Protein AF-0000000066465417 (afdb_homodimer)

InterPro domains:
  IPR011008 Dimeric alpha-beta barrel [SSF54909] (143-220)
  IPR025444 Monooxygenase af470-like [PF13826] (118-242)

Nearest PDB structures (foldseek):
  3fmb-assembly1_B  TM=6.041E-01  e=1.256E-04  Bacteroides fragilis NCTC 9343
  2od6-assembly2_C  TM=6.043E-01  e=3.387E-04  uncultured marine organism
  3bm7-assembly1_A-2  TM=6.653E-01  e=9.133E-04  Caulobacter vibrioides CB15
  2zdo-assembly2_C  TM=6.147E-01  e=5.562E-04  Staphylococcus aureus
  1sqe-assembly1_A  TM=6.150E-01  e=2.045E-03  Staphylococcus aureus

Foldseek 3Di:
DPLDFFFFPDDWAQAAPCVVCVVVQVVVVVVVQVVQADFPVVVVVVVVVVVVVVCVVPNDCSCVVVVVVVCVVVVVVVCCVVVNDPDPVLPQWDAAKKWFADADQQQTGGNFFLAFKKKKKKKWKFFQDPSQCPPPLNVVLVVLVVVLVVVCSVCVVQLQWFDKDKDFDDPDRGSGMIMITTMGRFPVSPVVSCPDDSNVVSVVSCVVCVVPRVRMDIDMDMDIGGRQADIDMDHRGRQDDLQSTWDWHDHPPPDPRTIIHGRIGHQLDDLNVDPLSRHDDPVCVVVPVCVPPVVVVVRDSCRPVD/DPLDFFAFPDDWAQAAPCVVCVVVQVVVVVVVQVVQADFPVVVVVVVVVVVVVVCVVPNDCSCVVVVVVVCVVVVVVVCCVVVNDPDPVLPQWQAAKKWFADADQQQTGGNFFLAFKKKKKKKWKFFQDPSQCPPPLNVVLVVLVVVLVVVCRVPVVQLQWFDKDKDFDDPDRGSGMIMITTMGRFPVSPVVSCPDDSNVVSVVSCVVCVVPRVRMDIDMDMDIGGRQADIDMDHRGRQDDLQSTWDWHDHPPPDPRTIIHGRIGHQLDDLNVDPLSRHDDPVCVVCPVPVPPVSVVVRPSCGSVD

Structure (mmCIF, N/CA/C/O backbone):
data_AF-0000000066465417-model_v1
#
loop_
_entity.id
_entity.type
_entity.pdbx_description
1 polymer Monooxygenase
#
loop_
_atom_site.group_PDB
_atom_site.id
_atom_site.type_symbol
_atom_site.label_atom_id
_atom_site.label_alt_id
_atom_site.label_comp_id
_atom_site.label_asym_id
_atom_site.label_entity_id
_atom_site.label_seq_id
_atom_site.pdbx_PDB_ins_code
_atom_site.Cartn_x
_atom_site.Cartn_y
_atom_site.Cartn_z
_atom_site.occupancy
_atom_site.B_iso_or_equiv
_atom_site.auth_seq_id
_atom_site.auth_comp_id
_atom_site.auth_asym_id
_atom_site.auth_atom_id
_atom_site.pdbx_PDB_model_num
ATOM 1 N N . MET A 1 1 ? 17.453 38 -7.461 1 32.81 1 MET A N 1
ATOM 2 C CA . MET A 1 1 ? 17.672 36.844 -8.344 1 32.81 1 MET A CA 1
ATOM 3 C C . MET A 1 1 ? 16.344 36.188 -8.727 1 32.81 1 MET A C 1
ATOM 5 O O . MET A 1 1 ? 15.477 36 -7.875 1 32.81 1 MET A O 1
ATOM 9 N N . ALA A 1 2 ? 15.82 36.25 -9.836 1 44.22 2 ALA A N 1
ATOM 10 C CA . ALA A 1 2 ? 14.484 35.875 -10.297 1 44.22 2 ALA A CA 1
ATOM 11 C C . ALA A 1 2 ? 14.117 34.469 -9.82 1 44.22 2 ALA A C 1
ATOM 13 O O . ALA A 1 2 ? 14.898 33.531 -9.984 1 44.22 2 ALA A O 1
ATOM 14 N N . GLU A 1 3 ? 13.211 34.312 -8.844 1 52.16 3 GLU A N 1
ATOM 15 C CA . GLU A 1 3 ? 12.781 33.062 -8.203 1 52.16 3 GLU A CA 1
ATOM 16 C C . GLU A 1 3 ? 12.461 31.984 -9.242 1 52.16 3 GLU A C 1
ATOM 18 O O . GLU A 1 3 ? 11.57 32.156 -10.078 1 52.16 3 GLU A O 1
ATOM 23 N N . LYS A 1 4 ? 13.398 31.094 -9.773 1 73.31 4 LYS A N 1
ATOM 24 C CA . LYS A 1 4 ? 13.266 30.156 -10.891 1 73.31 4 LYS A CA 1
ATOM 25 C C . LYS A 1 4 ? 12.164 29.141 -10.625 1 73.31 4 LYS A C 1
ATOM 27 O O . LYS A 1 4 ? 12.133 28.516 -9.57 1 73.31 4 LYS A O 1
ATOM 32 N N . SER A 1 5 ? 11.039 29.266 -11.352 1 89.62 5 SER A N 1
ATOM 33 C CA . SER A 1 5 ? 9.906 28.344 -11.375 1 89.62 5 SER A CA 1
ATOM 34 C C . SER A 1 5 ? 10.359 26.906 -11.617 1 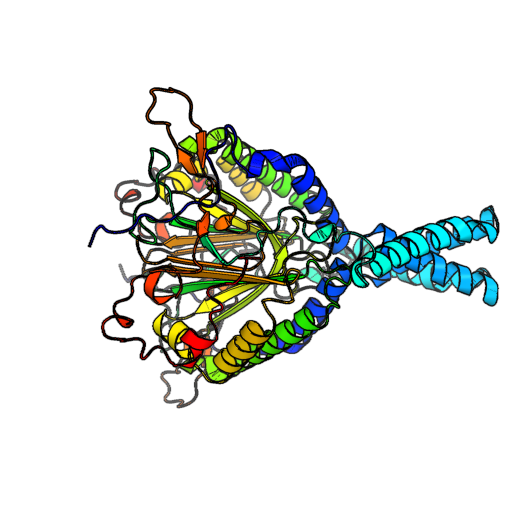89.62 5 SER A C 1
ATOM 36 O O . SER A 1 5 ? 11.43 26.688 -12.188 1 89.62 5 SER A O 1
ATOM 38 N N . PHE A 1 6 ? 9.602 26.047 -10.977 1 94.56 6 PHE A N 1
ATOM 39 C CA . PHE A 1 6 ? 9.922 24.641 -11.188 1 94.56 6 PHE A CA 1
ATOM 40 C C . PHE A 1 6 ? 9.672 24.234 -12.641 1 94.56 6 PHE A C 1
ATOM 42 O O . PHE A 1 6 ? 8.719 24.703 -13.258 1 94.56 6 PHE A O 1
ATOM 49 N N . HIS A 1 7 ? 10.484 23.391 -13.148 1 92.69 7 HIS A N 1
ATOM 50 C CA . HIS A 1 7 ? 10.398 22.938 -14.531 1 92.69 7 HIS A CA 1
ATOM 51 C C . HIS A 1 7 ? 9.531 21.703 -14.664 1 92.69 7 HIS A C 1
ATOM 53 O O . HIS A 1 7 ? 9.922 20.609 -14.242 1 92.69 7 HIS A O 1
ATOM 59 N N . PRO A 1 8 ? 8.391 21.828 -15.328 1 95 8 PRO A N 1
ATOM 60 C CA . PRO A 1 8 ? 7.523 20.656 -15.477 1 95 8 PRO A CA 1
ATOM 61 C C . PRO A 1 8 ? 8.094 19.609 -16.453 1 95 8 PRO A C 1
ATOM 63 O O . PRO A 1 8 ? 8.766 19.984 -17.422 1 95 8 PRO A O 1
ATOM 66 N N . LEU A 1 9 ? 7.82 18.375 -16.266 1 93.75 9 LEU A N 1
ATOM 67 C CA . LEU A 1 9 ? 8.281 17.297 -17.125 1 93.75 9 LEU A CA 1
ATOM 68 C C . LEU A 1 9 ? 7.156 16.812 -18.031 1 93.75 9 LEU A C 1
ATOM 70 O O . LEU A 1 9 ? 7.297 15.789 -18.719 1 93.75 9 LEU A O 1
ATOM 74 N N . SER A 1 10 ? 5.98 17.453 -17.938 1 90.81 10 SER A N 1
ATOM 75 C CA . SER A 1 10 ? 4.828 17.094 -18.766 1 90.81 10 SER A CA 1
ATOM 76 C C . SER A 1 10 ? 4.016 18.328 -19.141 1 90.81 10 SER A C 1
ATOM 78 O O . SER A 1 10 ? 4.246 19.422 -18.609 1 90.81 10 SER A O 1
ATOM 80 N N . SER A 1 11 ? 3.123 18.156 -20.141 1 91.62 11 SER A N 1
ATOM 81 C CA . SER A 1 11 ? 2.197 19.203 -20.562 1 91.62 11 SER A CA 1
ATOM 82 C C . SER A 1 11 ? 0.759 18.844 -20.203 1 91.62 11 SER A C 1
ATOM 84 O O . SER A 1 11 ? 0.441 17.672 -19.969 1 91.62 11 SER A O 1
ATOM 86 N N . PRO A 1 12 ? -0.038 19.828 -20.125 1 92.62 12 PRO A N 1
ATOM 87 C CA . PRO A 1 12 ? -1.443 19.547 -19.828 1 92.62 12 PRO A CA 1
ATOM 88 C C . PRO A 1 12 ? -2.09 18.609 -20.844 1 92.62 12 PRO A C 1
ATOM 90 O O . PRO A 1 12 ? -1.79 18.703 -22.047 1 92.62 12 PRO A O 1
ATOM 93 N N . GLN A 1 13 ? -2.908 17.797 -20.359 1 92.38 13 GLN A N 1
ATOM 94 C CA . GLN A 1 13 ? -3.631 16.828 -21.188 1 92.38 13 GLN A CA 1
ATOM 95 C C . GLN A 1 13 ? -5.137 17.062 -21.094 1 92.38 13 GLN A C 1
ATOM 97 O O . GLN A 1 13 ? -5.629 17.641 -20.125 1 92.38 13 GLN A O 1
ATOM 102 N N . LYS A 1 14 ? -5.863 16.5 -22.047 1 90.62 14 LYS A N 1
ATOM 103 C CA . LYS A 1 14 ? -7.312 16.672 -22.094 1 90.62 14 LYS A CA 1
ATOM 104 C C . LYS A 1 14 ? -7.996 15.836 -21.016 1 90.62 14 LYS A C 1
ATOM 106 O O . LYS A 1 14 ? -9.062 16.203 -20.516 1 90.62 14 LYS A O 1
ATOM 111 N N . THR A 1 15 ? -7.367 14.688 -20.75 1 92.12 15 THR A N 1
ATOM 112 C CA . THR A 1 15 ? -7.91 13.812 -19.719 1 92.12 15 THR A CA 1
ATOM 113 C C . THR A 1 15 ? -6.852 13.5 -18.656 1 92.12 15 THR A C 1
ATOM 115 O O . THR A 1 15 ? -5.652 13.508 -18.953 1 92.12 15 THR A O 1
ATOM 118 N N . PRO A 1 16 ? -7.391 13.211 -17.5 1 92.19 16 PRO A N 1
ATOM 119 C CA . PRO A 1 16 ? -6.418 12.812 -16.469 1 92.19 16 PRO A CA 1
ATOM 120 C C . PRO A 1 16 ? -5.672 11.531 -16.828 1 92.19 16 PRO A C 1
ATOM 122 O O . PRO A 1 16 ? -6.234 10.641 -17.469 1 92.19 16 PRO A O 1
ATOM 125 N N . SER A 1 17 ? -4.488 11.438 -16.312 1 86.38 17 SER A N 1
ATOM 126 C CA . SER A 1 17 ? -3.637 10.289 -16.594 1 86.38 17 SER A CA 1
ATOM 127 C C . SER A 1 17 ? -4.281 8.992 -16.125 1 86.38 17 SER A C 1
ATOM 129 O O . SER A 1 17 ? -4.176 7.961 -16.797 1 86.38 17 SER A O 1
ATOM 131 N N . TYR A 1 18 ? -4.949 9.039 -15.031 1 87.25 18 TYR A N 1
ATOM 132 C CA . TYR A 1 18 ? -5.516 7.828 -14.453 1 87.25 18 TYR A CA 1
ATOM 133 C C . TYR A 1 18 ? -6.688 7.324 -15.289 1 87.25 18 TYR A C 1
ATOM 135 O O . TYR A 1 18 ? -7.137 6.188 -15.117 1 87.25 18 TYR A O 1
ATOM 143 N N . MET A 1 19 ? -7.191 8.125 -16.172 1 89.81 19 MET A N 1
ATOM 144 C CA . MET A 1 19 ? -8.258 7.684 -17.062 1 89.81 19 MET A CA 1
ATOM 145 C C . MET A 1 19 ? -7.691 6.949 -18.281 1 89.81 19 MET A C 1
ATOM 147 O O . MET A 1 19 ? -8.352 6.082 -18.844 1 89.81 19 MET A O 1
ATOM 151 N N . GLN A 1 20 ? -6.512 7.277 -18.641 1 86.06 20 GLN A N 1
ATOM 152 C CA . GLN A 1 20 ? -5.91 6.734 -19.859 1 86.06 20 GLN A CA 1
ATOM 153 C C . GLN A 1 20 ? -5.598 5.25 -19.703 1 86.06 20 GLN A C 1
ATOM 155 O O . GLN A 1 20 ? -5.75 4.477 -20.641 1 86.06 20 GLN A O 1
ATOM 160 N N . LEU A 1 21 ? -5.27 4.816 -18.547 1 85.94 21 LEU A N 1
ATOM 161 C CA . LEU A 1 21 ? -4.859 3.43 -18.359 1 85.94 21 LEU A CA 1
ATOM 162 C C . LEU A 1 21 ? -5.84 2.691 -17.453 1 85.94 21 LEU A C 1
ATOM 164 O O . LEU A 1 21 ? -5.508 1.642 -16.891 1 85.94 21 LEU A O 1
ATOM 168 N N . ARG A 1 22 ? -7.031 3.178 -17.406 1 90.69 22 ARG A N 1
ATOM 169 C CA . ARG A 1 22 ? -7.984 2.684 -16.422 1 90.69 22 ARG A CA 1
ATOM 170 C C . ARG A 1 22 ? -8.305 1.212 -16.656 1 90.69 22 ARG A C 1
ATOM 172 O O . ARG A 1 22 ? -8.344 0.418 -15.719 1 90.69 22 ARG A O 1
ATOM 179 N N . LYS A 1 23 ? -8.586 0.794 -17.922 1 93.06 23 LYS A N 1
ATOM 180 C CA . LYS A 1 23 ? -8.961 -0.582 -18.234 1 93.06 23 LYS A CA 1
ATOM 181 C C . LYS A 1 23 ? -7.816 -1.546 -17.938 1 93.06 23 LYS A C 1
ATOM 183 O O . LYS A 1 23 ? -8.023 -2.584 -17.297 1 93.06 23 LYS A O 1
ATOM 188 N N . THR A 1 24 ? -6.645 -1.186 -18.375 1 94.19 24 THR A N 1
ATOM 189 C CA . THR A 1 24 ? -5.469 -2.016 -18.141 1 94.19 24 THR A CA 1
ATOM 190 C C . THR A 1 24 ? -5.195 -2.164 -16.641 1 94.19 24 THR A C 1
ATOM 192 O O . THR A 1 24 ? -4.934 -3.268 -16.156 1 94.19 24 THR A O 1
ATOM 195 N N . LEU A 1 25 ? -5.312 -1.126 -15.945 1 94.5 25 LEU A N 1
ATOM 196 C CA . LEU A 1 25 ? -5.051 -1.146 -14.508 1 94.5 25 LEU A CA 1
ATOM 197 C C . LEU A 1 25 ? -6.09 -1.992 -13.781 1 94.5 25 LEU A C 1
ATOM 199 O O . LEU A 1 25 ? -5.754 -2.715 -12.836 1 94.5 25 LEU A O 1
ATOM 203 N N . SER A 1 26 ? -7.289 -1.895 -14.219 1 95.88 26 SER A N 1
ATOM 204 C CA . SER A 1 26 ? -8.352 -2.693 -13.609 1 95.88 26 SER A CA 1
ATOM 205 C C . SER A 1 26 ? -8.117 -4.184 -13.844 1 95.88 26 SER A C 1
ATOM 207 O O . SER A 1 26 ? -8.289 -4.992 -12.93 1 95.88 26 SER A O 1
ATOM 209 N N . GLN A 1 27 ? -7.758 -4.531 -15.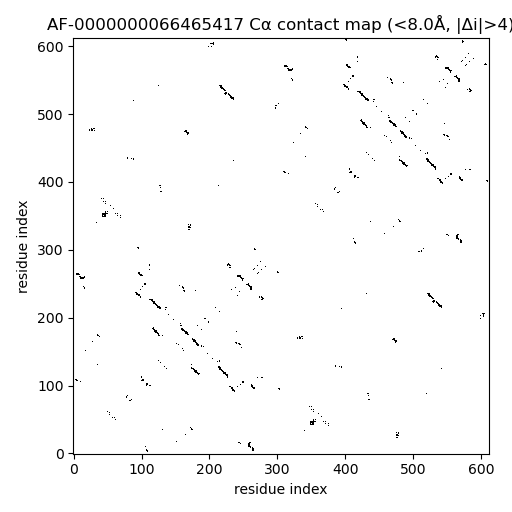031 1 97.12 27 GLN A N 1
ATOM 210 C CA . GLN A 1 27 ? -7.473 -5.926 -15.352 1 97.12 27 GLN A CA 1
ATOM 211 C C . GLN A 1 27 ? -6.289 -6.445 -14.539 1 97.12 27 GLN A C 1
ATOM 213 O O . GLN A 1 27 ? -6.336 -7.559 -14.008 1 97.12 27 GLN A O 1
ATOM 218 N N . ASN A 1 28 ? -5.254 -5.668 -14.469 1 97.75 28 ASN A N 1
ATOM 219 C CA . ASN A 1 28 ? -4.098 -6.055 -13.672 1 97.75 28 ASN A CA 1
ATOM 220 C C . ASN A 1 28 ? -4.469 -6.266 -12.211 1 97.75 28 ASN A C 1
ATOM 222 O O . ASN A 1 28 ? -4.039 -7.242 -11.586 1 97.75 28 ASN A O 1
ATOM 226 N N . ARG A 1 29 ? -5.234 -5.371 -11.734 1 98 29 ARG A N 1
ATOM 227 C CA . ARG A 1 29 ? -5.66 -5.465 -10.344 1 98 29 ARG A CA 1
ATOM 228 C C . ARG A 1 29 ? -6.414 -6.766 -10.086 1 98 29 ARG A C 1
ATOM 230 O O . ARG A 1 29 ? -6.129 -7.473 -9.117 1 98 29 ARG A O 1
ATOM 237 N N . ARG A 1 30 ? -7.32 -7.082 -10.922 1 97.56 30 ARG A N 1
ATOM 238 C CA . ARG A 1 30 ? -8.094 -8.312 -10.781 1 97.56 30 ARG A CA 1
ATOM 239 C C . ARG A 1 30 ? -7.188 -9.539 -10.82 1 97.56 30 ARG A C 1
ATOM 241 O O . ARG A 1 30 ? -7.305 -10.43 -9.977 1 97.56 30 ARG A O 1
ATOM 248 N N . THR A 1 31 ? -6.32 -9.547 -11.742 1 98.31 31 THR A N 1
ATOM 249 C CA . THR A 1 31 ? -5.422 -10.68 -11.906 1 98.31 31 THR A CA 1
ATOM 250 C C . THR A 1 31 ? -4.516 -10.836 -10.688 1 98.31 31 THR A C 1
ATOM 252 O O . THR A 1 31 ? -4.285 -11.953 -10.211 1 98.31 31 THR A O 1
ATOM 255 N N . ASN A 1 32 ? -4.004 -9.742 -10.234 1 98.81 32 ASN A N 1
ATOM 256 C CA . ASN A 1 32 ? -3.127 -9.789 -9.07 1 98.81 32 ASN A CA 1
ATOM 257 C C . ASN A 1 32 ? -3.873 -10.258 -7.824 1 98.81 32 ASN A C 1
ATOM 259 O O . ASN A 1 32 ? -3.33 -11.023 -7.023 1 98.81 32 ASN A O 1
ATOM 263 N N . ILE A 1 33 ? -5.066 -9.844 -7.676 1 98.69 33 ILE A N 1
ATOM 264 C CA . ILE A 1 33 ? -5.863 -10.242 -6.52 1 98.69 33 ILE A CA 1
ATOM 265 C C . ILE A 1 33 ? -6.18 -11.734 -6.602 1 98.69 33 ILE A C 1
ATOM 267 O O . ILE A 1 33 ? -6.094 -12.445 -5.598 1 98.69 33 ILE A O 1
ATOM 271 N N . ILE A 1 34 ? -6.508 -12.211 -7.793 1 98.56 34 ILE A N 1
ATOM 272 C CA . ILE A 1 34 ? -6.781 -13.633 -7.98 1 98.56 34 ILE A CA 1
ATOM 273 C C . ILE A 1 34 ? -5.52 -14.445 -7.699 1 98.56 34 ILE A C 1
ATOM 275 O O . ILE A 1 34 ? -5.578 -15.484 -7.035 1 98.56 34 ILE A O 1
ATOM 279 N N . ARG A 1 35 ? -4.418 -13.945 -8.18 1 98.75 35 ARG A N 1
ATOM 280 C CA . ARG A 1 35 ? -3.158 -14.633 -7.93 1 98.75 35 ARG A CA 1
ATOM 281 C C . ARG A 1 35 ? -2.863 -14.727 -6.438 1 98.75 35 ARG A C 1
ATOM 283 O O . ARG A 1 35 ? -2.369 -15.742 -5.957 1 98.75 35 ARG A O 1
ATOM 290 N N . ASP A 1 36 ? -3.234 -13.734 -5.73 1 98.69 36 ASP A N 1
ATOM 291 C CA . ASP A 1 36 ? -2.951 -13.633 -4.301 1 98.69 36 ASP A CA 1
ATOM 292 C C . ASP A 1 36 ? -3.893 -14.523 -3.492 1 98.69 36 ASP A C 1
ATOM 294 O O . ASP A 1 36 ? -3.658 -14.773 -2.307 1 98.69 36 ASP A O 1
ATOM 298 N N . ASN A 1 37 ? -4.918 -15.023 -4.113 1 98.12 37 ASN A N 1
ATOM 299 C CA . ASN A 1 37 ? -5.922 -15.781 -3.375 1 98.12 37 ASN A CA 1
ATOM 300 C C . ASN A 1 37 ? -5.453 -17.203 -3.088 1 98.12 37 ASN A C 1
ATOM 302 O O . ASN A 1 37 ? -6.062 -17.906 -2.281 1 98.12 37 ASN A O 1
ATOM 306 N N . PHE A 1 38 ? -4.355 -17.688 -3.785 1 98.19 38 PHE A N 1
ATOM 307 C CA . PHE A 1 38 ? -3.859 -19.047 -3.609 1 98.19 38 PHE A CA 1
ATOM 308 C C . PHE A 1 38 ? -2.346 -19.047 -3.432 1 98.19 38 PHE A C 1
ATOM 310 O O . PHE A 1 38 ? -1.661 -18.109 -3.869 1 98.19 38 PHE A O 1
ATOM 317 N N . THR A 1 39 ? -1.847 -20.031 -2.791 1 98.19 39 THR A N 1
ATOM 318 C CA . THR A 1 39 ? -0.409 -20.188 -2.6 1 98.19 39 THR A CA 1
ATOM 319 C C . THR A 1 39 ? 0.271 -20.594 -3.908 1 98.19 39 THR A C 1
ATOM 321 O O . THR A 1 39 ? -0.386 -21.078 -4.832 1 98.19 39 THR A O 1
ATOM 324 N N . ILE A 1 40 ? 1.537 -20.453 -3.93 1 98.62 40 ILE A N 1
ATOM 325 C CA . ILE A 1 40 ? 2.338 -20.875 -5.07 1 98.62 40 ILE A CA 1
ATOM 326 C C . ILE A 1 40 ? 2.145 -22.375 -5.312 1 98.62 40 ILE A C 1
ATOM 328 O O . ILE A 1 40 ? 1.937 -22.797 -6.449 1 98.62 40 ILE A O 1
ATOM 332 N N . THR A 1 41 ? 2.178 -23.156 -4.25 1 98.56 41 THR A N 1
ATOM 333 C CA . THR A 1 41 ? 2.059 -24.594 -4.387 1 98.56 41 THR A CA 1
ATOM 334 C C . THR A 1 41 ? 0.677 -24.984 -4.91 1 98.56 41 THR A C 1
ATOM 336 O O . THR A 1 41 ? 0.534 -25.969 -5.641 1 98.56 41 THR A O 1
ATOM 339 N N . THR A 1 42 ? -0.321 -24.219 -4.551 1 98.69 42 THR A N 1
ATOM 340 C CA . THR A 1 42 ? -1.646 -24.5 -5.09 1 98.69 42 THR A CA 1
ATOM 341 C C . THR A 1 42 ? -1.678 -24.25 -6.598 1 98.69 42 THR A C 1
ATOM 343 O O . THR A 1 42 ? -2.209 -25.078 -7.352 1 98.69 42 THR A O 1
ATOM 346 N N . TRP A 1 43 ? -1.084 -23.219 -7.031 1 98.75 43 TRP A N 1
ATOM 347 C CA . TRP A 1 43 ? -1.021 -22.938 -8.461 1 98.75 43 TRP A CA 1
ATOM 348 C C . TRP A 1 43 ? -0.262 -24.047 -9.195 1 98.75 43 TRP A C 1
ATOM 350 O O . TRP A 1 43 ? -0.698 -24.516 -10.25 1 98.75 43 TRP A O 1
ATOM 360 N N . LEU A 1 44 ? 0.834 -24.469 -8.617 1 98.81 44 LEU A N 1
ATOM 361 C CA . LEU A 1 44 ? 1.646 -25.516 -9.211 1 98.81 44 LEU A CA 1
ATOM 362 C C . LEU A 1 44 ? 0.867 -26.828 -9.289 1 98.81 44 LEU A C 1
ATOM 364 O O . LEU A 1 44 ? 0.885 -27.516 -10.32 1 98.81 44 LEU A O 1
ATOM 368 N N . LEU A 1 45 ? 0.195 -27.141 -8.219 1 98.75 45 LEU A N 1
ATOM 369 C CA . LEU A 1 45 ? -0.547 -28.391 -8.156 1 98.75 45 LEU A CA 1
ATOM 370 C C . LEU A 1 45 ? -1.721 -28.391 -9.133 1 98.75 45 LEU A C 1
ATOM 372 O O . LEU A 1 45 ? -2.027 -29.406 -9.758 1 98.75 45 LEU A O 1
ATOM 376 N N . VAL A 1 46 ? -2.377 -27.266 -9.227 1 98.75 46 VAL A N 1
ATOM 377 C CA . VAL A 1 46 ? -3.467 -27.141 -10.188 1 98.75 46 VAL A CA 1
ATOM 378 C C . VAL A 1 46 ? -2.93 -27.328 -11.602 1 98.75 46 VAL A C 1
ATOM 380 O O . VAL A 1 46 ? -3.5 -28.078 -12.398 1 98.75 46 VAL A O 1
ATOM 383 N N . GLY A 1 47 ? -1.834 -26.656 -11.906 1 98.69 47 GLY A N 1
ATOM 384 C CA . GLY A 1 47 ? -1.204 -26.859 -13.195 1 98.69 47 GLY A CA 1
ATOM 385 C C . GLY A 1 47 ? -0.786 -28.297 -13.445 1 98.69 47 GLY A C 1
ATOM 386 O O . GLY A 1 47 ? -0.958 -28.828 -14.547 1 98.69 47 GLY A O 1
ATOM 387 N N . GLY A 1 48 ? -0.286 -28.891 -12.461 1 98.44 48 GLY A N 1
ATOM 388 C CA . GLY A 1 48 ? 0.121 -30.281 -12.547 1 98.44 48 GLY A CA 1
ATOM 389 C C . GLY A 1 48 ? -1.033 -31.219 -12.836 1 98.44 48 GLY A C 1
ATOM 390 O O . GLY A 1 48 ? -0.923 -32.094 -13.688 1 98.44 48 GLY A O 1
ATOM 391 N N . LEU A 1 49 ? -2.09 -31.031 -12.141 1 97.94 49 LEU A N 1
ATOM 392 C CA . LEU A 1 49 ? -3.246 -31.891 -12.336 1 97.94 49 LEU A CA 1
ATOM 393 C C . LEU A 1 49 ? -3.842 -31.703 -13.727 1 97.94 49 LEU A C 1
ATOM 395 O O . LEU A 1 49 ? -4.215 -32.688 -14.383 1 97.94 49 LEU A O 1
ATOM 399 N N . ILE A 1 50 ? -3.963 -30.469 -14.141 1 97.75 50 ILE A N 1
ATOM 400 C CA . ILE A 1 50 ? -4.492 -30.188 -15.477 1 97.75 50 ILE A CA 1
ATOM 401 C C . ILE A 1 50 ? -3.621 -30.859 -16.531 1 97.75 50 ILE A C 1
ATOM 403 O O . ILE A 1 50 ? -4.129 -31.594 -17.391 1 97.75 50 ILE A O 1
ATOM 407 N N . GLN A 1 51 ? -2.312 -30.719 -16.422 1 96.62 51 GLN A N 1
ATOM 408 C CA . GLN A 1 51 ? -1.404 -31.281 -17.406 1 96.62 51 GLN A CA 1
ATOM 409 C C . GLN A 1 51 ? -1.38 -32.812 -17.328 1 96.62 51 GLN A C 1
ATOM 411 O O . GLN A 1 51 ? -1.236 -33.5 -18.344 1 96.62 51 GLN A O 1
ATOM 416 N N . GLY A 1 52 ? -1.449 -33.281 -16.078 1 95.56 52 GLY A N 1
ATOM 417 C CA . GLY A 1 52 ? -1.531 -34.719 -15.93 1 95.56 52 GLY A CA 1
ATOM 418 C C . GLY A 1 52 ? -2.711 -35.344 -16.656 1 95.56 52 GLY A C 1
ATOM 419 O O . GLY A 1 52 ? -2.568 -36.344 -17.328 1 95.56 52 GLY A O 1
ATOM 420 N N . VAL A 1 53 ? -3.811 -34.688 -16.562 1 94.38 53 VAL A N 1
ATOM 421 C CA . VAL A 1 53 ? -5.016 -35.156 -17.234 1 94.38 53 VAL A CA 1
ATOM 422 C C . VAL A 1 53 ? -4.84 -35.031 -18.75 1 94.38 53 VAL A C 1
ATOM 424 O O . VAL A 1 53 ? -5.234 -35.938 -19.5 1 94.38 53 VAL A O 1
ATOM 427 N N . VAL A 1 54 ? -4.23 -33.969 -19.172 1 96.25 54 VAL A N 1
ATOM 428 C CA . VAL A 1 54 ? -4.008 -33.75 -20.594 1 96.25 54 VAL A CA 1
ATOM 429 C C . VAL A 1 54 ? -3.066 -34.844 -21.141 1 96.25 54 VAL A C 1
ATOM 431 O O . VAL A 1 54 ? -3.279 -35.344 -22.234 1 96.25 54 VAL A O 1
ATOM 434 N N . VAL A 1 55 ? -2.078 -35.188 -20.406 1 96 55 VAL A N 1
ATOM 435 C CA . VAL A 1 55 ? -1.138 -36.219 -20.828 1 96 55 VAL A CA 1
ATOM 436 C C . VAL A 1 55 ? -1.853 -37.594 -20.906 1 96 55 VAL A C 1
ATOM 438 O O . VAL A 1 55 ? -1.611 -38.375 -21.828 1 96 55 VAL A O 1
ATOM 441 N N . ALA A 1 56 ? -2.709 -37.812 -19.984 1 93.75 56 ALA A N 1
ATOM 442 C CA . ALA A 1 56 ? -3.455 -39.062 -19.969 1 93.75 56 ALA A CA 1
ATOM 443 C C . ALA A 1 56 ? -4.367 -39.156 -21.172 1 93.75 56 ALA A C 1
ATOM 445 O O . ALA A 1 56 ? -4.551 -40.25 -21.719 1 93.75 56 ALA A O 1
ATOM 446 N N . LEU A 1 57 ? -4.82 -38.125 -21.609 1 95.19 57 LEU A N 1
ATOM 447 C CA . LEU A 1 57 ? -5.812 -38.125 -22.688 1 95.19 57 LEU A CA 1
ATOM 448 C C . LEU A 1 57 ? -5.137 -38 -24.047 1 95.19 57 LEU A C 1
ATOM 450 O O . LEU A 1 57 ? -5.598 -38.625 -25.016 1 95.19 57 LEU A O 1
ATOM 454 N N . LEU A 1 58 ? -4.031 -37.219 -24.125 1 95.94 58 LEU A N 1
ATOM 455 C CA . LEU A 1 58 ? -3.518 -36.875 -25.438 1 95.94 58 LEU A CA 1
ATOM 456 C C . LEU A 1 58 ? -2.08 -37.344 -25.609 1 95.94 58 LEU A C 1
ATOM 458 O O . LEU A 1 58 ? -1.499 -37.219 -26.688 1 95.94 58 LEU A O 1
ATOM 462 N N . GLY A 1 59 ? -1.509 -37.844 -24.625 1 94.69 59 GLY A N 1
ATOM 463 C CA . GLY A 1 59 ? -0.149 -38.344 -24.719 1 94.69 59 GLY A CA 1
ATOM 464 C C . GLY A 1 59 ? 0.899 -37.312 -24.312 1 94.69 59 GLY A C 1
ATOM 465 O O . GLY A 1 59 ? 0.582 -36.156 -24.094 1 94.69 59 GLY A O 1
ATOM 466 N N . TYR A 1 60 ? 2.104 -37.688 -24.297 1 94.56 60 TYR A N 1
ATOM 467 C CA . TYR A 1 60 ? 3.207 -36.906 -23.734 1 94.56 60 TYR A CA 1
ATOM 468 C C . TYR A 1 60 ? 3.566 -35.75 -24.625 1 94.56 60 TYR A C 1
ATOM 470 O O . TYR A 1 60 ? 4.164 -34.75 -24.172 1 94.56 60 TYR A O 1
ATOM 478 N N . LEU A 1 61 ? 3.252 -35.875 -25.859 1 95 61 LEU A N 1
ATOM 479 C CA . LEU A 1 61 ? 3.545 -34.781 -26.781 1 95 61 LEU A CA 1
ATOM 480 C C . LEU A 1 61 ? 2.771 -33.531 -26.375 1 95 61 LEU A C 1
ATOM 482 O O . LEU A 1 61 ? 3.113 -32.406 -26.812 1 95 61 LEU A O 1
ATOM 486 N N . SER A 1 62 ? 1.822 -33.75 -25.5 1 95.62 62 SER A N 1
ATOM 487 C CA . SER A 1 62 ? 1.016 -32.594 -25.062 1 95.62 62 SER A CA 1
ATOM 488 C C . SER A 1 62 ? 1.797 -31.719 -24.094 1 95.62 62 SER A C 1
ATOM 490 O O . SER A 1 62 ? 1.342 -30.625 -23.75 1 95.62 62 SER A O 1
ATOM 492 N N . LEU A 1 63 ? 2.969 -32.062 -23.719 1 96.94 63 LEU A N 1
ATOM 493 C CA . LEU A 1 63 ? 3.852 -31.234 -22.906 1 96.94 63 LEU A CA 1
ATOM 494 C C . LEU A 1 63 ? 4.535 -30.156 -23.734 1 96.94 63 LEU A C 1
ATOM 496 O O . LEU A 1 63 ? 5.031 -29.172 -23.203 1 96.94 63 LEU A O 1
ATOM 500 N N . LEU A 1 64 ? 4.582 -30.312 -25 1 97.19 64 LEU A N 1
ATOM 501 C CA . LEU A 1 64 ? 5.387 -29.469 -25.891 1 97.19 64 LEU A CA 1
ATOM 502 C C . LEU A 1 64 ? 4.902 -28.031 -25.859 1 97.19 64 LEU A C 1
ATOM 504 O O . LEU A 1 64 ? 5.711 -27.094 -25.828 1 97.19 64 LEU A O 1
ATOM 508 N N . PRO A 1 65 ? 3.57 -27.812 -25.891 1 96.62 65 PRO A N 1
ATOM 509 C CA . PRO A 1 65 ? 3.137 -26.422 -25.828 1 96.62 65 PRO A CA 1
ATOM 510 C C . PRO A 1 65 ? 3.611 -25.719 -24.562 1 96.62 65 PRO A C 1
ATOM 512 O O . PRO A 1 65 ? 4.043 -24.562 -24.609 1 96.62 65 PRO A O 1
ATOM 515 N N . ALA A 1 66 ? 3.543 -26.375 -23.453 1 97.25 66 ALA A N 1
ATOM 516 C CA . ALA A 1 66 ? 4.02 -25.781 -22.203 1 97.25 66 ALA A CA 1
ATOM 517 C C . ALA A 1 66 ? 5.516 -25.5 -22.266 1 97.25 66 ALA A C 1
ATOM 519 O O . ALA A 1 66 ? 5.969 -24.438 -21.828 1 97.25 66 ALA A O 1
ATOM 520 N N . VAL A 1 67 ? 6.273 -26.453 -22.75 1 98.06 67 VAL A N 1
ATOM 521 C CA . VAL A 1 67 ? 7.711 -26.266 -22.922 1 98.06 67 VAL A CA 1
ATOM 522 C C . VAL A 1 67 ? 7.98 -25.078 -23.828 1 98.06 67 VAL A C 1
ATOM 524 O O . VAL A 1 67 ? 8.836 -24.25 -23.547 1 98.06 67 VAL A O 1
ATOM 527 N N . ALA A 1 68 ? 7.246 -25.031 -24.906 1 98.5 68 ALA A N 1
ATOM 528 C CA . ALA A 1 68 ? 7.453 -23.969 -25.891 1 98.5 68 ALA A CA 1
ATOM 529 C C . ALA A 1 68 ? 7.152 -22.594 -25.297 1 98.5 68 ALA A C 1
ATOM 531 O O . ALA A 1 68 ? 7.918 -21.656 -25.5 1 98.5 68 ALA A O 1
ATOM 532 N N . VAL A 1 69 ? 6.059 -22.5 -24.562 1 98.44 69 VAL A N 1
ATOM 533 C CA . VAL A 1 69 ? 5.672 -21.219 -23.984 1 98.44 69 VAL A CA 1
ATOM 534 C C . VAL A 1 69 ? 6.695 -20.797 -22.938 1 98.44 69 VAL A C 1
ATOM 536 O O . VAL A 1 69 ? 7.133 -19.641 -22.922 1 98.44 69 VAL A O 1
ATOM 539 N N . LEU A 1 70 ? 7.098 -21.672 -22.125 1 98.44 70 LEU A N 1
ATOM 540 C CA . LEU A 1 70 ? 8.055 -21.344 -21.078 1 98.44 70 LEU A CA 1
ATOM 541 C C . LEU A 1 70 ? 9.422 -21 -21.672 1 98.44 70 LEU A C 1
ATOM 543 O O . LEU A 1 70 ? 10.109 -20.094 -21.188 1 98.44 70 LEU A O 1
ATOM 547 N N . ALA A 1 71 ? 9.812 -21.766 -22.656 1 98.44 71 ALA A N 1
ATOM 548 C CA . ALA A 1 71 ? 11.07 -21.469 -23.344 1 98.44 71 ALA A CA 1
ATOM 549 C C . ALA A 1 71 ? 11.023 -20.078 -23.984 1 98.44 71 ALA A C 1
ATOM 551 O O . ALA A 1 71 ? 12.008 -19.344 -23.938 1 98.44 71 ALA A O 1
ATOM 552 N N . TYR A 1 72 ? 9.898 -19.812 -24.578 1 98.31 72 TYR A N 1
ATOM 553 C CA . TYR A 1 72 ? 9.742 -18.484 -25.188 1 98.31 72 TYR A CA 1
ATOM 554 C C . TYR A 1 72 ? 9.844 -17.391 -24.141 1 98.31 72 TYR A C 1
ATOM 556 O O . TYR A 1 72 ? 10.57 -16.406 -24.328 1 98.31 72 TYR A O 1
ATOM 564 N N . ARG A 1 73 ? 9.164 -17.531 -23.062 1 97.62 73 ARG A N 1
ATOM 565 C CA . ARG A 1 73 ? 9.188 -16.516 -22.016 1 97.62 73 ARG A CA 1
ATOM 566 C C . ARG A 1 73 ? 10.586 -16.375 -21.422 1 97.62 73 ARG A C 1
ATOM 568 O O . ARG A 1 73 ? 11.062 -15.258 -21.219 1 97.62 73 ARG A O 1
ATOM 575 N N . PHE A 1 74 ? 11.195 -17.484 -21.172 1 97.44 74 PHE A N 1
ATOM 576 C CA . PHE A 1 74 ? 12.547 -17.469 -20.625 1 97.44 74 PHE A CA 1
ATOM 577 C C . PHE A 1 74 ? 13.523 -16.844 -21.625 1 97.44 74 PHE A C 1
ATOM 579 O O . PHE A 1 74 ? 14.328 -15.992 -21.25 1 97.44 74 PHE A O 1
ATOM 586 N N . GLY A 1 75 ? 13.469 -17.297 -22.875 1 98.06 75 GLY A N 1
ATOM 587 C CA . GLY A 1 75 ? 14.344 -16.781 -23.906 1 98.06 75 GLY A CA 1
ATOM 588 C C . GLY A 1 75 ? 14.188 -15.289 -24.141 1 98.06 75 GLY A C 1
ATOM 589 O O . GLY A 1 75 ? 15.172 -14.562 -24.25 1 98.06 75 GLY A O 1
ATOM 590 N N . ASN A 1 76 ? 12.945 -14.906 -24.188 1 97.62 76 ASN A N 1
ATOM 591 C CA . ASN A 1 76 ? 12.656 -13.492 -24.406 1 97.62 76 ASN A CA 1
ATOM 592 C C . ASN A 1 76 ? 13.227 -12.633 -23.281 1 97.62 76 ASN A C 1
ATOM 594 O O . ASN A 1 76 ? 13.828 -11.586 -23.531 1 97.62 76 ASN A O 1
ATOM 598 N N . ASN A 1 77 ? 13.055 -13.016 -22.078 1 97.31 77 ASN A N 1
ATOM 599 C CA . ASN A 1 77 ? 13.594 -12.281 -20.938 1 97.31 77 ASN A CA 1
ATOM 600 C C . ASN A 1 77 ? 15.117 -12.305 -20.922 1 97.31 77 ASN A C 1
ATOM 602 O O . ASN A 1 77 ? 15.758 -11.32 -20.562 1 97.31 77 ASN A O 1
ATOM 606 N N . LEU A 1 78 ? 15.664 -13.43 -21.328 1 97.25 78 LEU A N 1
ATOM 607 C CA . LEU A 1 78 ? 17.125 -13.547 -21.375 1 97.25 78 LEU A CA 1
ATOM 608 C C . LEU A 1 78 ? 17.703 -12.594 -22.406 1 97.25 78 LEU A C 1
ATOM 610 O O . LEU A 1 78 ? 18.719 -11.938 -22.156 1 97.25 78 LEU A O 1
ATOM 614 N N . LEU A 1 79 ? 17.047 -12.539 -23.547 1 98.06 79 LEU A N 1
ATOM 615 C CA . LEU A 1 79 ? 17.5 -11.641 -24.609 1 98.06 79 LEU A CA 1
ATOM 616 C C . LEU A 1 79 ? 17.453 -10.188 -24.141 1 98.06 79 LEU A C 1
ATOM 618 O O . LEU A 1 79 ? 18.359 -9.406 -24.422 1 98.06 79 LEU A O 1
ATOM 622 N N . MET A 1 80 ? 16.453 -9.789 -23.406 1 97.44 80 MET A N 1
ATOM 623 C CA . MET A 1 80 ? 16.344 -8.438 -22.859 1 97.44 80 MET A CA 1
ATOM 624 C C . MET A 1 80 ? 17.453 -8.195 -21.828 1 97.44 80 MET A C 1
ATOM 626 O O . MET A 1 80 ? 18.109 -7.152 -21.844 1 97.44 80 MET A O 1
ATOM 630 N N . ALA A 1 81 ? 17.641 -9.18 -21 1 96.38 81 ALA A N 1
ATOM 631 C CA . ALA A 1 81 ? 18.609 -9.047 -19.906 1 96.38 81 ALA A CA 1
ATOM 632 C C . ALA A 1 81 ? 20.031 -8.898 -20.453 1 96.38 81 ALA A C 1
ATOM 634 O O . ALA A 1 81 ? 20.859 -8.219 -19.844 1 96.38 81 ALA A O 1
ATOM 635 N N . LEU A 1 82 ? 20.281 -9.492 -21.578 1 96.44 82 LEU A N 1
ATOM 636 C CA . LEU A 1 82 ? 21.609 -9.453 -22.188 1 96.44 82 LEU A CA 1
ATOM 637 C C . LEU A 1 82 ? 21.75 -8.227 -23.078 1 96.44 82 LEU A C 1
ATOM 639 O O . LEU A 1 82 ? 22.828 -7.992 -23.641 1 96.44 82 LEU A O 1
ATOM 643 N N . GLY A 1 83 ? 20.703 -7.496 -23.281 1 95.19 83 GLY A N 1
ATOM 644 C CA . GLY A 1 83 ? 20.766 -6.273 -24.078 1 95.19 83 GLY A CA 1
ATOM 645 C C . GLY A 1 83 ? 20.609 -6.516 -25.562 1 95.19 83 GLY A C 1
ATOM 646 O O . GLY A 1 83 ? 20.891 -5.625 -26.375 1 95.19 83 GLY A O 1
ATOM 647 N N . TRP A 1 84 ? 20.156 -7.711 -25.875 1 97.62 84 TRP A N 1
ATOM 648 C CA . TRP A 1 84 ? 20 -8.039 -27.281 1 97.62 84 TRP A CA 1
ATOM 649 C C . TRP A 1 84 ? 18.688 -7.504 -27.828 1 97.62 84 TRP A C 1
ATOM 651 O O . TRP A 1 84 ? 18.547 -7.277 -29.031 1 97.62 84 TRP A O 1
ATOM 661 N N . THR A 1 85 ? 17.672 -7.371 -27.016 1 97.19 85 THR A N 1
ATOM 662 C CA . THR A 1 85 ? 16.406 -6.734 -27.359 1 97.19 85 THR A CA 1
ATOM 663 C C . THR A 1 85 ? 16.062 -5.637 -26.359 1 97.19 85 THR A C 1
ATOM 665 O O . THR A 1 85 ? 16.656 -5.57 -25.281 1 97.19 85 THR A O 1
ATOM 668 N N . LYS A 1 86 ? 15.203 -4.805 -26.75 1 96.38 86 LYS A N 1
ATOM 669 C CA . LYS A 1 86 ? 14.805 -3.686 -25.906 1 96.38 86 LYS A CA 1
ATOM 670 C C . LYS A 1 86 ? 14.07 -4.176 -24.656 1 96.38 86 LYS A C 1
ATOM 672 O O . LYS A 1 86 ? 13.234 -5.074 -24.75 1 96.38 86 LYS A O 1
ATOM 677 N N . ASN A 1 87 ? 14.422 -3.559 -23.578 1 96.69 87 ASN A N 1
ATOM 678 C CA . ASN A 1 87 ? 13.727 -3.855 -22.328 1 96.69 87 ASN A CA 1
ATOM 679 C C . ASN A 1 87 ? 12.336 -3.221 -22.297 1 96.69 87 ASN A C 1
ATOM 681 O O . ASN A 1 87 ? 12.203 -2.037 -21.984 1 96.69 87 ASN A O 1
ATOM 685 N N . ARG A 1 88 ? 11.344 -4.004 -22.531 1 95.5 88 ARG A N 1
ATOM 686 C CA . ARG A 1 88 ? 9.984 -3.482 -22.625 1 95.5 88 ARG A CA 1
ATOM 687 C C . ARG A 1 88 ? 9.469 -3.021 -21.281 1 95.5 88 ARG A C 1
ATOM 689 O O . ARG A 1 88 ? 8.523 -2.232 -21.203 1 95.5 88 ARG A O 1
ATOM 696 N N . TYR A 1 89 ? 10.031 -3.447 -20.188 1 95.38 89 TYR A N 1
ATOM 697 C CA . TYR A 1 89 ? 9.578 -3.094 -18.844 1 95.38 89 TYR A CA 1
ATOM 698 C C . TYR A 1 89 ? 9.945 -1.652 -18.516 1 95.38 89 TYR A C 1
ATOM 700 O O . TYR A 1 89 ? 9.477 -1.103 -17.516 1 95.38 89 TYR A O 1
ATOM 708 N N . LEU A 1 90 ? 10.734 -1.039 -19.281 1 95.31 90 LEU A N 1
ATOM 709 C CA . LEU A 1 90 ? 11.141 0.344 -19.078 1 95.31 90 LEU A CA 1
ATOM 710 C C . LEU A 1 90 ? 10.203 1.309 -19.797 1 95.31 90 LEU A C 1
ATOM 712 O O . LEU A 1 90 ? 10.375 2.527 -19.703 1 95.31 90 LEU A O 1
ATOM 716 N N . SER A 1 91 ? 9.188 0.715 -20.359 1 91.5 91 SER A N 1
ATOM 717 C CA . SER A 1 91 ? 8.242 1.579 -21.062 1 91.5 91 SER A CA 1
ATOM 718 C C . SER A 1 91 ? 7.621 2.598 -20.109 1 91.5 91 SER A C 1
ATOM 720 O O . SER A 1 91 ? 7.148 2.24 -19.031 1 91.5 91 SER A O 1
ATOM 722 N N . ASN A 1 92 ? 7.625 3.881 -20.359 1 89.12 92 ASN A N 1
ATOM 723 C CA . ASN A 1 92 ? 7.016 5 -19.656 1 89.12 92 ASN A CA 1
ATOM 724 C C . ASN A 1 92 ? 7.766 5.32 -18.359 1 89.12 92 ASN A C 1
ATOM 726 O O . ASN A 1 92 ? 7.254 6.047 -17.5 1 89.12 92 ASN A O 1
ATOM 730 N N . VAL A 1 93 ? 8.945 4.703 -18.219 1 94.94 93 VAL A N 1
ATOM 731 C CA . VAL A 1 93 ? 9.773 5.055 -17.062 1 94.94 93 VAL A CA 1
ATOM 732 C C . VAL A 1 93 ? 10.539 6.344 -17.359 1 94.94 93 VAL A C 1
ATOM 734 O O . VAL A 1 93 ? 11.148 6.488 -18.406 1 94.94 93 VAL A O 1
ATOM 737 N N . LEU A 1 94 ? 10.383 7.281 -16.453 1 95 94 LEU A N 1
ATOM 738 C CA . LEU A 1 94 ? 11.188 8.492 -16.531 1 95 94 LEU A CA 1
ATOM 739 C C . LEU A 1 94 ? 12.57 8.266 -15.938 1 95 94 LEU A C 1
ATOM 741 O O . LEU A 1 94 ? 12.703 8.047 -14.734 1 95 94 LEU A O 1
ATOM 745 N N . LEU A 1 95 ? 13.586 8.297 -16.781 1 93.88 95 LEU A N 1
ATOM 746 C CA . LEU A 1 95 ? 14.953 8.023 -16.359 1 93.88 95 LEU A CA 1
ATOM 747 C C . LEU A 1 95 ? 15.617 9.297 -15.844 1 93.88 95 LEU A C 1
ATOM 749 O O . LEU A 1 95 ? 16.594 9.773 -16.438 1 93.88 95 LEU A O 1
ATOM 753 N N . THR A 1 96 ? 15.094 9.797 -14.773 1 93.56 96 THR A N 1
ATOM 754 C CA . THR A 1 96 ? 15.547 11.023 -14.133 1 93.56 96 THR A CA 1
ATOM 755 C C . THR A 1 96 ? 15.102 11.07 -12.672 1 93.56 96 THR A C 1
ATOM 757 O O . THR A 1 96 ? 14.617 10.078 -12.133 1 93.56 96 THR A O 1
ATOM 760 N N . LYS A 1 97 ? 15.453 12.094 -12.055 1 95.19 97 LYS A N 1
ATOM 761 C CA . LYS A 1 97 ? 15 12.406 -10.703 1 95.19 97 LYS A CA 1
ATOM 762 C C . LYS A 1 97 ? 13.945 13.516 -10.719 1 95.19 97 LYS A C 1
ATOM 764 O O . LYS A 1 97 ? 14.164 14.578 -11.297 1 95.19 97 LYS A O 1
ATOM 769 N N . PHE A 1 98 ? 12.805 13.203 -10.094 1 95.88 98 PHE A N 1
ATOM 770 C CA . PHE A 1 98 ? 11.75 14.203 -10.148 1 95.88 98 PHE A CA 1
ATOM 771 C C . PHE A 1 98 ? 10.93 14.195 -8.859 1 95.88 98 PHE A C 1
ATOM 773 O O . PHE A 1 98 ? 11.117 13.328 -8.008 1 95.88 98 PHE A O 1
ATOM 780 N N . THR A 1 99 ? 10.18 15.195 -8.633 1 97.62 99 THR A N 1
ATOM 781 C CA . THR A 1 99 ? 9.297 15.375 -7.488 1 97.62 99 THR A CA 1
ATOM 782 C C . THR A 1 99 ? 7.918 15.859 -7.934 1 97.62 99 THR A C 1
ATOM 784 O O . THR A 1 99 ? 7.758 16.328 -9.062 1 97.62 99 THR A O 1
ATOM 787 N N . ALA A 1 100 ? 6.953 15.594 -7.148 1 98.25 100 ALA A N 1
ATOM 788 C CA . ALA A 1 100 ? 5.602 16.078 -7.426 1 98.25 100 ALA A CA 1
ATOM 789 C C . ALA A 1 100 ? 5.344 17.406 -6.723 1 98.25 100 ALA A C 1
ATOM 791 O O . ALA A 1 100 ? 5.59 17.547 -5.52 1 98.25 100 ALA A O 1
ATOM 792 N N . GLN A 1 101 ? 4.914 18.406 -7.465 1 97.56 101 GLN A N 1
ATOM 793 C CA . GLN A 1 101 ? 4.477 19.719 -6.973 1 97.56 101 GLN A CA 1
ATOM 794 C C . GLN A 1 101 ? 3.109 20.078 -7.539 1 97.56 101 GLN A C 1
ATOM 796 O O . GLN A 1 101 ? 2.727 19.609 -8.609 1 97.56 101 GLN A O 1
ATOM 801 N N . MET A 1 102 ? 2.373 20.891 -6.844 1 96.38 102 MET A N 1
ATOM 802 C CA . MET A 1 102 ? 1.044 21.266 -7.32 1 96.38 102 MET A CA 1
ATOM 803 C C . MET A 1 102 ? 1.124 22.406 -8.328 1 96.38 102 MET A C 1
ATOM 805 O O . MET A 1 102 ? 1.673 23.469 -8.023 1 96.38 102 MET A O 1
ATOM 809 N N . PRO A 1 103 ? 0.547 22.172 -9.5 1 96.12 103 PRO A N 1
ATOM 810 C CA . PRO A 1 103 ? 0.5 23.281 -10.453 1 96.12 103 PRO A CA 1
ATOM 811 C C . PRO A 1 103 ? -0.511 24.359 -10.062 1 96.12 103 PRO A C 1
ATOM 813 O O . PRO A 1 103 ? -1.475 24.062 -9.352 1 96.12 103 PRO A O 1
ATOM 816 N N . ARG A 1 104 ? -0.255 25.484 -10.594 1 93.19 104 ARG A N 1
ATOM 817 C CA . ARG A 1 104 ? -1.233 26.562 -10.461 1 93.19 104 ARG A CA 1
ATOM 818 C C . ARG A 1 104 ? -2.385 26.375 -11.445 1 93.19 104 ARG A C 1
ATOM 820 O O . ARG A 1 104 ? -2.336 25.5 -12.312 1 93.19 104 ARG A O 1
ATOM 827 N N . SER A 1 105 ? -3.408 27.203 -11.273 1 90.44 105 SER A N 1
ATOM 828 C CA . SER A 1 105 ? -4.629 27.031 -12.055 1 90.44 105 SER A CA 1
ATOM 829 C C . SER A 1 105 ? -4.355 27.219 -13.547 1 90.44 105 SER A C 1
ATOM 831 O O . SER A 1 105 ? -5.066 26.672 -14.383 1 90.44 105 SER A O 1
ATOM 833 N N . ASP A 1 106 ? -3.301 27.938 -13.891 1 89.88 106 ASP A N 1
ATOM 834 C CA . ASP A 1 106 ? -2.996 28.188 -15.297 1 89.88 106 ASP A CA 1
ATOM 835 C C . ASP A 1 106 ? -2.035 27.141 -15.852 1 89.88 106 ASP A C 1
ATOM 837 O O . ASP A 1 106 ? -1.574 27.266 -16.984 1 89.88 106 ASP A O 1
ATOM 841 N N . GLY A 1 107 ? -1.655 26.203 -14.977 1 91.19 107 GLY A N 1
ATOM 842 C CA . GLY A 1 107 ? -0.792 25.109 -15.414 1 91.19 107 GLY A CA 1
ATOM 843 C C . GLY A 1 107 ? 0.675 25.359 -15.125 1 91.19 107 GLY A C 1
ATOM 844 O O . GLY A 1 107 ? 1.508 24.469 -15.289 1 91.19 107 GLY A O 1
ATOM 845 N N . SER A 1 108 ? 0.972 26.547 -14.688 1 92.94 108 SER A N 1
ATOM 846 C CA . SER A 1 108 ? 2.357 26.859 -14.359 1 92.94 108 SER A CA 1
ATOM 847 C C . SER A 1 108 ? 2.721 26.375 -12.961 1 92.94 108 SER A C 1
ATOM 849 O O . SER A 1 108 ? 1.841 26.016 -12.18 1 92.94 108 SER A O 1
ATOM 851 N N . PHE A 1 109 ? 4.008 26.219 -12.781 1 95.06 109 PHE A N 1
ATOM 852 C CA . PHE A 1 109 ? 4.52 25.891 -11.453 1 95.06 109 PHE A CA 1
ATOM 853 C C . PHE A 1 109 ? 5.25 27.078 -10.844 1 95.06 109 PHE A C 1
ATOM 855 O O . PHE A 1 109 ? 5.949 27.812 -11.547 1 95.06 109 PHE A O 1
ATOM 862 N N . GLY A 1 110 ? 5.031 27.297 -9.586 1 92.94 110 GLY A N 1
ATOM 863 C CA . GLY A 1 110 ? 5.746 28.359 -8.883 1 92.94 110 GLY A CA 1
ATOM 864 C C . GLY A 1 110 ? 7.105 27.906 -8.383 1 92.94 110 GLY A C 1
ATOM 865 O O . GLY A 1 110 ? 7.719 27 -8.938 1 92.94 110 GLY A O 1
ATOM 866 N N . SER A 1 111 ? 7.609 28.594 -7.352 1 92.56 111 SER A N 1
ATOM 867 C CA . SER A 1 111 ? 8.922 28.297 -6.777 1 92.56 111 SER A CA 1
ATOM 868 C C . SER A 1 111 ? 8.797 27.875 -5.312 1 92.56 111 SER A C 1
ATOM 870 O O . SER A 1 111 ? 9.805 27.719 -4.625 1 92.56 111 SER A O 1
ATOM 872 N N . THR A 1 112 ? 7.586 27.781 -4.895 1 94 112 THR A N 1
ATOM 873 C CA . THR A 1 112 ? 7.348 27.359 -3.518 1 94 112 THR A CA 1
ATOM 874 C C . THR A 1 112 ? 6.93 25.906 -3.455 1 94 112 THR A C 1
ATOM 876 O O . THR A 1 112 ? 5.965 25.5 -4.105 1 94 112 THR A O 1
ATOM 879 N N . PHE A 1 113 ? 7.715 25.188 -2.742 1 94.25 113 PHE A N 1
ATOM 880 C CA . PHE A 1 113 ? 7.41 23.766 -2.625 1 94.25 113 PHE A CA 1
ATOM 881 C C . PHE A 1 113 ? 6.18 23.547 -1.75 1 94.25 113 PHE A C 1
ATOM 883 O O . PHE A 1 113 ? 5.879 24.359 -0.878 1 94.25 113 PHE A O 1
ATOM 890 N N . ALA A 1 114 ? 5.492 22.328 -2.045 1 96.62 114 ALA A N 1
ATOM 891 C CA . ALA A 1 114 ? 4.316 21.969 -1.257 1 96.62 114 ALA A CA 1
ATOM 892 C C . ALA A 1 114 ? 3.441 23.203 -0.989 1 96.62 114 ALA A C 1
ATOM 894 O O . ALA A 1 114 ? 3.092 23.484 0.16 1 96.62 114 ALA A O 1
ATOM 895 N N . GLU A 1 115 ? 2.996 23.891 -1.999 1 95.31 115 GLU A N 1
ATOM 896 C CA . GLU A 1 115 ? 2.4 25.219 -1.932 1 95.31 115 GLU A CA 1
ATOM 897 C C . GLU A 1 115 ? 0.985 25.172 -1.363 1 95.31 115 GLU A C 1
ATOM 899 O O . GLU A 1 115 ? 0.445 26.188 -0.926 1 95.31 115 GLU A O 1
ATOM 904 N N . ARG A 1 116 ? 0.36 24.078 -1.38 1 96.75 116 ARG A N 1
ATOM 905 C CA . ARG A 1 116 ? -1.001 23.906 -0.882 1 96.75 116 ARG A CA 1
ATOM 906 C C . ARG A 1 116 ? -1.121 22.625 -0.043 1 96.75 116 ARG A C 1
ATOM 908 O O . ARG A 1 116 ? -0.291 21.734 -0.153 1 96.75 116 ARG A O 1
ATOM 915 N N . PRO A 1 117 ? -2.162 22.625 0.852 1 97 117 PRO A N 1
ATOM 916 C CA . PRO A 1 117 ? -2.393 21.406 1.616 1 97 117 PRO A CA 1
ATOM 917 C C . PRO A 1 117 ? -2.855 20.234 0.739 1 97 117 PRO A C 1
ATOM 919 O O . PRO A 1 117 ? -3.23 20.453 -0.418 1 97 117 PRO A O 1
ATOM 922 N N . LEU A 1 118 ? -2.793 19.078 1.318 1 97 118 LEU A N 1
ATOM 923 C CA . LEU A 1 118 ? -3.213 17.844 0.65 1 97 118 LEU A CA 1
ATOM 924 C C . LEU A 1 118 ? -3.789 16.859 1.651 1 97 118 LEU A C 1
ATOM 926 O O . LEU A 1 118 ? -3.494 16.922 2.846 1 97 118 LEU A O 1
ATOM 930 N N . VAL A 1 119 ? -4.684 16 1.141 1 98.69 119 VAL A N 1
ATOM 931 C CA . VAL A 1 119 ? -5.18 14.914 1.977 1 98.69 119 VAL A CA 1
ATOM 932 C C . VAL A 1 119 ? -4.656 13.578 1.451 1 98.69 119 VAL A C 1
ATOM 934 O O . VAL A 1 119 ? -4.766 13.289 0.257 1 98.69 119 VAL A O 1
ATOM 937 N N . VAL A 1 120 ? -4.004 12.828 2.26 1 98.94 120 VAL A N 1
ATOM 938 C CA . VAL A 1 120 ? -3.648 11.438 1.99 1 98.94 120 VAL A CA 1
ATOM 939 C C . VAL A 1 120 ? -4.652 10.508 2.666 1 98.94 120 VAL A C 1
ATOM 941 O O . VAL A 1 120 ? -4.848 10.57 3.883 1 98.94 120 VAL A O 1
ATOM 944 N N . PHE A 1 121 ? -5.312 9.75 1.892 1 98.94 121 PHE A N 1
ATOM 945 C CA . PHE A 1 121 ? -6.379 8.875 2.35 1 98.94 121 PHE A CA 1
ATOM 946 C C . PHE A 1 121 ? -6.039 7.414 2.068 1 98.94 121 PHE A C 1
ATOM 948 O O . PHE A 1 121 ? -5.93 7.008 0.908 1 98.94 121 PHE A O 1
ATOM 955 N N . LEU A 1 122 ? -5.793 6.629 3.131 1 98.94 122 LEU A N 1
ATOM 956 C CA . LEU A 1 122 ? -5.594 5.188 3.025 1 98.94 122 LEU A CA 1
ATOM 957 C C . LEU A 1 122 ? -6.883 4.434 3.348 1 98.94 122 LEU A C 1
ATOM 959 O O . LEU A 1 122 ? -7.441 4.59 4.434 1 98.94 122 LEU A O 1
ATOM 963 N N . ILE A 1 123 ? -7.312 3.633 2.416 1 98.88 123 ILE A N 1
ATOM 964 C CA . ILE A 1 123 ? -8.555 2.896 2.619 1 98.88 123 ILE A CA 1
ATOM 965 C C . ILE A 1 123 ? -8.383 1.452 2.154 1 98.88 123 ILE A C 1
ATOM 967 O O . ILE A 1 123 ? -7.754 1.197 1.124 1 98.88 123 ILE A O 1
ATOM 971 N N . GLY A 1 124 ? -8.914 0.566 2.914 1 98.44 124 GLY A N 1
ATOM 972 C CA . GLY A 1 124 ? -8.695 -0.825 2.553 1 98.44 124 GLY A CA 1
ATOM 973 C C . GLY A 1 124 ? -9.719 -1.769 3.143 1 98.44 124 GLY A C 1
ATOM 974 O O . GLY A 1 124 ? -10.648 -1.334 3.826 1 98.44 124 GLY A O 1
ATOM 975 N N . ALA A 1 125 ? -9.594 -3.037 2.822 1 98.62 125 ALA A N 1
ATOM 976 C CA . ALA A 1 125 ? -10.469 -4.125 3.254 1 98.62 125 ALA A CA 1
ATOM 977 C C . ALA A 1 125 ? -9.742 -5.469 3.176 1 98.62 125 ALA A C 1
ATOM 979 O O . ALA A 1 125 ? -8.719 -5.594 2.498 1 98.62 125 ALA A O 1
ATOM 980 N N . LYS A 1 126 ? -10.266 -6.387 3.891 1 98.5 126 LYS A N 1
ATOM 981 C CA . LYS A 1 126 ? -9.734 -7.742 3.855 1 98.5 126 LYS A CA 1
ATOM 982 C C . LYS A 1 126 ? -10.844 -8.773 4.047 1 98.5 126 LYS A C 1
ATOM 984 O O . LYS A 1 126 ? -11.758 -8.562 4.844 1 98.5 126 LYS A O 1
ATOM 989 N N . SER A 1 127 ? -10.766 -9.852 3.32 1 98.44 127 SER A N 1
ATOM 990 C CA . SER A 1 127 ? -11.602 -11.023 3.557 1 98.44 127 SER A CA 1
ATOM 991 C C . SER A 1 127 ? -10.852 -12.086 4.352 1 98.44 127 SER A C 1
ATOM 993 O O . SER A 1 127 ? -9.859 -12.641 3.871 1 98.44 127 SER A O 1
ATOM 995 N N . SER A 1 128 ? -11.32 -12.305 5.477 1 98 128 SER A N 1
ATOM 996 C CA . SER A 1 128 ? -10.836 -13.43 6.273 1 98 128 SER A CA 1
ATOM 997 C C . SER A 1 128 ? -11.773 -14.633 6.156 1 98 128 SER A C 1
ATOM 999 O O . SER A 1 128 ? -11.977 -15.367 7.125 1 98 128 SER A O 1
ATOM 1001 N N . HIS A 1 129 ? -12.477 -14.719 5.102 1 97.88 129 HIS A N 1
ATOM 1002 C CA . HIS A 1 129 ? -13.32 -15.859 4.762 1 97.88 129 HIS A CA 1
ATOM 1003 C C . HIS A 1 129 ? -12.5 -16.984 4.133 1 97.88 129 HIS A C 1
ATOM 1005 O O . HIS A 1 129 ? -11.523 -16.719 3.42 1 97.88 129 HIS A O 1
ATOM 1011 N N . PRO A 1 130 ? -12.961 -18.219 4.348 1 97.25 130 PRO A N 1
ATOM 1012 C CA . PRO A 1 130 ? -12.25 -19.344 3.711 1 97.25 130 PRO A CA 1
ATOM 1013 C C . PRO A 1 130 ? -12.25 -19.25 2.188 1 97.25 130 PRO A C 1
ATOM 1015 O O . PRO A 1 130 ? -11.359 -19.797 1.53 1 97.25 130 PRO A O 1
ATOM 1018 N N . LEU A 1 131 ? -13.148 -18.547 1.595 1 96.69 131 LEU A N 1
ATOM 1019 C CA . LEU A 1 131 ? -13.211 -18.359 0.148 1 96.69 131 LEU A CA 1
ATOM 1020 C C . LEU A 1 131 ? -12.32 -17.203 -0.292 1 96.69 131 LEU A C 1
ATOM 1022 O O . LEU A 1 131 ? -12.203 -16.922 -1.487 1 96.69 131 LEU A O 1
ATOM 1026 N N . GLY A 1 132 ? -11.758 -16.531 0.63 1 97.25 132 GLY A N 1
ATOM 1027 C CA . GLY A 1 132 ? -10.914 -15.391 0.317 1 97.25 132 GLY A CA 1
ATOM 1028 C C . GLY A 1 132 ? -11.664 -14.281 -0.391 1 97.25 132 GLY A C 1
ATOM 1029 O O . GLY A 1 132 ? -12.734 -13.859 0.058 1 97.25 132 GLY A O 1
ATOM 1030 N N . THR A 1 133 ? -11.086 -13.906 -1.492 1 97.12 133 THR A N 1
ATOM 1031 C CA . THR A 1 133 ? -11.609 -12.766 -2.229 1 97.12 133 THR A CA 1
ATOM 1032 C C . THR A 1 133 ? -12.953 -13.109 -2.875 1 97.12 133 THR A C 1
ATOM 1034 O O . THR A 1 133 ? -13.688 -12.219 -3.305 1 97.12 133 THR A O 1
ATOM 1037 N N . PHE A 1 134 ? -13.32 -14.367 -2.871 1 97.12 134 PHE A N 1
ATOM 1038 C CA . PHE A 1 134 ? -14.547 -14.781 -3.547 1 97.12 134 PHE A CA 1
ATOM 1039 C C . PHE A 1 134 ? -15.734 -14.75 -2.59 1 97.12 134 PHE A C 1
ATOM 1041 O O . PHE A 1 134 ? -16.844 -15.117 -2.961 1 97.12 134 PHE A O 1
ATOM 1048 N N . ASP A 1 135 ? -15.492 -14.328 -1.378 1 98 135 ASP A N 1
ATOM 1049 C CA . ASP A 1 135 ? -16.594 -14.125 -0.445 1 98 135 ASP A CA 1
ATOM 1050 C C . ASP A 1 135 ? -17.625 -13.148 -1.014 1 98 135 ASP A C 1
ATOM 1052 O O . ASP A 1 135 ? -17.281 -12.047 -1.442 1 98 135 ASP A O 1
ATOM 1056 N N . PRO A 1 136 ? -18.906 -13.516 -0.958 1 97.56 136 PRO A N 1
ATOM 1057 C CA . PRO A 1 136 ? -19.938 -12.695 -1.614 1 97.56 136 PRO A CA 1
ATOM 1058 C C . PRO A 1 136 ? -20.047 -11.297 -1.009 1 97.56 136 PRO A C 1
ATOM 1060 O O . PRO A 1 136 ? -20.25 -10.32 -1.736 1 97.56 136 PRO A O 1
ATOM 1063 N N . VAL A 1 137 ? -20 -11.211 0.268 1 97.88 137 VAL A N 1
ATOM 1064 C CA . VAL A 1 137 ? -20.109 -9.906 0.908 1 97.88 137 VAL A CA 1
ATOM 1065 C C . VAL A 1 137 ? -18.891 -9.047 0.542 1 97.88 137 VAL A C 1
ATOM 1067 O O . VAL A 1 137 ? -19.031 -7.863 0.234 1 97.88 137 VAL A O 1
ATOM 1070 N N . PHE A 1 138 ? -17.766 -9.648 0.557 1 98.56 138 PHE A N 1
ATOM 1071 C CA . PHE A 1 138 ? -16.547 -8.945 0.179 1 98.56 138 PHE A CA 1
ATOM 1072 C C . PHE A 1 138 ? -16.641 -8.445 -1.258 1 98.56 138 PHE A C 1
ATOM 1074 O O . PHE A 1 138 ? -16.266 -7.301 -1.546 1 98.56 138 PHE A O 1
ATOM 1081 N N . LEU A 1 139 ? -17.125 -9.242 -2.127 1 98.5 139 LEU A N 1
ATOM 1082 C CA . LEU A 1 139 ? -17.266 -8.875 -3.531 1 98.5 139 LEU A CA 1
ATOM 1083 C C . LEU A 1 139 ? -18.25 -7.73 -3.699 1 98.5 139 LEU A C 1
ATOM 1085 O O . LEU A 1 139 ? -18.062 -6.848 -4.535 1 98.5 139 LEU A O 1
ATOM 1089 N N . LYS A 1 140 ? -19.281 -7.773 -2.963 1 98.5 140 LYS A N 1
ATOM 1090 C CA . LYS A 1 140 ? -20.266 -6.699 -3.035 1 98.5 140 LYS A CA 1
ATOM 1091 C C . LYS A 1 140 ? -19.688 -5.375 -2.561 1 98.5 140 LYS A C 1
ATOM 1093 O O . LYS A 1 140 ? -19.906 -4.328 -3.17 1 98.5 140 LYS A O 1
ATOM 1098 N N . LEU A 1 141 ? -18.938 -5.418 -1.485 1 98 141 LEU A N 1
ATOM 1099 C CA . LEU A 1 141 ? -18.266 -4.215 -1.007 1 98 141 LEU A CA 1
ATOM 1100 C C . LEU A 1 141 ? -17.266 -3.707 -2.039 1 98 141 LEU A C 1
ATOM 1102 O O . LEU A 1 141 ? -17.156 -2.5 -2.258 1 98 141 LEU A O 1
ATOM 1106 N N . ALA A 1 142 ? -16.562 -4.652 -2.648 1 98.19 142 ALA A N 1
ATOM 1107 C CA . ALA A 1 142 ? -15.625 -4.285 -3.701 1 98.19 142 ALA A CA 1
ATOM 1108 C C . ALA A 1 142 ? -16.328 -3.588 -4.859 1 98.19 142 ALA A C 1
ATOM 1110 O O . ALA A 1 142 ? -15.789 -2.66 -5.461 1 98.19 142 ALA A O 1
ATOM 1111 N N . ASP A 1 143 ? -17.469 -4.055 -5.156 1 98.31 143 ASP A N 1
ATOM 1112 C CA . ASP A 1 143 ? -18.266 -3.438 -6.215 1 98.31 143 ASP A CA 1
ATOM 1113 C C . ASP A 1 143 ? -18.641 -2.002 -5.848 1 98.31 143 ASP A C 1
ATOM 1115 O O . ASP A 1 143 ? -18.547 -1.101 -6.684 1 98.31 143 ASP A O 1
ATOM 1119 N N . TYR A 1 144 ? -19.094 -1.794 -4.625 1 98.38 144 TYR A N 1
ATOM 1120 C CA . TYR A 1 144 ? -19.391 -0.444 -4.156 1 98.38 144 TYR A CA 1
ATOM 1121 C C . TYR A 1 144 ? -18.156 0.45 -4.266 1 98.38 144 TYR A C 1
ATOM 1123 O O . TYR A 1 144 ? -18.25 1.586 -4.738 1 98.38 144 TYR A O 1
ATOM 1131 N N . PHE A 1 145 ? -17.078 -0.064 -3.859 1 98.5 145 PHE A N 1
ATOM 1132 C CA . PHE A 1 145 ? -15.852 0.715 -3.887 1 98.5 145 PHE A CA 1
ATOM 1133 C C . PHE A 1 145 ? -15.477 1.086 -5.316 1 98.5 145 PHE A C 1
ATOM 1135 O O . PHE A 1 145 ? -15.102 2.227 -5.59 1 98.5 145 PHE A O 1
ATOM 1142 N N . SER A 1 146 ? -15.531 0.091 -6.176 1 97.81 146 SER A N 1
ATOM 1143 C CA . SER A 1 146 ? -15.211 0.338 -7.578 1 97.81 146 SER A CA 1
ATOM 1144 C C . SER A 1 146 ? -16.109 1.421 -8.172 1 97.81 146 SER A C 1
ATOM 1146 O O . SER A 1 146 ? -15.641 2.281 -8.922 1 97.81 146 SER A O 1
ATOM 1148 N N . LYS A 1 147 ? -17.344 1.402 -7.895 1 98.44 147 LYS A N 1
ATOM 1149 C CA . LYS A 1 147 ? -18.281 2.416 -8.367 1 98.44 147 LYS A CA 1
ATOM 1150 C C . LYS A 1 147 ? -17.938 3.789 -7.797 1 98.44 147 LYS A C 1
ATOM 1152 O O . LYS A 1 147 ? -18.031 4.801 -8.5 1 98.44 147 LYS A O 1
ATOM 1157 N N . MET A 1 148 ? -17.578 3.832 -6.539 1 98.69 148 MET A N 1
ATOM 1158 C CA . MET A 1 148 ? -17.203 5.094 -5.906 1 98.69 148 MET A CA 1
ATOM 1159 C C . MET A 1 148 ? -15.945 5.676 -6.559 1 98.69 148 MET A C 1
ATOM 1161 O O . MET A 1 148 ? -15.883 6.875 -6.824 1 98.69 148 MET A O 1
ATOM 1165 N N . VAL A 1 149 ? -14.984 4.82 -6.797 1 98.12 149 VAL A N 1
ATOM 1166 C CA . VAL A 1 149 ? -13.75 5.285 -7.426 1 98.12 149 VAL A CA 1
ATOM 1167 C C . VAL A 1 149 ? -14.055 5.82 -8.82 1 98.12 149 VAL A C 1
ATOM 1169 O O . VAL A 1 149 ? -13.516 6.855 -9.227 1 98.12 149 VAL A O 1
ATOM 1172 N N . ARG A 1 150 ? -14.875 5.129 -9.531 1 97.31 150 ARG A N 1
ATOM 1173 C CA . ARG A 1 150 ? -15.289 5.605 -10.852 1 97.31 150 ARG A CA 1
ATOM 1174 C C . ARG A 1 150 ? -15.953 6.973 -10.75 1 97.31 150 ARG A C 1
ATOM 1176 O O . ARG A 1 150 ? -15.648 7.875 -11.531 1 97.31 150 ARG A O 1
ATOM 1183 N N . GLU A 1 151 ? -16.828 7.129 -9.852 1 98.19 151 GLU A N 1
ATOM 1184 C CA . GLU A 1 151 ? -17.516 8.406 -9.648 1 98.19 151 GLU A CA 1
ATOM 1185 C C . GLU A 1 151 ? -16.516 9.508 -9.297 1 98.19 151 GLU A C 1
ATOM 1187 O O . GLU A 1 151 ? -16.625 10.633 -9.805 1 98.19 151 GLU A O 1
ATOM 1192 N N . LEU A 1 152 ? -15.602 9.203 -8.422 1 98.31 152 LEU A N 1
ATOM 1193 C CA . LEU A 1 152 ? -14.57 10.156 -8.047 1 98.31 152 LEU A CA 1
ATOM 1194 C C . LEU A 1 152 ? -13.773 10.594 -9.273 1 98.31 152 LEU A C 1
ATOM 1196 O O . LEU A 1 152 ? -13.516 11.789 -9.453 1 98.31 152 LEU A O 1
ATOM 1200 N N . ARG A 1 153 ? -13.438 9.656 -10.117 1 96.81 153 ARG A N 1
ATOM 1201 C CA . ARG A 1 153 ? -12.68 9.961 -11.328 1 96.81 153 ARG A CA 1
ATOM 1202 C C . ARG A 1 153 ? -13.492 10.844 -12.273 1 96.81 153 ARG A C 1
ATOM 1204 O O . ARG A 1 153 ? -12.961 11.797 -12.852 1 96.81 153 ARG A O 1
ATOM 1211 N N . GLU A 1 154 ? -14.719 10.562 -12.375 1 95.69 154 GLU A N 1
ATOM 1212 C CA . GLU A 1 154 ? -15.594 11.258 -13.312 1 95.69 154 GLU A CA 1
ATOM 1213 C C . GLU A 1 154 ? -15.938 12.656 -12.812 1 95.69 154 GLU A C 1
ATOM 1215 O O . GLU A 1 154 ? -16.312 13.531 -13.602 1 95.69 154 GLU A O 1
ATOM 1220 N N . THR A 1 155 ? -15.828 12.891 -11.539 1 96.75 155 THR A N 1
ATOM 1221 C CA . THR A 1 155 ? -16.172 14.18 -10.945 1 96.75 155 THR A CA 1
ATOM 1222 C C . THR A 1 155 ? -14.961 14.789 -10.25 1 96.75 155 THR A C 1
ATOM 1224 O O . THR A 1 155 ? -15.102 15.438 -9.211 1 96.75 155 THR A O 1
ATOM 1227 N N . ALA A 1 156 ? -13.852 14.562 -10.734 1 96.5 156 ALA A N 1
ATOM 1228 C CA . ALA A 1 156 ? -12.594 14.859 -10.062 1 96.5 156 ALA A CA 1
ATOM 1229 C C . ALA A 1 156 ? -12.5 16.344 -9.711 1 96.5 156 ALA A C 1
ATOM 1231 O O . ALA A 1 156 ? -12.008 16.703 -8.633 1 96.5 156 ALA A O 1
ATOM 1232 N N . GLU A 1 157 ? -12.953 17.188 -10.555 1 93.94 157 GLU A N 1
ATOM 1233 C CA . GLU A 1 157 ? -12.891 18.625 -10.273 1 93.94 157 GLU A CA 1
ATOM 1234 C C . GLU A 1 157 ? -13.734 18.984 -9.062 1 93.94 157 GLU A C 1
ATOM 1236 O O . GLU A 1 157 ? -13.305 19.766 -8.203 1 93.94 157 GLU A O 1
ATOM 1241 N N . GLU A 1 158 ? -14.867 18.422 -8.977 1 94.81 158 GLU A N 1
ATOM 1242 C CA . GLU A 1 158 ? -15.797 18.703 -7.891 1 94.81 158 GLU A CA 1
ATOM 1243 C C . GLU A 1 158 ? -15.406 17.953 -6.621 1 94.81 158 GLU A C 1
ATOM 1245 O O . GLU A 1 158 ? -15.438 18.516 -5.523 1 94.81 158 GLU A O 1
ATOM 1250 N N . SER A 1 159 ? -15.023 16.719 -6.754 1 97.19 159 SER A N 1
ATOM 1251 C CA . SER A 1 159 ? -14.773 15.852 -5.609 1 97.19 159 SER A CA 1
ATOM 1252 C C . SER A 1 159 ? -13.391 16.094 -5.016 1 97.19 159 SER A C 1
ATOM 1254 O O . SER A 1 159 ? -13.086 15.625 -3.922 1 97.19 159 SER A O 1
ATOM 1256 N N . GLY A 1 160 ? -12.578 16.797 -5.766 1 97.44 160 GLY A N 1
ATOM 1257 C CA . GLY A 1 160 ? -11.227 17.047 -5.289 1 97.44 160 GLY A CA 1
ATOM 1258 C C . GLY A 1 160 ? -10.312 15.844 -5.41 1 97.44 160 GLY A C 1
ATOM 1259 O O . GLY A 1 160 ? -9.203 15.844 -4.887 1 97.44 160 GLY A O 1
ATOM 1260 N N . TYR A 1 161 ? -10.789 14.836 -6.137 1 98.25 161 TYR A N 1
ATOM 1261 C CA . TYR A 1 161 ? -10.008 13.625 -6.348 1 98.25 161 TYR A CA 1
ATOM 1262 C C . TYR A 1 161 ? -8.805 13.906 -7.25 1 98.25 161 TYR A C 1
ATOM 1264 O O . TYR A 1 161 ? -8.953 14.461 -8.336 1 98.25 161 TYR A O 1
ATOM 1272 N N . LEU A 1 162 ? -7.609 13.469 -6.805 1 98.12 162 LEU A N 1
ATOM 1273 C CA . LEU A 1 162 ? -6.402 13.75 -7.574 1 98.12 162 LEU A CA 1
ATOM 1274 C C . LEU A 1 162 ? -5.832 12.469 -8.188 1 98.12 162 LEU A C 1
ATOM 1276 O O . LEU A 1 162 ? -5.133 12.523 -9.195 1 98.12 162 LEU A O 1
ATOM 1280 N N . GLY A 1 163 ? -6.086 11.352 -7.559 1 97.62 163 GLY A N 1
ATOM 1281 C CA . GLY A 1 163 ? -5.562 10.07 -8.016 1 97.62 163 GLY A CA 1
ATOM 1282 C C . GLY A 1 163 ? -5.434 9.047 -6.902 1 97.62 163 GLY A C 1
ATOM 1283 O O . GLY A 1 163 ? -5.594 9.383 -5.727 1 97.62 163 GLY A O 1
ATOM 1284 N N . SER A 1 164 ? -5.184 7.812 -7.309 1 97.81 164 SER A N 1
ATOM 1285 C CA . SER A 1 164 ? -5.008 6.742 -6.332 1 97.81 164 SER A CA 1
ATOM 1286 C C . SER A 1 164 ? -4.23 5.574 -6.926 1 97.81 164 SER A C 1
ATOM 1288 O O . SER A 1 164 ? -4.082 5.473 -8.148 1 97.81 164 SER A O 1
ATOM 1290 N N . SER A 1 165 ? -3.695 4.789 -6.074 1 97.5 165 SER A N 1
ATOM 1291 C CA . SER A 1 165 ? -3.035 3.537 -6.426 1 97.5 165 SER A CA 1
ATOM 1292 C C . SER A 1 165 ? -3.506 2.395 -5.531 1 97.5 165 SER A C 1
ATOM 1294 O O . SER A 1 165 ? -3.811 2.605 -4.355 1 97.5 165 SER A O 1
ATOM 1296 N N . ALA A 1 166 ? -3.545 1.204 -6.109 1 98.44 166 ALA A N 1
ATOM 1297 C CA . ALA A 1 166 ? -4.027 0.021 -5.402 1 98.44 166 ALA A CA 1
ATOM 1298 C C . ALA A 1 166 ? -2.871 -0.895 -5.012 1 98.44 166 ALA A C 1
ATOM 1300 O O . ALA A 1 166 ? -1.938 -1.092 -5.793 1 98.44 166 ALA A O 1
ATOM 1301 N N . TRP A 1 167 ? -2.998 -1.452 -3.82 1 98.88 167 TRP A N 1
ATOM 1302 C CA . TRP A 1 167 ? -1.907 -2.227 -3.238 1 98.88 167 TRP A CA 1
ATOM 1303 C C . TRP A 1 167 ? -2.441 -3.457 -2.51 1 98.88 167 TRP A C 1
ATOM 1305 O O . TRP A 1 167 ? -3.562 -3.443 -1.996 1 98.88 167 TRP A O 1
ATOM 1315 N N . ILE A 1 168 ? -1.61 -4.504 -2.418 1 98.94 168 ILE A N 1
ATOM 1316 C CA . ILE A 1 168 ? -1.896 -5.738 -1.694 1 98.94 168 ILE A CA 1
ATOM 1317 C C . ILE A 1 168 ? -0.862 -5.938 -0.587 1 98.94 168 ILE A C 1
ATOM 1319 O O . ILE A 1 168 ? 0.344 -5.867 -0.834 1 98.94 168 ILE A O 1
ATOM 1323 N N . SER A 1 169 ? -1.352 -6.199 0.618 1 98.75 169 SER A N 1
ATOM 1324 C CA . SER A 1 169 ? -0.456 -6.441 1.745 1 98.75 169 SER A CA 1
ATOM 1325 C C . SER A 1 169 ? 0.362 -7.711 1.541 1 98.75 169 SER A C 1
ATOM 1327 O O . SER A 1 169 ? 0.052 -8.523 0.665 1 98.75 169 SER A O 1
ATOM 1329 N N . THR A 1 170 ? 1.461 -7.852 2.332 1 98.38 170 THR A N 1
ATOM 1330 C CA . THR A 1 170 ? 2.273 -9.062 2.268 1 98.38 170 THR A CA 1
ATOM 1331 C C . THR A 1 170 ? 2.256 -9.797 3.604 1 98.38 170 THR A C 1
ATOM 1333 O O . THR A 1 170 ? 3.131 -10.617 3.877 1 98.38 170 THR A O 1
ATOM 1336 N N . GLU A 1 171 ? 1.343 -9.516 4.414 1 96.06 171 GLU A N 1
ATOM 1337 C CA . GLU A 1 171 ? 1.424 -9.961 5.801 1 96.06 171 GLU A CA 1
ATOM 1338 C C . GLU A 1 171 ? 0.904 -11.383 5.953 1 96.06 171 GLU A C 1
ATOM 1340 O O . GLU A 1 171 ? 1.199 -12.055 6.945 1 96.06 171 GLU A O 1
ATOM 1345 N N . ASP A 1 172 ? 0.105 -11.82 5.051 1 96.75 172 ASP A N 1
ATOM 1346 C CA . ASP A 1 172 ? -0.409 -13.18 5.078 1 96.75 172 ASP A CA 1
ATOM 1347 C C . ASP A 1 172 ? 0.089 -13.977 3.873 1 96.75 172 ASP A C 1
ATOM 1349 O O . ASP A 1 172 ? 0.708 -13.422 2.965 1 96.75 172 ASP A O 1
ATOM 1353 N N . THR A 1 173 ? -0.213 -15.258 3.916 1 96.31 173 THR A N 1
ATOM 1354 C CA . THR A 1 173 ? 0.217 -16.125 2.828 1 96.31 173 THR A CA 1
ATOM 1355 C C . THR A 1 173 ? -0.655 -15.922 1.593 1 96.31 173 THR A C 1
ATOM 1357 O O . THR A 1 173 ? -0.178 -16.047 0.462 1 96.31 173 THR A O 1
ATOM 1360 N N . THR A 1 174 ? -1.92 -15.719 1.844 1 97.5 174 THR A N 1
ATOM 1361 C CA . THR A 1 174 ? -2.871 -15.508 0.757 1 97.5 174 THR A CA 1
ATOM 1362 C C . THR A 1 174 ? -4.004 -14.594 1.202 1 97.5 174 THR A C 1
ATOM 1364 O O . THR A 1 174 ? -4.117 -14.258 2.385 1 97.5 174 THR A O 1
ATOM 1367 N N . SER A 1 175 ? -4.812 -14.18 0.193 1 97.69 175 SER A N 1
ATOM 1368 C CA . SER A 1 175 ? -5.98 -13.352 0.471 1 97.69 175 SER A CA 1
ATOM 1369 C C . SER A 1 175 ? -5.617 -12.172 1.361 1 97.69 175 SER A C 1
ATOM 1371 O O . SER A 1 175 ? -6.242 -11.953 2.402 1 97.69 175 SER A O 1
ATOM 1373 N N . ASN A 1 176 ? -4.59 -11.5 0.952 1 98.62 176 ASN A N 1
ATOM 1374 C CA . ASN A 1 176 ? -4.047 -10.414 1.761 1 98.62 176 ASN A CA 1
ATOM 1375 C C . ASN A 1 176 ? -4.957 -9.195 1.74 1 98.62 176 ASN A C 1
ATOM 1377 O O . ASN A 1 176 ? -5.844 -9.086 0.888 1 98.62 176 ASN A O 1
ATOM 1381 N N . GLU A 1 177 ? -4.742 -8.344 2.693 1 98.62 177 GLU A N 1
ATOM 1382 C CA . GLU A 1 177 ? -5.457 -7.074 2.799 1 98.62 177 GLU A CA 1
ATOM 1383 C C . GLU A 1 177 ? -5.215 -6.203 1.57 1 98.62 177 GLU A C 1
ATOM 1385 O O . GLU A 1 177 ? -4.09 -6.121 1.073 1 98.62 177 GLU A O 1
ATOM 1390 N N . LEU A 1 178 ? -6.266 -5.594 1.103 1 98.81 178 LEU A N 1
ATOM 1391 C CA . LEU A 1 178 ? -6.195 -4.648 -0.006 1 98.81 178 LEU A CA 1
ATOM 1392 C C . LEU A 1 178 ? -6.227 -3.211 0.503 1 98.81 178 LEU A C 1
ATOM 1394 O O . LEU A 1 178 ? -6.949 -2.9 1.453 1 98.81 178 LEU A O 1
ATOM 1398 N N . MET A 1 179 ? -5.484 -2.338 -0.177 1 98.88 179 MET A N 1
ATOM 1399 C CA . MET A 1 179 ? -5.469 -0.93 0.205 1 98.88 179 MET A CA 1
ATOM 1400 C C . MET A 1 179 ? -5.348 -0.034 -1.023 1 98.88 179 MET A C 1
ATOM 1402 O O . MET A 1 179 ? -4.66 -0.381 -1.983 1 98.88 179 MET A O 1
ATOM 1406 N N . ASN A 1 180 ? -6.027 1.065 -0.968 1 98.75 180 ASN A N 1
ATOM 1407 C CA . ASN A 1 180 ? -5.797 2.168 -1.895 1 98.75 180 ASN A CA 1
ATOM 1408 C C . ASN A 1 180 ? -5.176 3.371 -1.19 1 98.75 180 ASN A C 1
ATOM 1410 O O . ASN A 1 180 ? -5.609 3.748 -0.1 1 98.75 180 ASN A O 1
ATOM 1414 N N . VAL A 1 181 ? -4.125 3.871 -1.753 1 98.88 181 VAL A N 1
ATOM 1415 C CA . VAL A 1 181 ? -3.623 5.191 -1.392 1 98.88 181 VAL A CA 1
ATOM 1416 C C . VAL A 1 181 ? -4.25 6.25 -2.297 1 98.88 181 VAL A C 1
ATOM 1418 O O . VAL A 1 181 ? -4.035 6.246 -3.51 1 98.88 181 VAL A O 1
ATOM 1421 N N . MET A 1 182 ? -5.012 7.113 -1.671 1 98.81 182 MET A N 1
ATOM 1422 C CA . MET A 1 182 ? -5.719 8.133 -2.439 1 98.81 182 MET A CA 1
ATOM 1423 C C . MET A 1 182 ? -5.285 9.531 -2.016 1 98.81 182 MET A C 1
ATOM 1425 O O . MET A 1 182 ? -4.93 9.75 -0.855 1 98.81 182 MET A O 1
ATOM 1429 N N . TYR A 1 183 ? -5.324 10.406 -2.984 1 98.81 183 TYR A N 1
ATOM 1430 C CA . TYR A 1 183 ? -4.988 11.805 -2.74 1 98.81 183 TYR A CA 1
ATOM 1431 C C . TYR A 1 183 ? -6.16 12.719 -3.086 1 98.81 183 TYR A C 1
ATOM 1433 O O . TYR A 1 183 ? -6.797 12.547 -4.129 1 98.81 183 TYR A O 1
ATOM 1441 N N . PHE A 1 184 ? -6.461 13.656 -2.215 1 98.75 184 PHE A N 1
ATOM 1442 C CA . PHE A 1 184 ? -7.512 14.641 -2.43 1 98.75 184 PHE A CA 1
ATOM 1443 C C . PHE A 1 184 ? -6.977 16.062 -2.254 1 98.75 184 PHE A C 1
ATOM 1445 O O . PHE A 1 184 ? -6.043 16.281 -1.479 1 98.75 184 PHE A O 1
ATOM 1452 N N . ARG A 1 185 ? -7.613 16.922 -2.877 1 97 185 ARG A N 1
ATOM 1453 C CA . ARG A 1 185 ? -7.25 18.344 -2.844 1 97 185 ARG A CA 1
ATOM 1454 C C . ARG A 1 185 ? -7.414 18.906 -1.441 1 97 185 ARG A C 1
ATOM 1456 O O . ARG A 1 185 ? -6.609 19.734 -1.006 1 97 185 ARG A O 1
ATOM 1463 N N . ASP A 1 186 ? -8.492 18.562 -0.761 1 96.62 186 ASP A N 1
ATOM 1464 C CA . ASP A 1 186 ? -8.773 19.109 0.566 1 96.62 186 ASP A CA 1
ATOM 1465 C C . ASP A 1 186 ? -9.734 18.203 1.33 1 96.62 186 ASP A C 1
ATOM 1467 O O . ASP A 1 186 ? -10.391 17.328 0.736 1 96.62 186 ASP A O 1
ATOM 1471 N N . PHE A 1 187 ? -9.719 18.406 2.627 1 96.81 187 PHE A N 1
ATOM 1472 C CA . PHE A 1 187 ? -10.539 17.594 3.514 1 96.81 187 PHE A CA 1
ATOM 1473 C C . PHE A 1 187 ? -12.023 17.844 3.264 1 96.81 187 PHE A C 1
ATOM 1475 O O . PHE A 1 187 ? -12.836 16.922 3.34 1 96.81 187 PHE A O 1
ATOM 1482 N N . GLU A 1 188 ? -12.43 19.047 3.006 1 94.75 188 GLU A N 1
ATOM 1483 C CA . GLU A 1 188 ? -13.82 19.422 2.764 1 94.75 188 GLU A CA 1
ATOM 1484 C C . GLU A 1 188 ? -14.422 18.609 1.621 1 94.75 188 GLU A C 1
ATOM 1486 O O . GLU A 1 188 ? -15.531 18.078 1.738 1 94.75 188 GLU A O 1
ATOM 1491 N N . SER A 1 189 ? -13.656 18.531 0.538 1 96.06 189 SER A N 1
ATOM 1492 C CA . SER A 1 189 ? -14.133 17.766 -0.615 1 96.06 189 SER A CA 1
ATOM 1493 C C . SER A 1 189 ? -14.32 16.297 -0.267 1 96.06 189 SER A C 1
ATOM 1495 O O . SER A 1 189 ? -15.32 15.68 -0.651 1 96.06 189 SER A O 1
ATOM 1497 N N . LEU A 1 190 ? -13.344 15.727 0.417 1 97.06 190 LEU A N 1
ATOM 1498 C CA . LEU A 1 190 ? -13.453 14.336 0.839 1 97.06 190 LEU A CA 1
ATOM 1499 C C . LEU A 1 190 ? -14.68 14.125 1.72 1 97.06 190 LEU A C 1
ATOM 1501 O O . LEU A 1 190 ? -15.43 13.172 1.525 1 97.06 190 LEU A O 1
ATOM 1505 N N . HIS A 1 191 ? -14.844 15.008 2.674 1 94.88 191 HIS A N 1
ATOM 1506 C CA . HIS A 1 191 ? -15.977 14.914 3.586 1 94.88 191 HIS A CA 1
ATOM 1507 C C . HIS A 1 191 ? -17.297 15.047 2.84 1 94.88 191 HIS A C 1
ATOM 1509 O O . HIS A 1 191 ? -18.25 14.305 3.107 1 94.88 191 HIS A O 1
ATOM 1515 N N . LYS A 1 192 ? -17.391 15.992 1.951 1 93.94 192 LYS A N 1
ATOM 1516 C CA . LYS A 1 192 ? -18.594 16.156 1.139 1 93.94 192 LYS A CA 1
ATOM 1517 C C . LYS A 1 192 ? -18.922 14.898 0.354 1 93.94 192 LYS A C 1
ATOM 1519 O O . LYS A 1 192 ? -20.078 14.469 0.301 1 93.94 192 LYS A O 1
ATOM 1524 N N . TYR A 1 193 ? -17.938 14.336 -0.239 1 96.5 193 TYR A N 1
ATOM 1525 C CA . TYR A 1 193 ? -18.172 13.094 -0.977 1 96.5 193 TYR A CA 1
ATOM 1526 C C . TYR A 1 193 ? -18.688 12 -0.055 1 96.5 193 TYR A C 1
ATOM 1528 O O . TYR A 1 193 ? -19.594 11.242 -0.424 1 96.5 193 TYR A O 1
ATOM 1536 N N . ALA A 1 194 ? -18.078 11.875 1.094 1 93.94 194 ALA A N 1
ATOM 1537 C CA . ALA A 1 194 ? -18.438 10.836 2.057 1 93.94 194 ALA A CA 1
ATOM 1538 C C . ALA A 1 194 ? -19.906 10.953 2.459 1 93.94 194 ALA A C 1
ATOM 1540 O O . ALA A 1 194 ? -20.484 9.984 2.949 1 93.94 194 ALA A O 1
ATOM 1541 N N . HIS A 1 195 ? -20.453 12.062 2.229 1 91.44 195 HIS A N 1
ATOM 1542 C CA . HIS A 1 195 ? -21.844 12.273 2.584 1 91.44 195 HIS A CA 1
ATOM 1543 C C . HIS A 1 195 ? -22.734 12.258 1.348 1 91.44 195 HIS A C 1
ATOM 1545 O O . HIS A 1 195 ? -23.938 12.562 1.432 1 91.44 195 HIS A O 1
ATOM 1551 N N . GLY A 1 196 ? -22.188 11.922 0.258 1 93.19 196 GLY A N 1
ATOM 1552 C CA . GLY A 1 196 ? -22.938 11.812 -0.981 1 93.19 196 GLY A CA 1
ATOM 1553 C C . GLY A 1 196 ? -23.766 10.547 -1.069 1 93.19 196 GLY A C 1
ATOM 1554 O O . GLY A 1 196 ? -23.578 9.633 -0.262 1 93.19 196 GLY A O 1
ATOM 1555 N N . PRO A 1 197 ? -24.531 10.461 -2.107 1 94.69 197 PRO A N 1
ATOM 1556 C CA . PRO A 1 197 ? -25.531 9.406 -2.166 1 94.69 197 PRO A CA 1
ATOM 1557 C C . PRO A 1 197 ? -24.922 8.016 -2.326 1 94.69 197 PRO A C 1
ATOM 1559 O O . PRO A 1 197 ? -25.359 7.066 -1.665 1 94.69 197 PRO A O 1
ATOM 1562 N N . LEU A 1 198 ? -23.969 7.891 -3.188 1 96.81 198 LEU A N 1
ATOM 1563 C CA . LEU A 1 198 ? -23.406 6.566 -3.43 1 96.81 198 LEU A CA 1
ATOM 1564 C C . LEU A 1 198 ? -22.688 6.047 -2.189 1 96.81 198 LEU A C 1
ATOM 1566 O O . LEU A 1 198 ? -22.812 4.871 -1.841 1 96.81 198 LEU A O 1
ATOM 1570 N N . HIS A 1 199 ? -21.906 6.867 -1.616 1 96.19 199 HIS A N 1
ATOM 1571 C CA . HIS A 1 199 ? -21.219 6.449 -0.398 1 96.19 199 HIS A CA 1
ATOM 1572 C C . HIS A 1 199 ? -22.203 6.055 0.687 1 96.19 199 HIS A C 1
ATOM 1574 O O . HIS A 1 199 ? -22.031 5.035 1.358 1 96.19 199 HIS A O 1
ATOM 1580 N N . ILE A 1 200 ? -23.234 6.82 0.907 1 93.25 200 ILE A N 1
ATOM 1581 C CA . ILE A 1 200 ? -24.234 6.535 1.931 1 93.25 200 ILE A CA 1
ATOM 1582 C C . ILE A 1 200 ? -24.922 5.203 1.631 1 93.25 200 ILE A C 1
ATOM 1584 O O . ILE A 1 200 ? -25.203 4.426 2.545 1 93.25 200 ILE A O 1
ATOM 1588 N N . LYS A 1 201 ? -25.203 4.969 0.369 1 94.62 201 LYS A N 1
ATOM 1589 C CA . LYS A 1 201 ? -25.75 3.672 -0.014 1 94.62 201 LYS A CA 1
ATOM 1590 C C . LYS A 1 201 ? -24.828 2.535 0.412 1 94.62 201 LYS A C 1
ATOM 1592 O O . LYS A 1 201 ? -25.281 1.503 0.903 1 94.62 201 LYS A O 1
ATOM 1597 N N . GLY A 1 202 ? -23.516 2.686 0.189 1 94.69 202 GLY A N 1
ATOM 1598 C CA . GLY A 1 202 ? -22.547 1.695 0.632 1 94.69 202 GLY A CA 1
ATOM 1599 C C . GLY A 1 202 ? -22.531 1.519 2.139 1 94.69 202 GLY A C 1
ATOM 1600 O O . GLY A 1 202 ? -22.438 0.393 2.635 1 94.69 202 GLY A O 1
ATOM 1601 N N . VAL A 1 203 ? -22.625 2.609 2.842 1 92.44 203 VAL A N 1
ATOM 1602 C CA . VAL A 1 203 ? -22.641 2.578 4.301 1 92.44 203 VAL A CA 1
ATOM 1603 C C . VAL A 1 203 ? -23.875 1.826 4.793 1 92.44 203 VAL A C 1
ATOM 1605 O O . VAL A 1 203 ? -23.781 1.026 5.727 1 92.44 203 VAL A O 1
ATOM 1608 N N . LYS A 1 204 ? -24.984 2.09 4.238 1 91.75 204 LYS A N 1
ATOM 1609 C CA . LYS A 1 204 ? -26.203 1.393 4.602 1 91.75 204 LYS A CA 1
ATOM 1610 C C . LYS A 1 204 ? -26.078 -0.11 4.371 1 91.75 204 LYS A C 1
ATOM 1612 O O . LYS A 1 204 ? -26.5 -0.911 5.207 1 91.75 204 LYS A O 1
ATOM 1617 N N . TYR A 1 205 ? -25.594 -0.485 3.283 1 94.06 205 TYR A N 1
ATOM 1618 C CA . TYR A 1 205 ? -25.359 -1.902 3.02 1 94.06 205 TYR A CA 1
ATOM 1619 C C . TYR A 1 205 ? -24.453 -2.518 4.078 1 94.06 205 TYR A C 1
ATOM 1621 O O . TYR A 1 205 ? -24.797 -3.543 4.676 1 94.06 205 TYR A O 1
ATOM 1629 N N . TRP A 1 206 ? -23.328 -1.902 4.312 1 93.38 206 TRP A N 1
ATOM 1630 C CA . TRP A 1 206 ? -22.391 -2.395 5.305 1 93.38 206 TRP A CA 1
ATOM 1631 C C . TRP A 1 206 ? -23.062 -2.57 6.664 1 93.38 206 TRP A C 1
ATOM 1633 O O . TRP A 1 206 ? -22.906 -3.605 7.312 1 93.38 206 TRP A O 1
ATOM 1643 N N . SER A 1 207 ? -23.797 -1.573 7.055 1 89.19 207 SER A N 1
ATOM 1644 C CA . SER A 1 207 ? -24.469 -1.606 8.344 1 89.19 207 SER A CA 1
ATOM 1645 C C . SER A 1 207 ? -25.438 -2.779 8.43 1 89.19 207 SER A C 1
ATOM 1647 O O . SER A 1 207 ? -25.656 -3.342 9.508 1 89.19 207 SER A O 1
ATOM 1649 N N . SER A 1 208 ? -25.984 -3.123 7.328 1 90.12 208 SER A N 1
ATOM 1650 C CA . SER A 1 208 ? -26.969 -4.199 7.309 1 90.12 208 SER A CA 1
ATOM 1651 C C . SER A 1 208 ? -26.297 -5.562 7.41 1 90.12 208 SER A C 1
ATOM 1653 O O . SER A 1 208 ? -26.938 -6.547 7.793 1 90.12 208 SER A O 1
ATOM 1655 N N . VAL A 1 209 ? -24.984 -5.609 7.137 1 91.81 209 VAL A N 1
ATOM 1656 C CA . VAL A 1 209 ? -24.406 -6.945 7.027 1 91.81 209 VAL A CA 1
ATOM 1657 C C . VAL A 1 209 ? -23.297 -7.117 8.07 1 91.81 209 VAL A C 1
ATOM 1659 O O . VAL A 1 209 ? -22.859 -8.242 8.336 1 91.81 209 VAL A O 1
ATOM 1662 N N . VAL A 1 210 ? -22.75 -6.102 8.641 1 90.75 210 VAL A N 1
ATOM 1663 C CA . VAL A 1 210 ? -21.516 -6.113 9.422 1 90.75 210 VAL A CA 1
ATOM 1664 C C . VAL A 1 210 ? -21.672 -7.07 10.602 1 90.75 210 VAL A C 1
ATOM 1666 O O . VAL A 1 210 ? -20.734 -7.785 10.953 1 90.75 210 VAL A O 1
ATOM 1669 N N . ASN A 1 211 ? -22.781 -7.219 11.219 1 88 211 ASN A N 1
ATOM 1670 C CA . ASN A 1 211 ? -22.969 -8.062 12.391 1 88 211 ASN A CA 1
ATOM 1671 C C . ASN A 1 211 ? -22.859 -9.547 12.039 1 88 211 ASN A C 1
ATOM 1673 O O . ASN A 1 211 ? -22.5 -10.367 12.883 1 88 211 ASN A O 1
ATOM 1677 N N . ASP A 1 212 ? -23.125 -9.82 10.82 1 90.56 212 ASP A N 1
ATOM 1678 C CA . ASP A 1 212 ? -23.156 -11.219 10.398 1 90.56 212 ASP A CA 1
ATOM 1679 C C . ASP A 1 212 ? -21.938 -11.562 9.547 1 90.56 212 ASP A C 1
ATOM 1681 O O . ASP A 1 212 ? -21.891 -12.633 8.93 1 90.56 212 ASP A O 1
ATOM 1685 N N . THR A 1 213 ? -21.062 -10.633 9.5 1 93.38 213 THR A N 1
ATOM 1686 C CA . THR A 1 213 ? -19.922 -10.859 8.617 1 93.38 213 THR A CA 1
ATOM 1687 C C . THR A 1 213 ? -18.609 -10.531 9.328 1 93.38 213 THR A C 1
ATOM 1689 O O . THR A 1 213 ? -17.859 -9.648 8.891 1 93.38 213 THR A O 1
ATOM 1692 N N . PRO A 1 214 ? -18.328 -11.258 10.359 1 93.5 214 PRO A N 1
ATOM 1693 C CA . PRO A 1 214 ? -17.094 -10.992 11.109 1 93.5 214 PRO A CA 1
ATOM 1694 C C . PRO A 1 214 ? -15.844 -11.164 10.25 1 93.5 214 PRO A C 1
ATOM 1696 O O . PRO A 1 214 ? -14.781 -10.641 10.602 1 93.5 214 PRO A O 1
ATOM 1699 N N . HIS A 1 215 ? -15.977 -11.828 9.133 1 96.88 215 HIS A N 1
ATOM 1700 C CA . HIS A 1 215 ? -14.82 -12.203 8.328 1 96.88 215 HIS A CA 1
ATOM 1701 C C . HIS A 1 215 ? -14.477 -11.117 7.316 1 96.88 215 HIS A C 1
ATOM 1703 O O . HIS A 1 215 ? -13.523 -11.258 6.547 1 96.88 215 HIS A O 1
ATOM 1709 N N . VAL A 1 216 ? -15.203 -10.023 7.27 1 97.75 216 VAL A N 1
ATOM 1710 C CA . VAL A 1 216 ? -14.891 -8.914 6.379 1 97.75 216 VAL A CA 1
ATOM 1711 C C . VAL A 1 216 ? -14.43 -7.711 7.199 1 97.75 216 VAL A C 1
ATOM 1713 O O . VAL A 1 216 ? -15.102 -7.297 8.141 1 97.75 216 VAL A O 1
ATOM 1716 N N . SER A 1 217 ? -13.242 -7.238 6.82 1 97.5 217 SER A N 1
ATOM 1717 C CA . SER A 1 217 ? -12.656 -6.082 7.488 1 97.5 217 SER A CA 1
ATOM 1718 C C . SER A 1 217 ? -12.648 -4.859 6.574 1 97.5 217 SER A C 1
ATOM 1720 O O . SER A 1 217 ? -12.406 -4.98 5.371 1 97.5 217 SER A O 1
ATOM 1722 N N . ILE A 1 218 ? -12.898 -3.699 7.141 1 97.44 218 ILE A N 1
ATOM 1723 C CA . ILE A 1 218 ? -12.688 -2.436 6.441 1 97.44 218 ILE A CA 1
ATOM 1724 C C . ILE A 1 218 ? -11.906 -1.476 7.336 1 97.44 218 ILE A C 1
ATOM 1726 O O . ILE A 1 218 ? -11.977 -1.563 8.562 1 97.44 218 ILE A O 1
ATOM 1730 N N . PHE A 1 219 ? -11.203 -0.575 6.715 1 98.12 219 PHE A N 1
ATOM 1731 C CA . PHE A 1 219 ? -10.523 0.477 7.465 1 98.12 219 PHE A CA 1
ATOM 1732 C C . PHE A 1 219 ? -10.258 1.688 6.582 1 98.12 219 PHE A C 1
ATOM 1734 O O . PHE A 1 219 ? -10.297 1.587 5.352 1 98.12 219 PHE A O 1
ATOM 1741 N N . HIS A 1 220 ? -10.047 2.799 7.164 1 98.56 220 HIS A N 1
ATOM 1742 C CA . HIS A 1 220 ? -9.406 3.912 6.48 1 98.56 220 HIS A CA 1
ATOM 1743 C C . HIS A 1 220 ? -8.602 4.77 7.453 1 98.56 220 HIS A C 1
ATOM 1745 O O . HIS A 1 220 ? -8.828 4.715 8.664 1 98.56 220 HIS A O 1
ATOM 1751 N N . GLU A 1 221 ? -7.664 5.438 6.965 1 98.81 221 GLU A N 1
ATOM 1752 C CA . GLU A 1 221 ? -6.855 6.465 7.613 1 98.81 221 GLU A CA 1
ATOM 1753 C C . GLU A 1 221 ? -6.855 7.758 6.809 1 98.81 221 GLU A C 1
ATOM 1755 O O . GLU A 1 221 ? -6.684 7.738 5.59 1 98.81 221 GLU A O 1
ATOM 1760 N N . THR A 1 222 ? -7.109 8.852 7.477 1 98.81 222 THR A N 1
ATOM 1761 C CA . THR A 1 222 ? -7.133 10.164 6.844 1 98.81 222 THR A CA 1
ATOM 1762 C C . THR A 1 222 ? -6.035 11.055 7.418 1 98.81 222 THR A C 1
ATOM 1764 O O . THR A 1 222 ? -5.953 11.25 8.633 1 98.81 222 THR A O 1
ATOM 1767 N N . TYR A 1 223 ? -5.258 11.617 6.582 1 98.88 223 TYR A N 1
ATOM 1768 C CA . TYR A 1 223 ? -4.195 12.539 6.973 1 98.88 223 TYR A CA 1
ATOM 1769 C C . TYR A 1 223 ? -4.324 13.867 6.23 1 98.88 223 TYR A C 1
ATOM 1771 O O . TYR A 1 223 ? -4.16 13.922 5.008 1 98.88 223 TYR A O 1
ATOM 1779 N N . VAL A 1 224 ? -4.613 14.906 6.965 1 98.62 224 VAL A N 1
ATOM 1780 C CA . VAL A 1 224 ? -4.695 16.25 6.406 1 98.62 224 VAL A CA 1
ATOM 1781 C C . VAL A 1 224 ? -3.357 16.969 6.598 1 98.62 224 VAL A C 1
ATOM 1783 O O . VAL A 1 224 ? -3.02 17.391 7.707 1 98.62 224 VAL A O 1
ATOM 1786 N N . VAL A 1 225 ? -2.627 17.156 5.508 1 98.56 225 VAL A N 1
ATOM 1787 C CA . VAL A 1 225 ? -1.251 17.641 5.562 1 98.56 225 VAL A CA 1
ATOM 1788 C C . VAL A 1 225 ? -1.196 19.094 5.117 1 98.56 225 VAL A C 1
ATOM 1790 O O . VAL A 1 225 ? -1.586 19.422 3.994 1 98.56 225 VAL A O 1
ATOM 1793 N N . PRO A 1 226 ? -0.727 20 5.941 1 97.38 226 PRO A N 1
ATOM 1794 C CA . PRO A 1 226 ? -0.727 21.422 5.605 1 97.38 226 PRO A CA 1
ATOM 1795 C C . PRO A 1 226 ? 0.321 21.781 4.555 1 97.38 226 PRO A C 1
ATOM 1797 O O . PRO A 1 226 ? 1.186 20.953 4.234 1 97.38 226 PRO A O 1
ATOM 1800 N N . GLN A 1 227 ? 0.144 22.984 4.055 1 97.25 227 GLN A N 1
ATOM 1801 C CA . GLN A 1 227 ? 1.137 23.562 3.162 1 97.25 227 GLN A CA 1
ATOM 1802 C C . GLN A 1 227 ? 2.535 23.484 3.764 1 97.25 227 GLN A C 1
ATOM 1804 O O . GLN A 1 227 ? 2.715 23.703 4.965 1 97.25 227 GLN A O 1
ATOM 1809 N N . GLY A 1 228 ? 3.465 23.078 2.91 1 97.19 228 GLY A N 1
ATOM 1810 C CA . GLY A 1 228 ? 4.867 23.078 3.297 1 97.19 228 GLY A CA 1
ATOM 1811 C C . GLY A 1 228 ? 5.266 21.844 4.09 1 97.19 228 GLY A C 1
ATOM 1812 O O . GLY A 1 228 ? 6.438 21.672 4.422 1 97.19 228 GLY A O 1
ATOM 1813 N N . ARG A 1 229 ? 4.332 20.953 4.363 1 97.81 229 ARG A N 1
ATOM 1814 C CA . ARG A 1 229 ? 4.629 19.875 5.297 1 97.81 229 ARG A CA 1
ATOM 1815 C C . ARG A 1 229 ? 4.578 18.516 4.598 1 97.81 229 ARG A C 1
ATOM 1817 O O . ARG A 1 229 ? 4.348 17.484 5.238 1 97.81 229 ARG A O 1
ATOM 1824 N N . TRP A 1 230 ? 4.703 18.484 3.348 1 98.19 230 TRP A N 1
ATOM 1825 C CA . TRP A 1 230 ? 4.836 17.25 2.596 1 98.19 230 TRP A CA 1
ATOM 1826 C C . TRP A 1 230 ? 5.926 17.359 1.536 1 98.19 230 TRP A C 1
ATOM 1828 O O . TRP A 1 230 ? 6.164 18.453 0.999 1 98.19 230 TRP A O 1
ATOM 1838 N N . GLU A 1 231 ? 6.605 16.281 1.266 1 98 231 GLU A N 1
ATOM 1839 C CA . GLU A 1 231 ? 7.625 16.203 0.224 1 98 231 GLU A CA 1
ATOM 1840 C C . GLU A 1 231 ? 7.703 14.789 -0.352 1 98 231 GLU A C 1
ATOM 1842 O O . GLU A 1 231 ? 7.191 13.836 0.244 1 98 231 GLU A O 1
ATOM 1847 N N . ASN A 1 232 ? 8.266 14.664 -1.508 1 98.31 232 ASN A N 1
ATOM 1848 C CA . ASN A 1 232 ? 8.445 13.383 -2.176 1 98.31 232 ASN A CA 1
ATOM 1849 C C . ASN A 1 232 ? 9.602 13.43 -3.168 1 98.31 232 ASN A C 1
ATOM 1851 O O . ASN A 1 232 ? 10.078 14.508 -3.523 1 98.31 232 ASN A O 1
ATOM 1855 N N . ILE A 1 233 ? 10.07 12.305 -3.588 1 97 233 ILE A N 1
ATOM 1856 C CA . ILE A 1 233 ? 11.117 12.156 -4.598 1 97 233 ILE A CA 1
ATOM 1857 C C . ILE A 1 233 ? 10.945 10.828 -5.324 1 97 233 ILE A C 1
ATOM 1859 O O . ILE A 1 233 ? 10.594 9.812 -4.707 1 97 233 ILE A O 1
ATOM 1863 N N . TYR A 1 234 ? 11.195 10.852 -6.613 1 97 234 TYR A N 1
ATOM 1864 C CA . TYR A 1 234 ? 11.109 9.688 -7.484 1 97 234 TYR A CA 1
ATOM 1865 C C . TYR A 1 234 ? 12.336 9.594 -8.391 1 97 234 TYR A C 1
ATOM 1867 O O . TYR A 1 234 ? 12.766 10.602 -8.961 1 97 234 TYR A O 1
ATOM 1875 N N . VAL A 1 235 ? 12.875 8.414 -8.508 1 96.56 235 VAL A N 1
ATOM 1876 C CA . VAL A 1 235 ? 14.023 8.211 -9.383 1 96.56 235 VAL A CA 1
ATOM 1877 C C . VAL A 1 235 ? 13.766 6.996 -10.281 1 96.56 235 VAL A C 1
ATOM 1879 O O . VAL A 1 235 ? 13.367 5.934 -9.805 1 96.56 235 VAL A O 1
ATOM 1882 N N . ASN A 1 236 ? 13.984 7.152 -11.602 1 96.44 236 ASN A N 1
ATOM 1883 C CA . ASN A 1 236 ? 13.82 6.078 -12.57 1 96.44 236 ASN A CA 1
ATOM 1884 C C . ASN A 1 236 ? 12.469 5.383 -12.406 1 96.44 236 ASN A C 1
ATOM 1886 O O . ASN A 1 236 ? 12.406 4.152 -12.336 1 96.44 236 ASN A O 1
ATOM 1890 N N . SER A 1 237 ? 11.469 6.195 -12.383 1 96 237 SER A N 1
ATOM 1891 C CA . SER A 1 237 ? 10.156 5.645 -12.055 1 96 237 SER A CA 1
ATOM 1892 C C . SER A 1 237 ? 9.109 6.078 -13.07 1 96 237 SER A C 1
ATOM 1894 O O . SER A 1 237 ? 9.164 7.188 -13.602 1 96 237 SER A O 1
ATOM 1896 N N . ARG A 1 238 ? 8.219 5.145 -13.375 1 94.69 238 ARG A N 1
ATOM 1897 C CA . ARG A 1 238 ? 6.941 5.641 -13.867 1 94.69 238 ARG A CA 1
ATOM 1898 C C . ARG A 1 238 ? 6.246 6.496 -12.82 1 94.69 238 ARG A C 1
ATOM 1900 O O . ARG A 1 238 ? 6.402 6.266 -11.617 1 94.69 238 ARG A O 1
ATOM 1907 N N . PRO A 1 239 ? 5.469 7.477 -13.305 1 94.38 239 PRO A N 1
ATOM 1908 C CA . PRO A 1 239 ? 4.719 8.203 -12.281 1 94.38 239 PRO A CA 1
ATOM 1909 C C . PRO A 1 239 ? 3.918 7.281 -11.367 1 94.38 239 PRO A C 1
ATOM 1911 O O . PRO A 1 239 ? 3.201 6.398 -11.852 1 94.38 239 PRO A O 1
ATOM 1914 N N . THR A 1 240 ? 4.125 7.398 -10.102 1 96.12 240 THR A N 1
ATOM 1915 C CA . THR A 1 240 ? 3.445 6.602 -9.078 1 96.12 240 THR A CA 1
ATOM 1916 C C . THR A 1 240 ? 3.098 7.461 -7.867 1 96.12 240 THR A C 1
ATOM 1918 O O . THR A 1 240 ? 3.564 8.594 -7.75 1 96.12 240 THR A O 1
ATOM 1921 N N . GLY A 1 241 ? 2.152 6.922 -6.961 1 97.25 241 GLY A N 1
ATOM 1922 C CA . GLY A 1 241 ? 1.756 7.723 -5.812 1 97.25 241 GLY A CA 1
ATOM 1923 C C . GLY A 1 241 ? 1.259 9.102 -6.188 1 97.25 241 GLY A C 1
ATOM 1924 O O . GLY A 1 241 ? 0.45 9.25 -7.105 1 97.25 241 GLY A O 1
ATOM 1925 N N . LEU A 1 242 ? 1.787 10.094 -5.449 1 98.38 242 LEU A N 1
ATOM 1926 C CA . LEU A 1 242 ? 1.411 11.469 -5.742 1 98.38 242 LEU A CA 1
ATOM 1927 C C . LEU A 1 242 ? 1.945 11.906 -7.102 1 98.38 242 LEU A C 1
ATOM 1929 O O . LEU A 1 242 ? 1.353 12.758 -7.762 1 98.38 242 LEU A O 1
ATOM 1933 N N . GLY A 1 243 ? 3.031 11.32 -7.551 1 97.69 243 GLY A N 1
ATOM 1934 C CA . GLY A 1 243 ? 3.582 11.617 -8.867 1 97.69 243 GLY A CA 1
ATOM 1935 C C . GLY A 1 243 ? 2.652 11.25 -10 1 97.69 243 GLY A C 1
ATOM 1936 O O . GLY A 1 243 ? 2.793 11.758 -11.117 1 97.69 243 GLY A O 1
ATOM 1937 N N . ALA A 1 244 ? 1.751 10.352 -9.75 1 97 244 ALA A N 1
ATOM 1938 C CA . ALA A 1 244 ? 0.815 9.906 -10.781 1 97 244 ALA A CA 1
ATOM 1939 C C . ALA A 1 244 ? -0.506 10.664 -10.688 1 97 244 ALA A C 1
ATOM 1941 O O . ALA A 1 244 ? -1.453 10.359 -11.422 1 97 244 ALA A O 1
ATOM 1942 N N . ALA A 1 245 ? -0.669 11.625 -9.773 1 97.38 245 ALA A N 1
ATOM 1943 C CA . ALA A 1 245 ? -1.885 12.414 -9.617 1 97.38 245 ALA A CA 1
ATOM 1944 C C . ALA A 1 245 ? -2.096 13.336 -10.82 1 97.38 245 ALA A C 1
ATOM 1946 O O . ALA A 1 245 ? -1.191 13.516 -11.641 1 97.38 245 ALA A O 1
ATOM 1947 N N . SER A 1 246 ? -3.283 13.875 -10.945 1 97.31 246 SER A N 1
ATOM 1948 C CA . SER A 1 246 ? -3.641 14.844 -11.977 1 97.31 246 SER A CA 1
ATOM 1949 C C . SER A 1 246 ? -4.379 16.031 -11.383 1 97.31 246 SER A C 1
ATOM 1951 O O . SER A 1 246 ? -5.305 15.867 -10.586 1 97.31 246 SER A O 1
ATOM 1953 N N . PHE A 1 247 ? -3.98 17.188 -11.789 1 96.56 247 PHE A N 1
ATOM 1954 C CA . PHE A 1 247 ? -4.555 18.422 -11.266 1 96.56 247 PHE A CA 1
ATOM 1955 C C . PHE A 1 247 ? -5.293 19.188 -12.359 1 96.56 247 PHE A C 1
ATOM 1957 O O . PHE A 1 247 ? -4.789 19.328 -13.477 1 96.56 247 PHE A O 1
ATOM 1964 N N . PRO A 1 248 ? -6.496 19.641 -12.062 1 95.38 248 PRO A N 1
ATOM 1965 C CA . PRO A 1 248 ? -7.215 20.438 -13.062 1 95.38 248 PRO A CA 1
ATOM 1966 C C . PRO A 1 248 ? -6.582 21.812 -13.281 1 95.38 248 PRO A C 1
ATOM 1968 O O . PRO A 1 248 ? -6.195 22.484 -12.32 1 95.38 248 PRO A O 1
ATOM 1971 N N . VAL A 1 249 ? -6.406 22.141 -14.555 1 94.31 249 VAL A N 1
ATOM 1972 C CA . VAL A 1 249 ? -5.875 23.438 -14.922 1 94.31 249 VAL A CA 1
ATOM 1973 C C . VAL A 1 249 ? -6.723 24.047 -16.031 1 94.31 249 VAL A C 1
ATOM 1975 O O . VAL A 1 249 ? -7.457 23.344 -16.734 1 94.31 249 VAL A O 1
ATOM 1978 N N . ARG A 1 250 ? -6.746 25.375 -16.078 1 89.06 250 ARG A N 1
ATOM 1979 C CA . ARG A 1 250 ? -7.461 26.094 -17.125 1 89.06 250 ARG A CA 1
ATOM 1980 C C . ARG A 1 250 ? -6.516 26.969 -17.938 1 89.06 250 ARG A C 1
ATOM 1982 O O . ARG A 1 250 ? -5.676 27.672 -17.359 1 89.06 250 ARG A O 1
ATOM 1989 N N . SER A 1 251 ? -6.301 26.531 -19.188 1 70.88 251 SER A N 1
ATOM 1990 C CA . SER A 1 251 ? -5.406 27.328 -20.031 1 70.88 251 SER A CA 1
ATOM 1991 C C . SER A 1 251 ? -5.836 28.797 -20.078 1 70.88 251 SER A C 1
ATOM 1993 O O . SER A 1 251 ? -7.027 29.094 -20 1 70.88 251 SER A O 1
ATOM 1995 N N . ALA A 1 252 ? -4.867 29.703 -19.891 1 58.94 252 ALA A N 1
ATOM 1996 C CA . ALA A 1 252 ? -5.066 31.141 -20 1 58.94 252 ALA A CA 1
ATOM 1997 C C . ALA A 1 252 ? -5.742 31.5 -21.328 1 58.94 252 ALA A C 1
ATOM 1999 O O . ALA A 1 252 ? -6.219 32.625 -21.5 1 58.94 252 ALA A O 1
ATOM 2000 N N . GLN A 1 253 ? -5.441 30.75 -22.344 1 54.78 253 GLN A N 1
ATOM 2001 C CA . GLN A 1 253 ? -5.867 31.266 -23.641 1 54.78 253 GLN A CA 1
ATOM 2002 C C . GLN A 1 253 ? -7.379 31.172 -23.812 1 54.78 253 GLN A C 1
ATOM 2004 O O . GLN A 1 253 ? -7.895 31.219 -24.922 1 54.78 253 GLN A O 1
ATOM 2009 N N . GLY A 1 254 ? -8.039 31.25 -22.781 1 56.28 254 GLY A N 1
ATOM 2010 C CA . GLY A 1 254 ? -9.469 31.469 -22.953 1 56.28 254 GLY A CA 1
ATOM 2011 C C . GLY A 1 254 ? -10.266 30.188 -23.047 1 56.28 254 GLY A C 1
ATOM 2012 O O . GLY A 1 254 ? -11.445 30.203 -23.406 1 56.28 254 GLY A O 1
ATOM 2013 N N . LYS A 1 255 ? -9.508 29.094 -23.078 1 58.09 255 LYS A N 1
ATOM 2014 C CA . LYS A 1 255 ? -10.305 27.891 -23.297 1 58.09 255 LYS A CA 1
ATOM 2015 C C . LYS A 1 255 ? -11.117 27.531 -22.062 1 58.09 255 LYS A C 1
ATOM 2017 O O . LYS A 1 255 ? -10.602 27.609 -20.938 1 58.09 255 LYS A O 1
ATOM 2022 N N . THR A 1 256 ? -12.375 27.484 -22.109 1 67.88 256 THR A N 1
ATOM 2023 C CA . THR A 1 256 ? -13.406 27.219 -21.109 1 67.88 256 THR A CA 1
ATOM 2024 C C . THR A 1 256 ? -13.32 25.781 -20.609 1 67.88 256 THR A C 1
ATOM 2026 O O . THR A 1 256 ? -13.891 25.438 -19.562 1 67.88 256 THR A O 1
ATOM 2029 N N . GLU A 1 257 ? -12.422 24.953 -21.281 1 83.81 257 GLU A N 1
ATOM 2030 C CA . GLU A 1 257 ? -12.469 23.547 -20.906 1 83.81 257 GLU A CA 1
ATOM 2031 C C . GLU A 1 257 ? -11.328 23.188 -19.953 1 83.81 257 GLU A C 1
ATOM 2033 O O . GLU A 1 257 ? -10.219 23.703 -20.078 1 83.81 257 GLU A O 1
ATOM 2038 N N . THR A 1 258 ? -11.586 22.391 -18.984 1 90.81 258 THR A N 1
ATOM 2039 C CA . THR A 1 258 ? -10.609 21.922 -18.016 1 90.81 258 THR A CA 1
ATOM 2040 C C . THR A 1 258 ? -9.617 20.953 -18.656 1 90.81 258 THR A C 1
ATOM 2042 O O . THR A 1 258 ? -10.016 20.062 -19.406 1 90.81 258 THR A O 1
ATOM 2045 N N . GLU A 1 259 ? -8.352 21.266 -18.5 1 94.44 259 GLU A N 1
ATOM 2046 C CA . GLU A 1 259 ? -7.277 20.328 -18.797 1 94.44 259 GLU A CA 1
ATOM 2047 C C . GLU A 1 259 ? -6.645 19.781 -17.516 1 94.44 259 GLU A C 1
ATOM 2049 O O . GLU A 1 259 ? -6.988 20.219 -16.422 1 94.44 259 GLU A O 1
ATOM 2054 N N . TRP A 1 260 ? -5.828 18.766 -17.719 1 95.44 260 TRP A N 1
ATOM 2055 C CA . TRP A 1 260 ? -5.242 18.109 -16.562 1 95.44 260 TRP A CA 1
ATOM 2056 C C . TRP A 1 260 ? -3.723 18.094 -16.656 1 95.44 260 TRP A C 1
ATOM 2058 O O . TRP A 1 260 ? -3.16 17.75 -17.688 1 95.44 260 TRP A O 1
ATOM 2068 N N . MET A 1 261 ? -3.145 18.484 -15.547 1 96.19 261 MET A N 1
ATOM 2069 C CA . MET A 1 261 ? -1.69 18.609 -15.508 1 96.19 261 MET A CA 1
ATOM 2070 C C . MET A 1 261 ? -1.085 17.594 -14.539 1 96.19 261 MET A C 1
ATOM 2072 O O . MET A 1 261 ? -1.565 17.453 -13.414 1 96.19 261 MET A O 1
ATOM 2076 N N . SER A 1 262 ? -0.033 16.844 -15.008 1 96.56 262 SER A N 1
ATOM 2077 C CA . SER A 1 262 ? 0.787 16.031 -14.117 1 96.56 262 SER A CA 1
ATOM 2078 C C . SER A 1 262 ? 1.602 16.906 -13.172 1 96.56 262 SER A C 1
ATOM 2080 O O . SER A 1 262 ? 2.086 17.969 -13.555 1 96.56 262 SER A O 1
ATOM 2082 N N . PRO A 1 263 ? 1.823 16.469 -11.961 1 97.69 263 PRO A N 1
ATOM 2083 C CA . PRO A 1 263 ? 2.512 17.297 -10.969 1 97.69 263 PRO A CA 1
ATOM 2084 C C . PRO A 1 263 ? 4.031 17.156 -11.039 1 97.69 263 PRO A C 1
ATOM 2086 O O . PRO A 1 263 ? 4.746 17.766 -10.242 1 97.69 263 PRO A O 1
ATOM 2089 N N . ILE A 1 264 ? 4.578 16.438 -11.883 1 97.44 264 ILE A N 1
ATOM 2090 C CA . ILE A 1 264 ? 5.984 16.062 -11.836 1 97.44 264 ILE A CA 1
ATOM 2091 C C . ILE A 1 264 ? 6.844 17.203 -12.383 1 97.44 264 ILE A C 1
ATOM 2093 O O . ILE A 1 264 ? 6.578 17.719 -13.477 1 97.44 264 ILE A O 1
ATOM 2097 N N . VAL A 1 265 ? 7.832 17.594 -11.641 1 97.12 265 VAL A N 1
ATOM 2098 C CA . VAL A 1 265 ? 8.812 18.609 -12.016 1 97.12 265 VAL A CA 1
ATOM 2099 C C . VAL A 1 265 ? 10.227 18.062 -11.789 1 97.12 265 VAL A C 1
ATOM 2101 O O . VAL A 1 265 ? 10.43 17.172 -10.969 1 97.12 265 VAL A O 1
ATOM 2104 N N . ASP A 1 266 ? 11.094 18.594 -12.469 1 94.38 266 ASP A N 1
ATOM 2105 C CA . ASP A 1 266 ? 12.484 18.172 -12.391 1 94.38 266 ASP A CA 1
ATOM 2106 C C . ASP A 1 266 ? 13.078 18.453 -11.016 1 94.38 266 ASP A C 1
ATOM 2108 O O . ASP A 1 266 ? 12.836 19.531 -10.445 1 94.38 266 ASP A O 1
ATOM 2112 N N . ALA A 1 267 ? 13.836 17.5 -10.453 1 93.62 267 ALA A N 1
ATOM 2113 C CA . ALA A 1 267 ? 14.406 17.672 -9.117 1 93.62 267 ALA A CA 1
ATOM 2114 C C . ALA A 1 267 ? 15.898 17.359 -9.117 1 93.62 267 ALA A C 1
ATOM 2116 O O . ALA A 1 267 ? 16.469 17.031 -8.078 1 93.62 267 ALA A O 1
ATOM 2117 N N . ARG A 1 268 ? 16.531 17.297 -10.242 1 90.06 268 ARG A N 1
ATOM 2118 C CA . ARG A 1 268 ? 17.953 16.984 -10.344 1 90.06 268 ARG A CA 1
ATOM 2119 C C . ARG A 1 268 ? 18.812 18.125 -9.805 1 90.06 268 ARG A C 1
ATOM 2121 O O . ARG A 1 268 ? 19.906 17.891 -9.289 1 90.06 268 ARG A O 1
ATOM 2128 N N . ALA A 1 269 ? 18.203 19.266 -9.922 1 82.62 269 ALA A N 1
ATOM 2129 C CA . ALA A 1 269 ? 18.953 20.438 -9.508 1 82.62 269 ALA A CA 1
ATOM 2130 C C . ALA A 1 269 ? 18.062 21.453 -8.805 1 82.62 269 ALA A C 1
ATOM 2132 O O . ALA A 1 269 ? 16.859 21.25 -8.68 1 82.62 269 ALA A O 1
ATOM 2133 N N . GLY A 1 270 ? 18.797 22.484 -8.203 1 82.62 270 GLY A N 1
ATOM 2134 C CA . GLY A 1 270 ? 18.047 23.562 -7.578 1 82.62 270 GLY A CA 1
ATOM 2135 C C . GLY A 1 270 ? 17.562 23.234 -6.188 1 82.62 270 GLY A C 1
ATOM 2136 O O . GLY A 1 270 ? 18.141 22.391 -5.5 1 82.62 270 GLY A O 1
ATOM 2137 N N . ALA A 1 271 ? 16.562 23.906 -5.812 1 84.75 271 ALA A N 1
ATOM 2138 C CA . ALA A 1 271 ? 16.062 23.828 -4.445 1 84.75 271 ALA A CA 1
ATOM 2139 C C . ALA A 1 271 ? 15.43 22.453 -4.176 1 84.75 271 ALA A C 1
ATOM 2141 O O . ALA A 1 271 ? 15.438 21.969 -3.041 1 84.75 271 ALA A O 1
ATOM 2142 N N . LEU A 1 272 ? 15 21.812 -5.246 1 91.12 272 LEU A N 1
ATOM 2143 C CA . LEU A 1 272 ? 14.219 20.594 -5.082 1 91.12 272 LEU A CA 1
ATOM 2144 C C . LEU A 1 272 ? 15.125 19.375 -5.027 1 91.12 272 LEU A C 1
ATOM 2146 O O . LEU A 1 272 ? 14.648 18.25 -4.867 1 91.12 272 LEU A O 1
ATOM 2150 N N . ARG A 1 273 ? 16.375 19.547 -5.105 1 87.88 273 ARG A N 1
ATOM 2151 C CA . ARG A 1 273 ? 17.328 18.438 -5.168 1 87.88 273 ARG A CA 1
ATOM 2152 C C . ARG A 1 273 ? 17.328 17.656 -3.867 1 87.88 273 ARG A C 1
ATOM 2154 O O . ARG A 1 273 ? 17.328 16.422 -3.887 1 87.88 273 ARG A O 1
ATOM 2161 N N . GLY A 1 274 ? 17.359 18.375 -2.756 1 86.75 274 GLY A N 1
ATOM 2162 C CA . GLY A 1 274 ? 17.406 17.734 -1.452 1 86.75 274 GLY A CA 1
ATOM 2163 C C . GLY A 1 274 ? 16.094 17.859 -0.681 1 86.75 274 GLY A C 1
ATOM 2164 O O . GLY A 1 274 ? 15.281 18.734 -0.975 1 86.75 274 GLY A O 1
ATOM 2165 N N . MET A 1 275 ? 16 17.031 0.305 1 89.44 275 MET A N 1
ATOM 2166 C CA . MET A 1 275 ? 14.773 17.016 1.102 1 89.44 275 MET A CA 1
ATOM 2167 C C . MET A 1 275 ? 14.555 18.375 1.773 1 89.44 275 MET A C 1
ATOM 2169 O O . MET A 1 275 ? 13.414 18.828 1.911 1 89.44 275 MET A O 1
ATOM 2173 N N . GLU A 1 276 ? 15.578 19.031 2.188 1 87 276 GLU A N 1
ATOM 2174 C CA . GLU A 1 276 ? 15.492 20.297 2.889 1 87 276 GLU A CA 1
ATOM 2175 C C . GLU A 1 276 ? 14.883 21.375 2 1 87 276 GLU A C 1
ATOM 2177 O O . GLU A 1 276 ? 14.328 22.359 2.498 1 87 276 GLU A O 1
ATOM 2182 N N . GLY A 1 277 ? 14.961 21.156 0.751 1 88.38 277 GLY A N 1
ATOM 2183 C CA . GLY A 1 277 ? 14.375 22.109 -0.183 1 88.38 277 GLY A CA 1
ATOM 2184 C C . GLY A 1 277 ? 12.938 21.781 -0.547 1 88.38 277 GLY A C 1
ATOM 2185 O O . GLY A 1 277 ? 12.305 22.516 -1.306 1 88.38 277 GLY A O 1
ATOM 2186 N N . ARG A 1 278 ? 12.445 20.703 0.054 1 94.12 278 ARG A N 1
ATOM 2187 C CA . ARG A 1 278 ? 11.125 20.266 -0.373 1 94.12 278 ARG A CA 1
ATOM 2188 C C . ARG A 1 278 ? 10.148 20.234 0.799 1 94.12 278 ARG A C 1
ATOM 2190 O O . ARG A 1 278 ? 8.961 19.938 0.623 1 94.12 278 ARG A O 1
ATOM 2197 N N . ILE A 1 279 ? 10.625 20.531 1.986 1 94.31 279 ILE A N 1
ATOM 2198 C CA . ILE A 1 279 ? 9.734 20.484 3.141 1 94.31 279 ILE A CA 1
ATOM 2199 C C . ILE A 1 279 ? 10.102 21.578 4.133 1 94.31 279 ILE A C 1
ATOM 2201 O O . ILE A 1 279 ? 11.281 21.875 4.332 1 94.31 279 ILE A O 1
ATOM 2205 N N . GLN A 1 280 ? 9.094 22.156 4.68 1 90.69 280 GLN A N 1
ATOM 2206 C CA . GLN A 1 280 ? 9.297 23.172 5.711 1 90.69 280 GLN A CA 1
ATOM 2207 C C . GLN A 1 280 ? 9.305 22.547 7.102 1 90.69 280 GLN A C 1
ATOM 2209 O O . GLN A 1 280 ? 8.461 21.703 7.418 1 90.69 280 GLN A O 1
ATOM 2214 N N . SER A 1 281 ? 10.305 22.828 7.84 1 88.94 281 SER A N 1
ATOM 2215 C CA . SER A 1 281 ? 10.398 22.406 9.234 1 88.94 281 SER A CA 1
ATOM 2216 C C . SER A 1 281 ? 11.234 23.375 10.055 1 88.94 281 SER A C 1
ATOM 2218 O O . SER A 1 281 ? 12.289 23.828 9.609 1 88.94 281 SER A O 1
ATOM 2220 N N . ASP A 1 282 ? 10.711 23.656 11.219 1 85.75 282 ASP A N 1
ATOM 2221 C CA . ASP A 1 282 ? 11.477 24.516 12.125 1 85.75 282 ASP A CA 1
ATOM 2222 C C . ASP A 1 282 ? 12.805 23.844 12.5 1 85.75 282 ASP A C 1
ATOM 2224 O O . ASP A 1 282 ? 13.805 24.531 12.695 1 85.75 282 ASP A O 1
ATOM 2228 N N . TYR A 1 283 ? 12.711 22.609 12.555 1 85.62 283 TYR A N 1
ATOM 2229 C CA . TYR A 1 283 ? 13.898 21.844 12.906 1 85.62 283 TYR A CA 1
ATOM 2230 C C . TYR A 1 283 ? 15.016 22.078 11.898 1 85.62 283 TYR A C 1
ATOM 2232 O O . TYR A 1 283 ? 16.203 22.031 12.25 1 85.62 283 TYR A O 1
ATOM 2240 N N . LEU A 1 284 ? 14.648 22.297 10.766 1 85.19 284 LEU A N 1
ATOM 2241 C CA . LEU A 1 284 ? 15.641 22.438 9.703 1 85.19 284 LEU A CA 1
ATOM 2242 C C . LEU A 1 284 ? 16.188 23.859 9.648 1 85.19 284 LEU A C 1
ATOM 2244 O O . LEU A 1 284 ? 17.141 24.141 8.93 1 85.19 284 LEU A O 1
ATOM 2248 N N . GLU A 1 285 ? 15.414 24.734 10.469 1 77.81 285 GLU A N 1
ATOM 2249 C CA . GLU A 1 285 ? 15.938 26.109 10.5 1 77.81 285 GLU A CA 1
ATO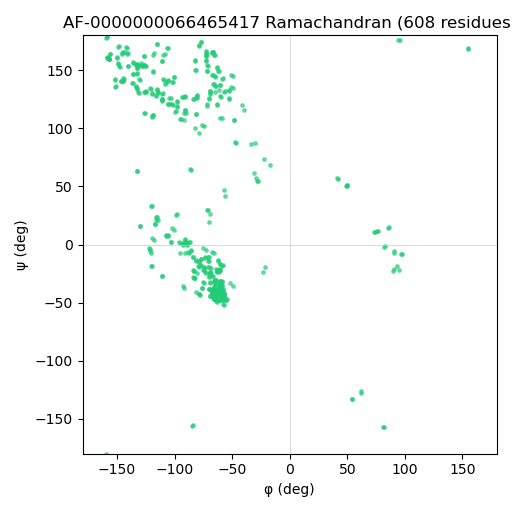M 2250 C C . GLU A 1 285 ? 17.328 26.156 11.109 1 77.81 285 GLU A C 1
ATOM 2252 O O . GLU A 1 285 ? 17.547 25.719 12.242 1 77.81 285 GLU A O 1
ATOM 2257 N N . GLY A 1 286 ? 18.25 26.594 10.469 1 65.75 286 GLY A N 1
ATOM 2258 C CA . GLY A 1 286 ? 19.625 26.656 10.922 1 65.75 286 GLY A CA 1
ATOM 2259 C C . GLY A 1 286 ? 20.422 25.406 10.586 1 65.75 286 GLY A C 1
ATOM 2260 O O . GLY A 1 286 ? 21.594 25.297 10.961 1 65.75 286 GLY A O 1
ATOM 2261 N N . PHE A 1 287 ? 19.562 24.375 10.406 1 62.66 287 PHE A N 1
ATOM 2262 C CA . PHE A 1 287 ? 20.266 23.156 10.008 1 62.66 287 PHE A CA 1
ATOM 2263 C C . PHE A 1 287 ? 21.094 23.391 8.75 1 62.66 287 PHE A C 1
ATOM 2265 O O . PHE A 1 287 ? 20.547 23.578 7.664 1 62.66 287 PHE A O 1
ATOM 2272 N N . GLU A 1 288 ? 21.766 24.594 8.727 1 53.59 288 GLU A N 1
ATOM 2273 C CA . GLU A 1 288 ? 22.625 24.703 7.551 1 53.59 288 GLU A CA 1
ATOM 2274 C C . GLU A 1 288 ? 23.125 23.328 7.113 1 53.59 288 GLU A C 1
ATOM 2276 O O . GLU A 1 288 ? 23.688 22.578 7.914 1 53.59 288 GLU A O 1
ATOM 2281 N N . GLU A 1 289 ? 22.312 22.75 6.312 1 52 289 GLU A N 1
ATOM 2282 C CA . GLU A 1 289 ? 22.875 21.484 5.875 1 52 289 GLU A CA 1
ATOM 2283 C C . GLU A 1 289 ? 24.406 21.547 5.883 1 52 289 GLU A C 1
ATOM 2285 O O . GLU A 1 289 ? 25.016 22.266 5.082 1 52 289 GLU A O 1
ATOM 2290 N N . LYS A 1 290 ? 24.953 21.875 6.934 1 49.34 290 LYS A N 1
ATOM 2291 C CA . LYS A 1 290 ? 26.312 21.391 6.688 1 49.34 290 LYS A CA 1
ATOM 2292 C C . LYS A 1 290 ? 26.297 20.203 5.727 1 49.34 290 LYS A C 1
ATOM 2294 O O . LYS A 1 290 ? 25.938 19.094 6.109 1 49.34 290 LYS A O 1
ATOM 2299 N N . LYS A 1 291 ? 25.641 20.516 4.57 1 51.12 291 LYS A N 1
ATOM 2300 C CA . LYS A 1 291 ? 25.766 19.625 3.408 1 51.12 291 LYS A CA 1
ATOM 2301 C C . LYS A 1 291 ? 26.953 18.688 3.545 1 51.12 291 LYS A C 1
ATOM 2303 O O . LYS A 1 291 ? 28.109 19.125 3.389 1 51.12 291 LYS A O 1
ATOM 2308 N N . SER A 1 292 ? 26.656 17.891 4.488 1 54.97 292 SER A N 1
ATOM 2309 C CA . SER A 1 292 ? 27.797 17 4.633 1 54.97 292 SER A CA 1
ATOM 2310 C C . SER A 1 292 ? 28.375 16.609 3.271 1 54.97 292 SER A C 1
ATOM 2312 O O . SER A 1 292 ? 27.625 16.453 2.303 1 54.97 292 SER A O 1
ATOM 2314 N N . LYS A 1 293 ? 29.578 17.016 3.035 1 56.97 293 LYS A N 1
ATOM 2315 C CA . LYS A 1 293 ? 30.375 16.562 1.899 1 56.97 293 LYS A CA 1
ATOM 2316 C C . LYS A 1 293 ? 29.875 15.227 1.372 1 56.97 293 LYS A C 1
ATOM 2318 O O . LYS A 1 293 ? 29.906 14.969 0.166 1 56.97 293 LYS A O 1
ATOM 2323 N N . VAL A 1 294 ? 29.141 14.625 2.285 1 61.44 294 VAL A N 1
ATOM 2324 C CA . VAL A 1 294 ? 28.75 13.281 1.896 1 61.44 294 VAL A CA 1
ATOM 2325 C C . VAL A 1 294 ? 27.547 13.336 0.965 1 61.44 294 VAL A C 1
ATOM 2327 O O . VAL A 1 294 ? 27.484 12.625 -0.038 1 61.44 294 VAL A O 1
ATOM 2330 N N . TRP A 1 295 ? 26.562 14.234 1.25 1 66.44 295 TRP A N 1
ATOM 2331 C CA . TRP A 1 295 ? 25.375 14.273 0.404 1 66.44 295 TRP A CA 1
ATOM 2332 C C . TRP A 1 295 ? 25.719 14.836 -0.975 1 66.44 295 TRP A C 1
ATOM 2334 O O . TRP A 1 295 ? 25.172 14.375 -1.985 1 66.44 295 TRP A O 1
ATOM 2344 N N . ASP A 1 296 ? 26.531 15.75 -0.948 1 65.75 296 ASP A N 1
ATOM 2345 C CA . ASP A 1 296 ? 26.922 16.312 -2.232 1 65.75 296 ASP A CA 1
ATOM 2346 C C . ASP A 1 296 ? 27.656 15.273 -3.084 1 65.75 296 ASP A C 1
ATOM 2348 O O . ASP A 1 296 ? 27.562 15.289 -4.312 1 65.75 296 ASP A O 1
ATOM 2352 N N . GLN A 1 297 ? 28.281 14.453 -2.447 1 65.44 297 GLN A N 1
ATOM 2353 C CA . GLN A 1 297 ? 29.047 13.445 -3.168 1 65.44 297 GLN A CA 1
ATOM 2354 C C . GLN A 1 297 ? 28.156 12.281 -3.592 1 65.44 297 GLN A C 1
ATOM 2356 O O . GLN A 1 297 ? 28.5 11.531 -4.508 1 65.44 297 GLN A O 1
ATOM 2361 N N . THR A 1 298 ? 27.109 12.195 -2.875 1 66 298 THR A N 1
ATOM 2362 C CA . THR A 1 298 ? 26.312 10.992 -3.105 1 66 298 THR A CA 1
ATOM 2363 C C . THR A 1 298 ? 25.188 11.273 -4.105 1 66 298 THR A C 1
ATOM 2365 O O . THR A 1 298 ? 24.578 10.344 -4.625 1 66 298 THR A O 1
ATOM 2368 N N . TYR A 1 299 ? 25.109 12.547 -4.41 1 65.94 299 TYR A N 1
ATOM 2369 C CA . TYR A 1 299 ? 24.062 12.891 -5.359 1 65.94 299 TYR A CA 1
ATOM 2370 C C . TYR A 1 299 ? 24.625 13.086 -6.758 1 65.94 299 TYR A C 1
ATOM 2372 O O . TYR A 1 299 ? 25.656 13.75 -6.93 1 65.94 299 TYR A O 1
ATOM 2380 N N . ASN A 1 300 ? 24.125 12.266 -7.703 1 68.25 300 ASN A N 1
ATOM 2381 C CA . ASN A 1 300 ? 24.5 12.469 -9.094 1 68.25 300 ASN A CA 1
ATOM 2382 C C . ASN A 1 300 ? 23.672 13.555 -9.758 1 68.25 300 ASN A C 1
ATOM 2384 O O . ASN A 1 300 ? 22.562 13.281 -10.25 1 68.25 300 ASN A O 1
ATOM 2388 N N . VAL A 1 301 ? 24.266 14.75 -9.852 1 64.81 301 VAL A N 1
ATOM 2389 C CA . VAL A 1 301 ? 23.562 15.906 -10.375 1 64.81 301 VAL A CA 1
ATOM 2390 C C . VAL A 1 301 ? 23.297 15.734 -11.875 1 64.81 301 VAL A C 1
ATOM 2392 O O . VAL A 1 301 ? 22.391 16.344 -12.43 1 64.81 301 VAL A O 1
ATOM 2395 N N . ASN A 1 302 ? 24.062 14.859 -12.477 1 67.06 302 ASN A N 1
ATOM 2396 C CA . ASN A 1 302 ? 23.938 14.695 -13.922 1 67.06 302 ASN A CA 1
ATOM 2397 C C . ASN A 1 302 ? 23.141 13.445 -14.273 1 67.06 302 ASN A C 1
ATOM 2399 O O . ASN A 1 302 ? 23.188 12.984 -15.414 1 67.06 302 ASN A O 1
ATOM 2403 N N . TYR A 1 303 ? 22.547 13.016 -13.266 1 73.69 303 TYR A N 1
ATOM 2404 C CA . TYR A 1 303 ? 21.812 11.797 -13.547 1 73.69 303 TYR A CA 1
ATOM 2405 C C . TYR A 1 303 ? 20.734 12.047 -14.602 1 73.69 303 TYR A C 1
ATOM 2407 O O . TYR A 1 303 ? 19.984 13.023 -14.508 1 73.69 303 TYR A O 1
ATOM 2415 N N . GLY A 1 304 ? 20.672 11.164 -15.578 1 66.94 304 GLY A N 1
ATOM 2416 C CA . GLY A 1 304 ? 19.688 11.242 -16.641 1 66.94 304 GLY A CA 1
ATOM 2417 C C . GLY A 1 304 ? 20.188 11.984 -17.875 1 66.94 304 GLY A C 1
ATOM 2418 O O . GLY A 1 304 ? 19.516 12.016 -18.906 1 66.94 304 GLY A O 1
ATOM 2419 N N . ASN A 1 305 ? 21.266 12.805 -17.75 1 62.12 305 ASN A N 1
ATOM 2420 C CA . ASN A 1 305 ? 21.812 13.555 -18.875 1 62.12 305 ASN A CA 1
ATOM 2421 C C . ASN A 1 305 ? 22.5 12.633 -19.875 1 62.12 305 ASN A C 1
ATOM 2423 O O . ASN A 1 305 ? 23.078 13.102 -20.859 1 62.12 305 ASN A O 1
ATOM 2427 N N . ALA A 1 306 ? 22.281 11.344 -19.938 1 48.16 306 ALA A N 1
ATOM 2428 C CA . ALA A 1 306 ? 23.016 10.688 -21 1 48.16 306 ALA A CA 1
ATOM 2429 C C . ALA A 1 306 ? 22.422 11.023 -22.375 1 48.16 306 ALA A C 1
ATOM 2431 O O . ALA A 1 306 ? 21.219 11.25 -22.5 1 48.16 306 ALA A O 1
ATOM 2432 N N . MET B 1 1 ? -18.938 17.516 33.219 1 33.03 1 MET B N 1
ATOM 2433 C CA . MET B 1 1 ? -19.031 16.094 33 1 33.03 1 MET B CA 1
ATOM 2434 C C . MET B 1 1 ? -17.656 15.469 32.781 1 33.03 1 MET B C 1
ATOM 2436 O O . MET B 1 1 ? -16.844 16.016 32.031 1 33.03 1 MET B O 1
ATOM 2440 N N . ALA B 1 2 ? -17.078 14.75 33.562 1 44.69 2 ALA B N 1
ATOM 2441 C CA . ALA B 1 2 ? -15.703 14.266 33.594 1 44.69 2 ALA B CA 1
ATOM 2442 C C . ALA B 1 2 ? -15.281 13.695 32.25 1 44.69 2 ALA B C 1
ATOM 2444 O O . ALA B 1 2 ? -15.984 12.859 31.672 1 44.69 2 ALA B O 1
ATOM 2445 N N . GLU B 1 3 ? -14.414 14.383 31.453 1 53.22 3 GLU B N 1
ATOM 2446 C CA . GLU B 1 3 ? -13.945 14.07 30.109 1 53.22 3 GLU B CA 1
ATOM 2447 C C . GLU B 1 3 ? -13.508 12.617 29.984 1 53.22 3 GLU B C 1
ATOM 2449 O O . GLU B 1 3 ? -12.586 12.188 30.688 1 53.22 3 GLU B O 1
ATOM 2454 N N . LYS B 1 4 ? -14.359 11.57 29.672 1 73.38 4 LYS B N 1
ATOM 2455 C CA . LYS B 1 4 ? -14.117 10.133 29.703 1 73.38 4 LYS B CA 1
ATOM 2456 C C . LYS B 1 4 ? -12.961 9.742 28.797 1 73.38 4 LYS B C 1
ATOM 2458 O O . LYS B 1 4 ? -12.938 10.125 27.625 1 73.38 4 LYS B O 1
ATOM 2463 N N . SER B 1 5 ? -11.828 9.359 29.344 1 89.94 5 SER B N 1
ATOM 2464 C CA . SER B 1 5 ? -10.641 8.812 28.688 1 89.94 5 SER B CA 1
ATOM 2465 C C . SER B 1 5 ? -11.016 7.684 27.734 1 89.94 5 SER B C 1
ATOM 2467 O O . SER B 1 5 ? -12.062 7.047 27.891 1 89.94 5 SER B O 1
ATOM 2469 N N . PHE B 1 6 ? -10.242 7.652 26.656 1 94.5 6 PHE B N 1
ATOM 2470 C CA . PHE B 1 6 ? -10.477 6.574 25.703 1 94.5 6 PHE B CA 1
ATOM 2471 C C . PHE B 1 6 ? -10.172 5.219 26.328 1 94.5 6 PHE B C 1
ATOM 2473 O O . PHE B 1 6 ? -9.227 5.09 27.109 1 94.5 6 PHE B O 1
ATOM 2480 N N . HIS B 1 7 ? -10.914 4.227 25.969 1 92.31 7 HIS B N 1
ATOM 2481 C CA . HIS B 1 7 ? -10.773 2.883 26.516 1 92.31 7 HIS B CA 1
ATOM 2482 C C . HIS B 1 7 ? -9.828 2.037 25.672 1 92.31 7 HIS B C 1
ATOM 2484 O O . HIS B 1 7 ? -10.18 1.651 24.547 1 92.31 7 HIS B O 1
ATOM 2490 N N . PRO B 1 8 ? -8.672 1.671 26.219 1 94.88 8 PRO B N 1
ATOM 2491 C CA . PRO B 1 8 ? -7.742 0.858 25.422 1 94.88 8 PRO B CA 1
ATOM 2492 C C . PRO B 1 8 ? -8.227 -0.576 25.234 1 94.88 8 PRO B C 1
ATOM 2494 O O . PRO B 1 8 ? -8.898 -1.13 26.109 1 94.88 8 PRO B O 1
ATOM 2497 N N . LEU B 1 9 ? -7.898 -1.204 24.156 1 93.44 9 LEU B N 1
ATOM 2498 C CA . LEU B 1 9 ? -8.281 -2.582 23.875 1 93.44 9 LEU B CA 1
ATOM 2499 C C . LEU B 1 9 ? -7.109 -3.529 24.109 1 93.44 9 LEU B C 1
ATOM 2501 O O . LEU B 1 9 ? -7.18 -4.711 23.75 1 93.44 9 LEU B O 1
ATOM 2505 N N . SER B 1 10 ? -5.961 -2.979 24.562 1 90.69 10 SER B N 1
ATOM 2506 C CA . SER B 1 10 ? -4.773 -3.775 24.844 1 90.69 10 SER B CA 1
ATOM 2507 C C . SER B 1 10 ? -4.02 -3.242 26.062 1 90.69 10 SER B C 1
ATOM 2509 O O . SER B 1 10 ? -4.32 -2.154 26.547 1 90.69 10 SER B O 1
ATOM 2511 N N . SER B 1 11 ? -3.094 -4.09 26.578 1 91.44 11 SER B N 1
ATOM 2512 C CA . SER B 1 11 ? -2.217 -3.701 27.688 1 91.44 11 SER B CA 1
ATOM 2513 C C . SER B 1 11 ? -0.771 -3.562 27.219 1 91.44 11 SER B C 1
ATOM 2515 O O . SER B 1 11 ? -0.393 -4.113 26.172 1 91.44 11 SER B O 1
ATOM 2517 N N . PRO B 1 12 ? -0.028 -2.838 27.953 1 92.5 12 PRO B N 1
ATOM 2518 C CA . PRO B 1 12 ? 1.382 -2.701 27.578 1 92.5 12 PRO B CA 1
ATOM 2519 C C . PRO B 1 12 ? 2.111 -4.039 27.531 1 92.5 12 PRO B C 1
ATOM 2521 O O . PRO B 1 12 ? 1.84 -4.926 28.344 1 92.5 12 PRO B O 1
ATOM 2524 N N . GLN B 1 13 ? 2.959 -4.137 26.594 1 92.25 13 GLN B N 1
ATOM 2525 C CA . GLN B 1 13 ? 3.758 -5.344 26.422 1 92.25 13 GLN B CA 1
ATOM 2526 C C . GLN B 1 13 ? 5.246 -5.047 26.578 1 92.25 13 GLN B C 1
ATOM 2528 O O . GLN B 1 13 ? 5.676 -3.9 26.422 1 92.25 13 GLN B O 1
ATOM 2533 N N . LYS B 1 14 ? 6.031 -6.105 26.75 1 90.62 14 LYS B N 1
ATOM 2534 C CA . LYS B 1 14 ? 7.469 -5.949 26.953 1 90.62 14 LYS B CA 1
ATOM 2535 C C . LYS B 1 14 ? 8.172 -5.605 25.641 1 90.62 14 LYS B C 1
ATOM 2537 O O . LYS B 1 14 ? 9.203 -4.938 25.641 1 90.62 14 LYS B O 1
ATOM 2542 N N . THR B 1 15 ? 7.602 -6.152 24.562 1 92.12 15 THR B N 1
ATOM 2543 C CA . THR B 1 15 ? 8.156 -5.879 23.234 1 92.12 15 THR B CA 1
ATOM 2544 C C . THR B 1 15 ? 7.086 -5.328 22.297 1 92.12 15 THR B C 1
ATOM 2546 O O . THR B 1 15 ? 5.898 -5.621 22.469 1 92.12 15 THR B O 1
ATOM 2549 N N . PRO B 1 16 ? 7.609 -4.578 21.344 1 92.25 16 PRO B N 1
ATOM 2550 C CA . PRO B 1 16 ? 6.633 -4.098 20.375 1 92.25 16 PRO B CA 1
ATOM 2551 C C . PRO B 1 16 ? 5.961 -5.234 19.594 1 92.25 16 PRO B C 1
ATOM 2553 O O . PRO B 1 16 ? 6.59 -6.266 19.344 1 92.25 16 PRO B O 1
ATOM 2556 N N . SER B 1 17 ? 4.77 -4.957 19.172 1 86.75 17 SER B N 1
ATOM 2557 C CA . SER B 1 17 ? 3.99 -5.969 18.469 1 86.75 17 SER B CA 1
ATOM 2558 C C . SER B 1 17 ? 4.688 -6.402 17.188 1 86.75 17 SER B C 1
ATOM 2560 O O . SER B 1 17 ? 4.66 -7.582 16.828 1 86.75 17 SER B O 1
ATOM 2562 N N . TYR B 1 18 ? 5.312 -5.484 16.516 1 87.56 18 TYR B N 1
ATOM 2563 C CA . TYR B 1 18 ? 5.922 -5.789 15.234 1 87.56 18 TYR B CA 1
ATOM 2564 C C . TYR B 1 18 ? 7.148 -6.68 15.406 1 87.56 18 TYR B C 1
ATOM 2566 O O . TYR B 1 18 ? 7.652 -7.246 14.438 1 87.56 18 TYR B O 1
ATOM 2574 N N . MET B 1 19 ? 7.641 -6.816 16.594 1 89.56 19 MET B N 1
ATOM 2575 C CA . MET B 1 19 ? 8.758 -7.715 16.859 1 89.56 19 MET B CA 1
ATOM 2576 C C . MET B 1 19 ? 8.273 -9.148 17.047 1 89.56 19 MET B C 1
ATOM 2578 O O . MET B 1 19 ? 8.992 -10.102 16.75 1 89.56 19 MET B O 1
ATOM 2582 N N . GLN B 1 20 ? 7.09 -9.289 17.516 1 86.12 20 GLN B N 1
ATOM 2583 C CA . GLN B 1 20 ? 6.551 -10.602 17.859 1 86.12 20 GLN B CA 1
ATOM 2584 C C . GLN B 1 20 ? 6.316 -11.438 16.609 1 86.12 20 GLN B C 1
ATOM 2586 O O . GLN B 1 20 ? 6.531 -12.656 16.609 1 86.12 20 GLN B O 1
ATOM 2591 N N . LEU B 1 21 ? 5.973 -10.836 15.531 1 86 21 LEU B N 1
ATOM 2592 C CA . LEU B 1 21 ? 5.625 -11.594 14.328 1 86 21 LEU B CA 1
ATOM 2593 C C . LEU B 1 21 ? 6.625 -11.32 13.211 1 86 21 LEU B C 1
ATOM 2595 O O . LEU B 1 21 ? 6.34 -11.586 12.039 1 86 21 LEU B O 1
ATOM 2599 N N . ARG B 1 22 ? 7.789 -10.922 13.594 1 90.44 22 ARG B N 1
ATOM 2600 C CA . ARG B 1 22 ? 8.742 -10.43 12.602 1 90.44 22 ARG B CA 1
ATOM 2601 C C . ARG B 1 22 ? 9.148 -11.531 11.633 1 90.44 22 ARG B C 1
ATOM 2603 O O . ARG B 1 22 ? 9.211 -11.312 10.422 1 90.44 22 ARG B O 1
ATOM 2610 N N . LYS B 1 23 ? 9.477 -12.75 12.133 1 92.88 23 LYS B N 1
ATOM 2611 C CA . LYS B 1 23 ? 9.93 -13.844 11.281 1 92.88 23 LYS B CA 1
ATOM 2612 C C . LYS B 1 23 ? 8.836 -14.289 10.32 1 92.88 23 LYS B C 1
ATOM 2614 O O . LYS B 1 23 ? 9.078 -14.453 9.117 1 92.88 23 LYS B O 1
ATOM 2619 N N . THR B 1 24 ? 7.652 -14.461 10.844 1 94.06 24 THR B N 1
ATOM 2620 C CA . THR B 1 24 ? 6.516 -14.867 10.023 1 94.06 24 THR B CA 1
ATOM 2621 C C . THR B 1 24 ? 6.219 -13.828 8.945 1 94.06 24 THR B C 1
ATOM 2623 O O . THR B 1 24 ? 6 -14.172 7.785 1 94.06 24 THR B O 1
ATOM 2626 N N . LEU B 1 25 ? 6.262 -12.625 9.305 1 94.44 25 LEU B N 1
ATOM 2627 C CA . LEU B 1 25 ? 5.969 -11.539 8.367 1 94.44 25 LEU B CA 1
ATOM 2628 C C . LEU B 1 25 ? 7.031 -11.469 7.273 1 94.44 25 LEU B C 1
ATOM 2630 O O . LEU B 1 25 ? 6.711 -11.227 6.105 1 94.44 25 LEU B O 1
ATOM 2634 N N . SER B 1 26 ? 8.234 -11.672 7.664 1 95.81 26 SER B N 1
ATOM 2635 C CA . SER B 1 26 ? 9.32 -11.664 6.688 1 95.81 26 SER B CA 1
ATOM 2636 C C . SER B 1 26 ? 9.18 -12.797 5.684 1 95.81 26 SER B C 1
ATOM 2638 O O . SER B 1 26 ? 9.375 -12.602 4.48 1 95.81 26 SER B O 1
ATOM 2640 N N . GLN B 1 27 ? 8.859 -13.945 6.156 1 97.12 27 GLN B N 1
ATOM 2641 C CA . GLN B 1 27 ? 8.656 -15.094 5.281 1 97.12 27 GLN B CA 1
ATOM 2642 C C . GLN B 1 27 ? 7.484 -14.867 4.332 1 97.12 27 GLN B C 1
ATOM 2644 O O . GLN B 1 27 ? 7.578 -15.156 3.139 1 97.12 27 GLN B O 1
ATOM 2649 N N . ASN B 1 28 ? 6.406 -14.375 4.867 1 97.75 28 ASN B N 1
ATOM 2650 C CA . ASN B 1 28 ? 5.25 -14.07 4.031 1 97.75 28 ASN B CA 1
ATOM 2651 C C . ASN B 1 28 ? 5.598 -13.055 2.943 1 97.75 28 ASN B C 1
ATOM 2653 O O . ASN B 1 28 ? 5.203 -13.227 1.787 1 97.75 28 ASN B O 1
ATOM 2657 N N . ARG B 1 29 ? 6.305 -12.086 3.35 1 98 29 ARG B N 1
ATOM 2658 C CA . ARG B 1 29 ? 6.699 -11.047 2.4 1 98 29 ARG B CA 1
ATOM 2659 C C . ARG B 1 29 ? 7.516 -11.641 1.255 1 98 29 ARG B C 1
ATOM 2661 O O . ARG B 1 29 ? 7.246 -11.352 0.085 1 98 29 ARG B O 1
ATOM 2668 N N . ARG B 1 30 ? 8.461 -12.438 1.574 1 97.56 30 ARG B N 1
ATOM 2669 C CA . ARG B 1 30 ? 9.297 -13.07 0.555 1 97.56 30 ARG B CA 1
ATOM 2670 C C . ARG B 1 30 ? 8.461 -13.93 -0.387 1 97.56 30 ARG B C 1
ATOM 2672 O O . ARG B 1 30 ? 8.609 -13.844 -1.608 1 97.56 30 ARG B O 1
ATOM 2679 N N . THR B 1 31 ? 7.617 -14.68 0.168 1 98.31 31 THR B N 1
ATOM 2680 C CA . THR B 1 31 ? 6.789 -15.578 -0.625 1 98.31 31 THR B CA 1
ATOM 2681 C C . THR B 1 31 ? 5.859 -14.789 -1.544 1 98.31 31 THR B C 1
ATOM 2683 O O . THR B 1 31 ? 5.684 -15.148 -2.711 1 98.31 31 THR B O 1
ATOM 2686 N N . ASN B 1 32 ? 5.273 -13.781 -1.006 1 98.75 32 ASN B N 1
ATOM 2687 C CA . ASN B 1 32 ? 4.371 -12.961 -1.807 1 98.75 32 ASN B CA 1
ATOM 2688 C C . ASN B 1 32 ? 5.109 -12.258 -2.945 1 98.75 32 ASN B C 1
ATOM 2690 O O . ASN B 1 32 ? 4.59 -12.164 -4.059 1 98.75 32 ASN B O 1
ATOM 2694 N N . ILE B 1 33 ? 6.273 -11.82 -2.68 1 98.69 33 ILE B N 1
ATOM 2695 C CA . ILE B 1 33 ? 7.062 -11.141 -3.701 1 98.69 33 ILE B CA 1
ATOM 2696 C C . ILE B 1 33 ? 7.461 -12.133 -4.793 1 98.69 33 ILE B C 1
ATOM 2698 O O . ILE B 1 33 ? 7.391 -11.812 -5.98 1 98.69 33 ILE B O 1
ATOM 2702 N N . ILE B 1 34 ? 7.844 -13.328 -4.395 1 98.56 34 ILE B N 1
ATOM 2703 C CA . ILE B 1 34 ? 8.203 -14.367 -5.359 1 98.56 34 ILE B CA 1
ATOM 2704 C C . ILE B 1 34 ? 6.98 -14.734 -6.195 1 98.56 34 ILE B C 1
ATOM 2706 O O . ILE B 1 34 ? 7.074 -14.883 -7.418 1 98.56 34 ILE B O 1
ATOM 2710 N N . ARG B 1 35 ? 5.867 -14.844 -5.539 1 98.75 35 ARG B N 1
ATOM 2711 C CA . ARG B 1 35 ? 4.641 -15.164 -6.258 1 98.75 35 ARG B CA 1
ATOM 2712 C C . ARG B 1 35 ? 4.309 -14.086 -7.285 1 98.75 35 ARG B C 1
ATOM 2714 O O . ARG B 1 35 ? 3.854 -14.398 -8.391 1 98.75 35 ARG B O 1
ATOM 2721 N N . ASP B 1 36 ? 4.609 -12.898 -6.965 1 98.69 36 ASP B N 1
ATOM 2722 C CA . ASP B 1 36 ? 4.281 -11.75 -7.809 1 98.69 36 ASP B CA 1
ATOM 2723 C C . ASP B 1 36 ? 5.246 -11.641 -8.984 1 98.69 36 ASP B C 1
ATOM 2725 O O . ASP B 1 36 ? 4.992 -10.898 -9.938 1 98.69 36 ASP B O 1
ATOM 2729 N N . ASN B 1 37 ? 6.309 -12.375 -8.945 1 98.19 37 ASN B N 1
ATOM 2730 C CA . ASN B 1 37 ? 7.332 -12.227 -9.977 1 98.19 37 ASN B CA 1
ATOM 2731 C C . ASN B 1 37 ? 6.934 -12.938 -11.266 1 98.19 37 ASN B C 1
ATOM 2733 O O . ASN B 1 37 ? 7.559 -12.734 -12.312 1 98.19 37 ASN B O 1
ATOM 2737 N N . PHE B 1 38 ? 5.895 -13.844 -11.227 1 98.19 38 PHE B N 1
ATOM 2738 C CA . PHE B 1 38 ? 5.465 -14.602 -12.398 1 98.19 38 PHE B CA 1
ATOM 2739 C C . PHE B 1 38 ? 3.951 -14.547 -12.547 1 98.19 38 PHE B C 1
ATOM 2741 O O . PHE B 1 38 ? 3.229 -14.328 -11.578 1 98.19 38 PHE B O 1
ATOM 2748 N N . THR B 1 39 ? 3.494 -14.719 -13.734 1 98.19 39 THR B N 1
ATOM 2749 C CA . THR B 1 39 ? 2.062 -14.75 -14.016 1 98.19 39 THR B CA 1
ATOM 2750 C C . THR B 1 39 ? 1.44 -16.047 -13.5 1 98.19 39 THR B C 1
ATOM 2752 O O . THR B 1 39 ? 2.145 -17.031 -13.258 1 98.19 39 THR B O 1
ATOM 2755 N N . ILE B 1 40 ? 0.169 -16.031 -13.406 1 98.62 40 ILE B N 1
ATOM 2756 C CA . ILE B 1 40 ? -0.576 -17.234 -13.016 1 98.62 40 ILE B CA 1
ATOM 2757 C C . ILE B 1 40 ? -0.298 -18.359 -14.008 1 98.62 40 ILE B C 1
ATOM 2759 O O . ILE B 1 40 ? -0.035 -19.5 -13.609 1 98.62 40 ILE B O 1
ATOM 2763 N N . THR B 1 41 ? -0.324 -18.047 -15.289 1 98.56 41 THR B N 1
ATOM 2764 C CA . THR B 1 41 ? -0.125 -19.062 -16.312 1 98.56 41 THR B CA 1
ATOM 2765 C C . THR B 1 41 ? 1.289 -19.641 -16.234 1 98.56 41 THR B C 1
ATOM 2767 O O . THR B 1 41 ? 1.503 -20.812 -16.516 1 98.56 41 THR B O 1
ATOM 2770 N N . THR B 1 42 ? 2.236 -18.812 -15.859 1 98.69 42 THR B N 1
ATOM 2771 C CA . THR B 1 42 ? 3.59 -19.344 -15.695 1 98.69 42 THR B CA 1
ATOM 2772 C C . THR B 1 42 ? 3.648 -20.344 -14.547 1 98.69 42 THR B C 1
ATOM 2774 O O . THR B 1 42 ? 4.242 -21.406 -14.688 1 98.69 42 THR B O 1
ATOM 2777 N N . TRP B 1 43 ? 3.012 -20.047 -13.484 1 98.75 43 TRP B N 1
ATOM 2778 C CA . TRP B 1 43 ? 2.975 -20.984 -12.367 1 98.75 43 TRP B CA 1
ATOM 2779 C C . TRP B 1 43 ? 2.293 -22.281 -12.766 1 98.75 43 TRP B C 1
ATOM 2781 O O . TRP B 1 43 ? 2.779 -23.375 -12.438 1 98.75 43 TRP B O 1
ATOM 2791 N N . LEU B 1 44 ? 1.205 -22.172 -13.477 1 98.81 44 LEU B N 1
ATOM 2792 C CA . LEU B 1 44 ? 0.466 -23.344 -13.93 1 98.81 44 LEU B CA 1
ATOM 2793 C C . LEU B 1 44 ? 1.316 -24.188 -14.875 1 98.81 44 LEU B C 1
ATOM 2795 O O . LEU B 1 44 ? 1.363 -25.422 -14.734 1 98.81 44 LEU B O 1
ATOM 2799 N N . LEU B 1 45 ? 1.974 -23.531 -15.781 1 98.75 45 LEU B N 1
ATOM 2800 C CA . LEU B 1 45 ? 2.779 -24.234 -16.766 1 98.75 45 LEU B CA 1
ATOM 2801 C C . LEU B 1 45 ? 3.977 -24.922 -16.109 1 98.75 45 LEU B C 1
ATOM 2803 O O . LEU B 1 45 ? 4.352 -26.031 -16.484 1 98.75 45 LEU B O 1
ATOM 2807 N N . VAL B 1 46 ? 4.578 -24.25 -15.164 1 98.75 46 VAL B N 1
ATOM 2808 C CA . VAL B 1 46 ? 5.684 -24.844 -14.43 1 98.75 46 VAL B CA 1
ATOM 2809 C C . VAL B 1 46 ? 5.195 -26.094 -13.688 1 98.75 46 VAL B C 1
ATOM 2811 O O . VAL B 1 46 ? 5.824 -27.141 -13.75 1 98.75 46 VAL B O 1
ATOM 2814 N N . GLY B 1 47 ? 4.074 -25.953 -13 1 98.69 47 GLY B N 1
ATOM 2815 C CA . GLY B 1 47 ? 3.49 -27.109 -12.344 1 98.69 47 GLY B CA 1
ATOM 2816 C C . GLY B 1 47 ? 3.154 -28.234 -13.305 1 98.69 47 GLY B C 1
ATOM 2817 O O . GLY B 1 47 ? 3.381 -29.406 -13 1 98.69 47 GLY B O 1
ATOM 2818 N N . GLY B 1 48 ? 2.652 -27.891 -14.398 1 98.44 48 GLY B N 1
ATOM 2819 C CA . GLY B 1 48 ? 2.322 -28.859 -15.422 1 98.44 48 GLY B CA 1
ATOM 2820 C C . GLY B 1 48 ? 3.533 -29.625 -15.938 1 98.44 48 GLY B C 1
ATOM 2821 O O . GLY B 1 48 ? 3.494 -30.844 -16.078 1 98.44 48 GLY B O 1
ATOM 2822 N N . LEU B 1 49 ? 4.559 -28.891 -16.219 1 97.94 49 LEU B N 1
ATOM 2823 C CA . LEU B 1 49 ? 5.762 -29.531 -16.734 1 97.94 49 LEU B CA 1
ATOM 2824 C C . LEU B 1 49 ? 6.383 -30.453 -15.68 1 97.94 49 LEU B C 1
ATOM 2826 O O . LEU B 1 49 ? 6.824 -31.562 -16 1 97.94 49 LEU B O 1
ATOM 2830 N N . ILE B 1 50 ? 6.457 -29.984 -14.461 1 97.75 50 ILE B N 1
ATOM 2831 C CA . ILE B 1 50 ? 7.004 -30.797 -13.383 1 97.75 50 ILE B CA 1
ATOM 2832 C C . ILE B 1 50 ? 6.199 -32.094 -13.258 1 97.75 50 ILE B C 1
ATOM 2834 O O . ILE B 1 50 ? 6.762 -33.188 -13.258 1 97.75 50 ILE B O 1
ATOM 2838 N N . GLN B 1 51 ? 4.883 -31.984 -13.242 1 96.69 51 GLN B N 1
ATOM 2839 C CA . GLN B 1 51 ? 4.035 -33.156 -13.07 1 96.69 51 GLN B CA 1
ATOM 2840 C C . GLN B 1 51 ? 4.09 -34.062 -14.297 1 96.69 51 GLN B C 1
ATOM 2842 O O . GLN B 1 51 ? 4.008 -35.281 -14.18 1 96.69 51 GLN B O 1
ATOM 2847 N N . GLY B 1 52 ? 4.141 -33.406 -15.453 1 95.5 52 GLY B N 1
ATOM 2848 C CA . GLY B 1 52 ? 4.293 -34.188 -16.656 1 95.5 52 GLY B CA 1
ATOM 2849 C C . GLY B 1 52 ? 5.52 -35.062 -16.641 1 95.5 52 GLY B C 1
ATOM 2850 O O . GLY B 1 52 ? 5.449 -36.25 -17.016 1 95.5 52 GLY B O 1
ATOM 2851 N N . VAL B 1 53 ? 6.586 -34.531 -16.188 1 94.38 53 VAL B N 1
ATOM 2852 C CA . VAL B 1 53 ? 7.828 -35.312 -16.094 1 94.38 53 VAL B CA 1
ATOM 2853 C C . VAL B 1 53 ? 7.684 -36.406 -15.047 1 94.38 53 VAL B C 1
ATOM 2855 O O . VAL B 1 53 ? 8.141 -37.531 -15.258 1 94.38 53 VAL B O 1
ATOM 2858 N N . VAL B 1 54 ? 7.035 -36.062 -13.969 1 96.31 54 VAL B N 1
ATOM 2859 C CA . VAL B 1 54 ? 6.836 -37.062 -12.906 1 96.31 54 VAL B CA 1
ATOM 2860 C C . VAL B 1 54 ? 5.965 -38.188 -13.414 1 96.31 54 VAL B C 1
ATOM 2862 O O . VAL B 1 54 ? 6.23 -39.375 -13.117 1 96.31 54 VAL B O 1
ATOM 2865 N N . VAL B 1 55 ? 4.977 -37.938 -14.172 1 96 55 VAL B N 1
ATOM 2866 C CA . VAL B 1 55 ? 4.102 -38.938 -14.727 1 96 55 VAL B CA 1
ATOM 2867 C C . VAL B 1 55 ? 4.887 -39.812 -15.703 1 96 55 VAL B C 1
ATOM 2869 O O . VAL B 1 55 ? 4.707 -41.062 -15.727 1 96 55 VAL B O 1
ATOM 2872 N N . ALA B 1 56 ? 5.723 -39.188 -16.438 1 93.81 56 ALA B N 1
ATOM 2873 C CA . ALA B 1 56 ? 6.531 -39.938 -17.406 1 93.81 56 ALA B CA 1
ATOM 2874 C C . ALA B 1 56 ? 7.48 -40.906 -16.703 1 93.81 56 ALA B C 1
ATOM 2876 O O . ALA B 1 56 ? 7.734 -42 -17.188 1 93.81 56 ALA B O 1
ATOM 2877 N N . LEU B 1 57 ? 7.891 -40.562 -15.602 1 95.19 57 LEU B N 1
ATOM 2878 C CA . LEU B 1 57 ? 8.906 -41.312 -14.898 1 95.19 57 LEU B CA 1
ATOM 2879 C C . LEU B 1 57 ? 8.266 -42.344 -13.969 1 95.19 57 LEU B C 1
ATOM 2881 O O . LEU B 1 57 ? 8.773 -43.469 -13.812 1 95.19 57 LEU B O 1
ATOM 2885 N N . LEU B 1 58 ? 7.117 -41.969 -13.32 1 96.06 58 LEU B N 1
ATOM 2886 C CA . LEU B 1 58 ? 6.617 -42.781 -12.227 1 96.06 58 LEU B CA 1
ATOM 2887 C C . LEU B 1 58 ? 5.211 -43.281 -12.523 1 96.06 58 LEU B C 1
ATOM 2889 O O . LEU B 1 58 ? 4.652 -44.062 -11.742 1 96.06 58 LEU B O 1
ATOM 2893 N N . GLY B 1 59 ? 4.645 -42.844 -13.539 1 94.81 59 GLY B N 1
ATOM 2894 C CA . GLY B 1 59 ? 3.314 -43.312 -13.898 1 94.81 59 GLY B CA 1
ATOM 2895 C C . GLY B 1 59 ? 2.205 -42.406 -13.398 1 94.81 59 GLY B C 1
ATOM 2896 O O . GLY B 1 59 ? 2.455 -41.469 -12.633 1 94.81 59 GLY B O 1
ATOM 2897 N N . TYR B 1 60 ? 1.025 -42.688 -13.727 1 94.62 60 TYR B N 1
ATOM 2898 C CA . TYR B 1 60 ? -0.13 -41.844 -13.516 1 94.62 60 TYR B CA 1
ATOM 2899 C C . TYR B 1 60 ? -0.527 -41.812 -12.047 1 94.62 60 TYR B C 1
ATOM 2901 O O . TYR B 1 60 ? -1.189 -40.875 -11.594 1 94.62 60 TYR B O 1
ATOM 2909 N N . LEU B 1 61 ? -0.18 -42.812 -11.352 1 95.12 61 LEU B N 1
ATOM 2910 C CA . LEU B 1 61 ? -0.506 -42.844 -9.938 1 95.12 61 LEU B CA 1
ATOM 2911 C C . LEU B 1 61 ? 0.189 -41.688 -9.195 1 95.12 61 LEU B C 1
ATOM 2913 O O . LEU B 1 61 ? -0.201 -41.344 -8.086 1 95.12 61 LEU B O 1
ATOM 2917 N N . SER B 1 62 ? 1.132 -41.125 -9.898 1 95.69 62 SER B N 1
ATOM 2918 C CA . SER B 1 62 ? 1.865 -40 -9.289 1 95.69 62 SER B CA 1
ATOM 2919 C C . SER B 1 62 ? 1.013 -38.75 -9.227 1 95.69 62 SER B C 1
ATOM 2921 O O . SER B 1 62 ? 1.397 -37.75 -8.586 1 95.69 62 SER B O 1
ATOM 2923 N N . LEU B 1 63 ? -0.142 -38.75 -9.758 1 96.94 63 LEU B N 1
ATOM 2924 C CA . LEU B 1 63 ? -1.086 -37.625 -9.672 1 96.94 63 LEU B CA 1
ATOM 2925 C C . LEU B 1 63 ? -1.803 -37.625 -8.328 1 96.94 63 LEU B C 1
ATOM 2927 O O . LEU B 1 63 ? -2.365 -36.625 -7.918 1 96.94 63 LEU B O 1
ATOM 2931 N N . LEU B 1 64 ? -1.812 -38.688 -7.633 1 97.31 64 LEU B N 1
ATOM 2932 C CA . LEU B 1 64 ? -2.633 -38.875 -6.445 1 97.31 64 LEU B CA 1
ATOM 2933 C C . LEU B 1 64 ? -2.229 -37.906 -5.34 1 97.31 64 LEU B C 1
ATOM 2935 O O . LEU B 1 64 ? -3.088 -37.344 -4.664 1 97.31 64 LEU B O 1
ATOM 2939 N N . PRO B 1 65 ? -0.911 -37.75 -5.113 1 96.81 65 PRO B N 1
ATOM 2940 C CA . PRO B 1 65 ? -0.556 -36.781 -4.07 1 96.81 65 PRO B CA 1
ATOM 2941 C C . PRO B 1 65 ? -1.1 -35.375 -4.352 1 96.81 65 PRO B C 1
ATOM 2943 O O . PRO B 1 65 ? -1.593 -34.719 -3.439 1 96.81 65 PRO B O 1
ATOM 2946 N N . ALA B 1 66 ? -1.02 -34.938 -5.559 1 97.31 66 ALA B N 1
ATOM 2947 C CA . ALA B 1 66 ? -1.556 -33.625 -5.918 1 97.31 66 ALA B CA 1
ATOM 2948 C C . ALA B 1 66 ? -3.064 -33.562 -5.688 1 97.31 66 ALA B C 1
ATOM 2950 O O . ALA B 1 66 ? -3.584 -32.594 -5.164 1 97.31 66 ALA B O 1
ATOM 2951 N N . VAL B 1 67 ? -3.758 -34.594 -6.137 1 98.06 67 VAL B N 1
ATOM 2952 C CA . VAL B 1 67 ? -5.199 -34.688 -5.934 1 98.06 67 VAL B CA 1
ATOM 2953 C C . VAL B 1 67 ? -5.512 -34.656 -4.438 1 98.06 67 VAL B C 1
ATOM 2955 O O . VAL B 1 67 ? -6.418 -33.938 -4 1 98.06 67 VAL B O 1
ATOM 2958 N N . ALA B 1 68 ? -4.766 -35.406 -3.691 1 98.5 68 ALA B N 1
ATOM 2959 C CA . ALA B 1 68 ? -5 -35.5 -2.254 1 98.5 68 ALA B CA 1
ATOM 2960 C C . ALA B 1 68 ? -4.793 -34.156 -1.565 1 98.5 68 ALA B C 1
ATOM 2962 O O . ALA B 1 68 ? -5.602 -33.75 -0.728 1 98.5 68 ALA B O 1
ATOM 2963 N N . VAL B 1 69 ? -3.725 -33.469 -1.927 1 98.44 69 VAL B N 1
ATOM 2964 C CA . VAL B 1 69 ? -3.42 -32.188 -1.3 1 98.44 69 VAL B CA 1
ATOM 2965 C C . VAL B 1 69 ? -4.492 -31.156 -1.667 1 98.44 69 VAL B C 1
ATOM 2967 O O . VAL B 1 69 ? -4.992 -30.438 -0.802 1 98.44 69 VAL B O 1
ATOM 2970 N N . LEU B 1 70 ? -4.859 -31.109 -2.873 1 98.44 70 LEU B N 1
ATOM 2971 C CA . LEU B 1 70 ? -5.859 -30.141 -3.314 1 98.44 70 LEU B CA 1
ATOM 2972 C C . LEU B 1 70 ? -7.223 -30.469 -2.713 1 98.44 70 LEU B C 1
ATOM 2974 O O . LEU B 1 70 ? -7.969 -29.562 -2.34 1 98.44 70 LEU B O 1
ATOM 2978 N N . ALA B 1 71 ? -7.551 -31.734 -2.686 1 98.5 71 ALA B N 1
ATOM 2979 C CA . ALA B 1 71 ? -8.805 -32.156 -2.053 1 98.5 71 ALA B CA 1
ATOM 2980 C C . ALA B 1 71 ? -8.82 -31.75 -0.577 1 98.5 71 ALA B C 1
ATOM 2982 O O . ALA B 1 71 ? -9.852 -31.297 -0.061 1 98.5 71 ALA B O 1
ATOM 2983 N N . TYR B 1 72 ? -7.707 -31.984 0.051 1 98.31 72 TYR B N 1
ATOM 2984 C CA . TYR B 1 72 ? -7.602 -31.594 1.457 1 98.31 72 TYR B CA 1
ATOM 2985 C C . TYR B 1 72 ? -7.793 -30.094 1.634 1 98.31 72 TYR B C 1
ATOM 2987 O O . TYR B 1 72 ? -8.562 -29.656 2.49 1 98.31 72 TYR B O 1
ATOM 2995 N N . ARG B 1 73 ? -7.137 -29.328 0.867 1 97.62 73 ARG B N 1
ATOM 2996 C CA . ARG B 1 73 ? -7.238 -27.875 0.969 1 97.62 73 ARG B CA 1
ATOM 2997 C C . ARG B 1 73 ? -8.656 -27.391 0.666 1 97.62 73 ARG B C 1
ATOM 2999 O O . ARG B 1 73 ? -9.203 -26.547 1.382 1 97.62 73 ARG B O 1
ATOM 3006 N N . PHE B 1 74 ? -9.203 -27.938 -0.376 1 97.44 74 PHE B N 1
ATOM 3007 C CA . PHE B 1 74 ? -10.57 -27.594 -0.749 1 97.44 74 PHE B CA 1
ATOM 3008 C C . PHE B 1 74 ? -11.555 -28.016 0.335 1 97.44 74 PHE B C 1
ATOM 3010 O O . PHE B 1 74 ? -12.414 -27.234 0.741 1 97.44 74 PHE B O 1
ATOM 3017 N N . GLY B 1 75 ? -11.453 -29.266 0.788 1 98.06 75 GLY B N 1
ATOM 3018 C CA . GLY B 1 75 ? -12.328 -29.781 1.826 1 98.06 75 GLY B CA 1
ATOM 3019 C C . GLY B 1 75 ? -12.25 -28.984 3.121 1 98.06 75 GLY B C 1
ATOM 3020 O O . GLY B 1 75 ? -13.273 -28.672 3.729 1 98.06 75 GLY B O 1
ATOM 3021 N N . ASN B 1 76 ? -11.023 -28.719 3.494 1 97.69 76 ASN B N 1
ATOM 3022 C CA . ASN B 1 76 ? -10.812 -27.953 4.723 1 97.69 76 ASN B CA 1
ATOM 3023 C C . ASN B 1 76 ? -11.461 -26.578 4.645 1 97.69 76 ASN B C 1
ATOM 3025 O O . ASN B 1 76 ? -12.117 -26.141 5.598 1 97.69 76 ASN B O 1
ATOM 3029 N N . ASN B 1 77 ? -11.297 -25.906 3.592 1 97.38 77 ASN B N 1
ATOM 3030 C CA . ASN B 1 77 ? -11.906 -24.594 3.41 1 97.38 77 ASN B CA 1
ATOM 3031 C C . ASN B 1 77 ? -13.43 -24.672 3.346 1 97.38 77 ASN B C 1
ATOM 3033 O O . ASN B 1 77 ? -14.133 -23.797 3.852 1 97.38 77 ASN B O 1
ATOM 3037 N N . LEU B 1 78 ? -13.898 -25.734 2.723 1 97.25 78 LEU B N 1
ATOM 3038 C CA . LEU B 1 78 ? -15.344 -25.938 2.625 1 97.25 78 LEU B CA 1
ATOM 3039 C C . LEU B 1 78 ? -15.953 -26.156 4.004 1 97.25 78 LEU B C 1
ATOM 3041 O O . LEU B 1 78 ? -17 -25.594 4.32 1 97.25 78 LEU B O 1
ATOM 3045 N N . LEU B 1 79 ? -15.266 -26.969 4.789 1 98.06 79 LEU B N 1
ATOM 3046 C CA . LEU B 1 79 ? -15.75 -27.219 6.141 1 98.06 79 LEU B CA 1
ATOM 3047 C C . LEU B 1 79 ? -15.789 -25.938 6.961 1 98.06 79 LEU B C 1
ATOM 3049 O O . LEU B 1 79 ? -16.734 -25.719 7.723 1 98.06 79 LEU B O 1
ATOM 3053 N N . MET B 1 80 ? -14.836 -25.062 6.828 1 97.5 80 MET B N 1
ATOM 3054 C CA . MET B 1 80 ? -14.82 -23.781 7.512 1 97.5 80 MET B CA 1
ATOM 3055 C C . MET B 1 80 ? -15.953 -22.891 7.016 1 97.5 80 MET B C 1
ATOM 3057 O O . MET B 1 80 ? -16.672 -22.281 7.812 1 97.5 80 MET B O 1
ATOM 3061 N N . ALA B 1 81 ? -16.109 -22.891 5.73 1 96.44 81 ALA B N 1
ATOM 3062 C CA . ALA B 1 81 ? -17.109 -22.016 5.113 1 96.44 81 ALA B CA 1
ATOM 3063 C C . ALA B 1 81 ? -18.516 -22.422 5.539 1 96.44 81 ALA B C 1
ATOM 3065 O O . ALA B 1 81 ? -19.406 -21.562 5.664 1 96.44 81 ALA B O 1
ATOM 3066 N N . LEU B 1 82 ? -18.703 -23.688 5.789 1 96.44 82 LEU B N 1
ATOM 3067 C CA . LEU B 1 82 ? -20.016 -24.203 6.176 1 96.44 82 LEU B CA 1
ATOM 3068 C C . LEU B 1 82 ? -20.219 -24.109 7.684 1 96.44 82 LEU B C 1
ATOM 3070 O O . LEU B 1 82 ? -21.281 -24.453 8.195 1 96.44 82 LEU B O 1
ATOM 3074 N N . GLY B 1 83 ? -19.203 -23.75 8.406 1 95.06 83 GLY B N 1
ATOM 3075 C CA . GLY B 1 83 ? -19.312 -23.578 9.852 1 9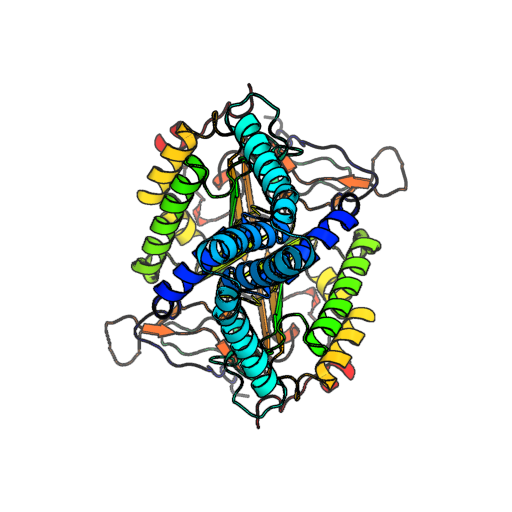5.06 83 GLY B CA 1
ATOM 3076 C C . GLY B 1 83 ? -19.109 -24.875 10.617 1 95.06 83 GLY B C 1
ATOM 3077 O O . GLY B 1 83 ? -19.406 -24.953 11.812 1 95.06 83 GLY B O 1
ATOM 3078 N N . TRP B 1 84 ? -18.578 -25.844 9.906 1 97.56 84 TRP B N 1
ATOM 3079 C CA . TRP B 1 84 ? -18.375 -27.141 10.555 1 97.56 84 TRP B CA 1
ATOM 3080 C C . TRP B 1 84 ? -17.078 -27.141 11.352 1 97.56 84 TRP B C 1
ATOM 3082 O O . TRP B 1 84 ? -16.922 -27.922 12.305 1 97.56 84 TRP B O 1
ATOM 3092 N N . THR B 1 85 ? -16.094 -26.375 10.961 1 97.19 85 THR B N 1
ATOM 3093 C CA . THR B 1 85 ? -14.859 -26.172 11.711 1 97.19 85 THR B CA 1
ATOM 3094 C C . THR B 1 85 ? -14.594 -24.688 11.922 1 97.19 85 THR B C 1
ATOM 3096 O O . THR B 1 85 ? -15.211 -23.844 11.266 1 97.19 85 THR B O 1
ATOM 3099 N N . LYS B 1 86 ? -13.773 -24.422 12.828 1 96.38 86 LYS B N 1
ATOM 3100 C CA . LYS B 1 86 ? -13.453 -23.031 13.156 1 96.38 86 LYS B CA 1
ATOM 3101 C C . LYS B 1 86 ? -12.727 -22.344 12 1 96.38 86 LYS B C 1
ATOM 3103 O O . LYS B 1 86 ? -11.836 -22.938 11.383 1 96.38 86 LYS B O 1
ATOM 3108 N N . ASN B 1 87 ? -13.133 -21.125 11.773 1 96.56 87 ASN B N 1
ATOM 3109 C CA . ASN B 1 87 ? -12.453 -20.328 10.766 1 96.56 87 ASN B CA 1
ATOM 3110 C C . ASN B 1 87 ? -11.109 -19.812 11.266 1 96.56 87 ASN B C 1
ATOM 3112 O O . ASN B 1 87 ? -11.047 -18.812 11.984 1 96.56 87 ASN B O 1
ATOM 3116 N N . ARG B 1 88 ? -10.07 -20.438 10.836 1 95.5 88 ARG B N 1
ATOM 3117 C CA . ARG B 1 88 ? -8.742 -20.109 11.344 1 95.5 88 ARG B CA 1
ATOM 3118 C C . ARG B 1 88 ? -8.289 -18.75 10.844 1 95.5 88 ARG B C 1
ATOM 3120 O O . ARG B 1 88 ? -7.391 -18.125 11.43 1 95.5 88 ARG B O 1
ATOM 3127 N N . TYR B 1 89 ? -8.852 -18.219 9.812 1 95.44 89 TYR B N 1
ATOM 3128 C CA . TYR B 1 89 ? -8.453 -16.938 9.242 1 95.44 89 TYR B CA 1
ATOM 3129 C C . TYR B 1 89 ? -8.906 -15.773 10.125 1 95.44 89 TYR B C 1
ATOM 3131 O O . TYR B 1 89 ? -8.484 -14.633 9.93 1 95.44 89 TYR B O 1
ATOM 3139 N N . LEU B 1 90 ? -9.703 -16.016 11.07 1 95.19 90 LEU B N 1
ATOM 3140 C CA . LEU B 1 90 ? -10.195 -15 11.992 1 95.19 90 LEU B CA 1
ATOM 3141 C C . LEU B 1 90 ? -9.289 -14.891 13.211 1 95.19 90 LEU B C 1
ATOM 3143 O O . LEU B 1 90 ? -9.523 -14.055 14.094 1 95.19 90 LEU B O 1
ATOM 3147 N N . SER B 1 91 ? -8.234 -15.648 13.148 1 91.44 91 SER B N 1
ATOM 3148 C CA . SER B 1 91 ? -7.312 -15.594 14.281 1 91.44 91 SER B CA 1
ATOM 3149 C C . SER B 1 91 ? -6.77 -14.18 14.477 1 91.44 91 SER B C 1
ATOM 3151 O O . SER B 1 91 ? -6.301 -13.555 13.523 1 91.44 91 SER B O 1
ATOM 3153 N N . ASN B 1 92 ? -6.836 -13.562 15.625 1 89.12 92 ASN B N 1
ATOM 3154 C CA . ASN B 1 92 ? -6.305 -12.266 16.047 1 89.12 92 ASN B CA 1
ATOM 3155 C C . ASN B 1 92 ? -7.102 -11.109 15.453 1 89.12 92 ASN B C 1
ATOM 3157 O O . ASN B 1 92 ? -6.652 -9.961 15.477 1 89.12 92 ASN B O 1
ATOM 3161 N N . VAL B 1 93 ? -8.25 -11.445 14.859 1 94.69 93 VAL B N 1
ATOM 3162 C CA . VAL B 1 93 ? -9.125 -10.391 14.375 1 94.69 93 VAL B CA 1
ATOM 3163 C C . VAL B 1 93 ? -9.945 -9.828 15.531 1 94.69 93 VAL B C 1
ATOM 3165 O O . VAL B 1 93 ? -10.539 -10.586 16.297 1 94.69 93 VAL B O 1
ATOM 3168 N N . LEU B 1 94 ? -9.859 -8.539 15.68 1 94.44 94 LEU B N 1
ATOM 3169 C CA . LEU B 1 94 ? -10.727 -7.871 16.641 1 94.44 94 LEU B CA 1
ATOM 3170 C C . LEU B 1 94 ? -12.117 -7.629 16.047 1 94.44 94 LEU B C 1
ATOM 3172 O O . LEU B 1 94 ? -12.266 -6.848 15.109 1 94.44 94 LEU B O 1
ATOM 3176 N N . LEU B 1 95 ? -13.094 -8.32 16.594 1 93 95 LEU B N 1
ATOM 3177 C CA . LEU B 1 95 ? -14.461 -8.234 16.078 1 93 95 LEU B CA 1
ATOM 3178 C C . LEU B 1 95 ? -15.203 -7.066 16.703 1 93 95 LEU B C 1
ATOM 3180 O O . LEU B 1 95 ? -16.203 -7.266 17.422 1 93 95 LEU B O 1
ATOM 3184 N N . THR B 1 96 ? -14.727 -5.895 16.438 1 92.25 96 THR B N 1
ATOM 3185 C CA . THR B 1 96 ? -15.266 -4.645 16.953 1 92.25 96 THR B CA 1
ATOM 3186 C C . THR B 1 96 ? -14.852 -3.467 16.078 1 92.25 96 THR B C 1
ATOM 3188 O O . THR B 1 96 ? -14.297 -3.662 14.992 1 92.25 96 THR B O 1
ATOM 3191 N N . LYS B 1 97 ? -15.289 -2.357 16.453 1 94.25 97 LYS B N 1
ATOM 3192 C CA . LYS B 1 97 ? -14.883 -1.092 15.844 1 94.25 97 LYS B CA 1
ATOM 3193 C C . LYS B 1 97 ? -13.891 -0.35 16.734 1 94.25 97 LYS B C 1
ATOM 3195 O O . LYS B 1 97 ? -14.156 -0.131 17.922 1 94.25 97 LYS B O 1
ATOM 3200 N N . PHE B 1 98 ? -12.758 -0.011 16.125 1 95.19 98 PHE B N 1
ATOM 3201 C CA . PHE B 1 98 ? -11.75 0.642 16.953 1 95.19 98 PHE B CA 1
ATOM 3202 C C . PHE B 1 98 ? -10.969 1.675 16.141 1 95.19 98 PHE B C 1
ATOM 3204 O O . PHE B 1 98 ? -11.133 1.773 14.93 1 95.19 98 PHE B O 1
ATOM 3211 N N . THR B 1 99 ? -10.281 2.529 16.797 1 97.38 99 THR B N 1
ATOM 3212 C CA . THR B 1 99 ? -9.445 3.576 16.234 1 97.38 99 THR B CA 1
ATOM 3213 C C . THR B 1 99 ? -8.086 3.623 16.922 1 97.38 99 THR B C 1
ATOM 3215 O O . THR B 1 99 ? -7.922 3.07 18.016 1 97.38 99 THR B O 1
ATOM 3218 N N . ALA B 1 100 ? -7.121 4.109 16.234 1 98.25 100 ALA B N 1
ATOM 3219 C CA . ALA B 1 100 ? -5.797 4.281 16.828 1 98.25 100 ALA B CA 1
ATOM 3220 C C . ALA B 1 100 ? -5.637 5.68 17.406 1 98.25 100 ALA B C 1
ATOM 3222 O O . ALA B 1 100 ? -5.922 6.676 16.75 1 98.25 100 ALA B O 1
ATOM 3223 N N . GLN B 1 101 ? -5.242 5.773 18.672 1 97.62 101 GLN B N 1
ATOM 3224 C CA . GLN B 1 101 ? -4.891 7 19.375 1 97.62 101 GLN B CA 1
ATOM 3225 C C . GLN B 1 101 ? -3.529 6.879 20.047 1 97.62 101 GLN B C 1
ATOM 3227 O O . GLN B 1 101 ? -3.092 5.777 20.375 1 97.62 101 GLN B O 1
ATOM 3232 N N . MET B 1 102 ? -2.859 7.961 20.25 1 96.38 102 MET B N 1
ATOM 3233 C CA . MET B 1 102 ? -1.538 7.906 20.859 1 96.38 102 MET B CA 1
ATOM 3234 C C . MET B 1 102 ? -1.652 7.852 22.391 1 96.38 102 MET B C 1
ATOM 3236 O O . MET B 1 102 ? -2.264 8.727 23 1 96.38 102 MET B O 1
ATOM 3240 N N . PRO B 1 103 ? -1.036 6.832 22.969 1 96.06 103 PRO B N 1
ATOM 3241 C CA . PRO B 1 103 ? -1.025 6.801 24.438 1 96.06 103 PRO B CA 1
ATOM 3242 C C . PRO B 1 103 ? -0.085 7.84 25.031 1 96.06 103 PRO B C 1
ATOM 3244 O O . PRO B 1 103 ? 0.873 8.266 24.391 1 96.06 103 PRO B O 1
ATOM 3247 N N . ARG B 1 104 ? -0.379 8.133 26.25 1 93.12 104 ARG B N 1
ATOM 3248 C CA . ARG B 1 104 ? 0.536 8.969 27.016 1 93.12 104 ARG B CA 1
ATOM 3249 C C . ARG B 1 104 ? 1.722 8.156 27.531 1 93.12 104 ARG B C 1
ATOM 3251 O O . ARG B 1 104 ? 1.745 6.934 27.391 1 93.12 104 ARG B O 1
ATOM 3258 N N . SER B 1 105 ? 2.691 8.883 28.062 1 90.38 105 SER B N 1
ATOM 3259 C CA . SER B 1 105 ? 3.939 8.242 28.469 1 90.38 105 SER B CA 1
ATOM 3260 C C . SER B 1 105 ? 3.699 7.199 29.562 1 90.38 105 SER B C 1
ATOM 3262 O O . SER B 1 105 ? 4.461 6.238 29.688 1 90.38 105 SER B O 1
ATOM 3264 N N . ASP B 1 106 ? 2.617 7.316 30.312 1 89.75 106 ASP B N 1
ATOM 3265 C CA . ASP B 1 106 ? 2.34 6.379 31.391 1 89.75 106 ASP B CA 1
ATOM 3266 C C . ASP B 1 106 ? 1.452 5.234 30.906 1 89.75 106 ASP B C 1
ATOM 3268 O O . ASP B 1 106 ? 1.021 4.398 31.703 1 89.75 106 ASP B O 1
ATOM 3272 N N . GLY B 1 107 ? 1.096 5.297 29.625 1 91 107 GLY B N 1
ATOM 3273 C CA . GLY B 1 107 ? 0.306 4.219 29.047 1 91 107 GLY B CA 1
ATOM 3274 C C . GLY B 1 107 ? -1.18 4.523 29.016 1 91 107 GLY B C 1
ATOM 3275 O O . GLY B 1 107 ? -1.956 3.781 28.406 1 91 107 GLY B O 1
ATOM 3276 N N . SER B 1 108 ? -1.546 5.59 29.641 1 92.88 108 SER B N 1
ATOM 3277 C CA . SER B 1 108 ? -2.955 5.969 29.641 1 92.88 108 SER B CA 1
ATOM 3278 C C . SER B 1 108 ? -3.33 6.711 28.359 1 92.88 108 SER B C 1
ATOM 3280 O O . SER B 1 108 ? -2.455 7.141 27.609 1 92.88 108 SER B O 1
ATOM 3282 N N . PHE B 1 109 ? -4.613 6.668 28.078 1 95.06 109 PHE B N 1
ATOM 3283 C CA . PHE B 1 109 ? -5.145 7.453 26.969 1 95.06 109 PHE B CA 1
ATOM 3284 C C . PHE B 1 109 ? -5.953 8.641 27.484 1 95.06 109 PHE B C 1
ATOM 3286 O O . PHE B 1 109 ? -6.672 8.523 28.484 1 95.06 109 PHE B O 1
ATOM 3293 N N . GLY B 1 110 ? -5.785 9.758 26.859 1 93.06 110 GLY B N 1
ATOM 3294 C CA . GLY B 1 110 ? -6.578 10.93 27.203 1 93.06 110 GLY B CA 1
ATOM 3295 C C . GLY B 1 110 ? -7.922 10.969 26.516 1 93.06 110 GLY B C 1
ATOM 3296 O O . GLY B 1 110 ? -8.469 9.93 26.156 1 93.06 110 GLY B O 1
ATOM 3297 N N . SER B 1 111 ? -8.484 12.164 26.359 1 92.62 111 SER B N 1
ATOM 3298 C CA . SER B 1 111 ? -9.789 12.344 25.734 1 92.62 111 SER B CA 1
ATOM 3299 C C . SER B 1 111 ? -9.688 13.219 24.484 1 92.62 111 SER B C 1
ATOM 3301 O O . SER B 1 111 ? -10.703 13.602 23.906 1 92.62 111 SER B O 1
ATOM 3303 N N . THR B 1 112 ? -8.484 13.523 24.156 1 94.12 112 THR B N 1
ATOM 3304 C CA . THR B 1 112 ? -8.258 14.344 22.969 1 94.12 112 THR B CA 1
ATOM 3305 C C . THR B 1 112 ? -7.762 13.484 21.812 1 94.12 112 THR B C 1
ATOM 3307 O O . THR B 1 112 ? -6.762 12.781 21.938 1 94.12 112 THR B O 1
ATOM 3310 N N . PHE B 1 113 ? -8.539 13.547 20.797 1 94.31 113 PHE B N 1
ATOM 3311 C CA . PHE B 1 113 ? -8.164 12.75 19.625 1 94.31 113 PHE B CA 1
ATOM 3312 C C . PHE B 1 113 ? -6.945 13.352 18.938 1 94.31 113 PHE B C 1
ATOM 3314 O O . PHE B 1 113 ? -6.711 14.562 19.016 1 94.31 113 PHE B O 1
ATOM 3321 N N . ALA B 1 114 ? -6.176 12.391 18.219 1 96.69 114 ALA B N 1
ATOM 3322 C CA . ALA B 1 114 ? -5 12.836 17.469 1 96.69 114 ALA B CA 1
ATOM 3323 C C . ALA B 1 114 ? -4.203 13.867 18.266 1 96.69 114 ALA B C 1
ATOM 3325 O O . ALA B 1 114 ? -3.898 14.953 17.75 1 96.69 114 ALA B O 1
ATOM 3326 N N . GLU B 1 115 ? -3.775 13.547 19.453 1 95.38 115 GLU B N 1
ATOM 3327 C CA . GLU B 1 115 ? -3.256 14.477 20.453 1 95.38 115 GLU B CA 1
ATOM 3328 C C . GLU B 1 115 ? -1.854 14.953 20.094 1 95.38 115 GLU B C 1
ATOM 3330 O O . GLU B 1 115 ? -1.38 15.961 20.609 1 95.38 115 GLU B O 1
ATOM 3335 N N . ARG B 1 116 ? -1.173 14.281 19.266 1 96.75 116 ARG B N 1
ATOM 3336 C CA . ARG B 1 116 ? 0.183 14.633 18.859 1 96.75 116 ARG B CA 1
ATOM 3337 C C . ARG B 1 116 ? 0.355 14.484 17.344 1 96.75 116 ARG B C 1
ATOM 3339 O O . ARG B 1 116 ? -0.418 13.781 16.703 1 96.75 116 ARG B O 1
ATOM 3346 N N . PRO B 1 117 ? 1.362 15.234 16.797 1 97 117 PRO B N 1
ATOM 3347 C CA . PRO B 1 117 ? 1.646 15.055 15.367 1 97 117 PRO B CA 1
ATOM 3348 C C . PRO B 1 117 ? 2.197 13.664 15.047 1 97 117 PRO B C 1
ATOM 3350 O O . PRO B 1 117 ? 2.592 12.93 15.953 1 97 117 PRO B O 1
ATOM 3353 N N . LEU B 1 118 ? 2.189 13.367 13.781 1 97.06 118 LEU B N 1
ATOM 3354 C CA . LEU B 1 118 ? 2.705 12.102 13.281 1 97.06 118 LEU B CA 1
ATOM 3355 C C . LEU B 1 118 ? 3.303 12.273 11.891 1 97.06 118 LEU B C 1
ATOM 3357 O O . LEU B 1 118 ? 2.973 13.227 11.18 1 97.06 118 LEU B O 1
ATOM 3361 N N . VAL B 1 119 ? 4.258 11.383 11.57 1 98.69 119 VAL B N 1
ATOM 3362 C CA . VAL B 1 119 ? 4.789 11.359 10.219 1 98.69 119 VAL B CA 1
ATOM 3363 C C . VAL B 1 119 ? 4.352 10.078 9.508 1 98.69 119 VAL B C 1
ATOM 3365 O O . VAL B 1 119 ? 4.508 8.984 10.047 1 98.69 119 VAL B O 1
ATOM 3368 N N . VAL B 1 120 ? 3.719 10.195 8.398 1 98.94 120 VAL B N 1
ATOM 3369 C CA . VAL B 1 120 ? 3.445 9.086 7.488 1 98.94 120 VAL B CA 1
ATOM 3370 C C . VAL B 1 120 ? 4.48 9.07 6.367 1 98.94 120 VAL B C 1
ATOM 3372 O O . VAL B 1 120 ? 4.637 10.055 5.645 1 98.94 120 VAL B O 1
ATOM 3375 N N . PHE B 1 121 ? 5.203 8.023 6.289 1 98.94 121 PHE B N 1
ATOM 3376 C CA . PHE B 1 121 ? 6.309 7.879 5.348 1 98.94 121 PHE B CA 1
ATOM 3377 C C . PHE B 1 121 ? 6.055 6.719 4.395 1 98.94 121 PHE B C 1
ATOM 3379 O O . PHE B 1 121 ? 6 5.562 4.816 1 98.94 121 PHE B O 1
ATOM 3386 N N . LEU B 1 122 ? 5.82 7.031 3.111 1 98.94 122 LEU B N 1
ATOM 3387 C CA . LEU B 1 122 ? 5.703 6.023 2.062 1 98.94 122 LEU B CA 1
ATOM 3388 C C . LEU B 1 122 ? 7.02 5.867 1.311 1 98.94 122 LEU B C 1
ATOM 3390 O O . LEU B 1 122 ? 7.539 6.832 0.749 1 98.94 122 LEU B O 1
ATOM 3394 N N . ILE B 1 123 ? 7.52 4.664 1.308 1 98.88 123 ILE B N 1
ATOM 3395 C CA . ILE B 1 123 ? 8.797 4.422 0.643 1 98.88 123 ILE B CA 1
ATOM 3396 C C . ILE B 1 123 ? 8.711 3.137 -0.177 1 98.88 123 ILE B C 1
ATOM 3398 O O . ILE B 1 123 ? 8.133 2.145 0.267 1 98.88 123 ILE B O 1
ATOM 3402 N N . GLY B 1 124 ? 9.281 3.18 -1.332 1 98.44 124 GLY B N 1
ATOM 3403 C CA . GLY B 1 124 ? 9.141 2.006 -2.178 1 98.44 124 GLY B CA 1
ATOM 3404 C C . GLY B 1 124 ? 10.203 1.919 -3.258 1 98.44 124 GLY B C 1
ATOM 3405 O O . GLY B 1 124 ? 11.094 2.771 -3.334 1 98.44 124 GLY B O 1
ATOM 3406 N N . ALA B 1 125 ? 10.156 0.854 -4.031 1 98.69 125 ALA B N 1
ATOM 3407 C CA . ALA B 1 125 ? 11.07 0.544 -5.125 1 98.69 125 ALA B CA 1
ATOM 3408 C C . ALA B 1 125 ? 10.43 -0.413 -6.125 1 98.69 125 ALA B C 1
ATOM 3410 O O . ALA B 1 125 ? 9.438 -1.074 -5.809 1 98.69 125 ALA B O 1
ATOM 3411 N N . LYS B 1 126 ? 10.977 -0.415 -7.27 1 98.5 126 LYS B N 1
ATOM 3412 C CA . LYS B 1 126 ? 10.516 -1.336 -8.305 1 98.5 126 LYS B CA 1
ATOM 3413 C C . LYS B 1 126 ? 11.672 -1.783 -9.195 1 98.5 126 LYS B C 1
ATOM 3415 O O . LYS B 1 126 ? 12.562 -0.988 -9.516 1 98.5 126 LYS B O 1
ATOM 3420 N N . SER B 1 127 ? 11.664 -3.035 -9.57 1 98.5 127 SER B N 1
ATOM 3421 C CA . SER B 1 127 ? 12.555 -3.553 -10.602 1 98.5 127 SER B CA 1
ATOM 3422 C C . SER B 1 127 ? 11.844 -3.66 -11.945 1 98.5 127 SER B C 1
ATOM 3424 O O . SER B 1 127 ? 10.898 -4.441 -12.086 1 98.5 127 SER B O 1
ATOM 3426 N N . SER B 1 128 ? 12.289 -2.904 -12.812 1 98 128 SER B N 1
ATOM 3427 C CA . SER B 1 128 ? 11.852 -3.033 -14.203 1 98 128 SER B CA 1
ATOM 3428 C C . SER B 1 128 ? 12.852 -3.836 -15.023 1 98 128 SER B C 1
ATOM 3430 O O . SER B 1 128 ? 13.07 -3.537 -16.203 1 98 128 SER B O 1
ATOM 3432 N N . HIS B 1 129 ? 13.578 -4.672 -14.406 1 97.94 129 HIS B N 1
ATOM 3433 C CA . HIS B 1 129 ? 14.492 -5.613 -15.047 1 97.94 129 HIS B CA 1
ATOM 3434 C C . HIS B 1 129 ? 13.75 -6.855 -15.523 1 97.94 129 HIS B C 1
ATOM 3436 O O . HIS B 1 129 ? 12.789 -7.293 -14.891 1 97.94 129 HIS B O 1
ATOM 3442 N N . PRO B 1 130 ? 14.281 -7.453 -16.609 1 97.25 130 PRO B N 1
ATOM 3443 C CA . PRO B 1 130 ? 13.648 -8.688 -17.078 1 97.25 130 PRO B CA 1
ATOM 3444 C C . PRO B 1 130 ? 13.68 -9.805 -16.031 1 97.25 130 PRO B C 1
ATOM 3446 O O . PRO B 1 130 ? 12.844 -10.703 -16.062 1 97.25 130 PRO B O 1
ATOM 3449 N N . LEU B 1 131 ? 14.562 -9.758 -15.094 1 96.75 131 LEU B N 1
ATOM 3450 C CA . LEU B 1 131 ? 14.648 -10.75 -14.031 1 96.75 131 LEU B CA 1
ATOM 3451 C C . LEU B 1 131 ? 13.711 -10.406 -12.883 1 96.75 131 LEU B C 1
ATOM 3453 O O . LEU B 1 131 ? 13.609 -11.148 -11.906 1 96.75 131 LEU B O 1
ATOM 3457 N N . GLY B 1 132 ? 13.094 -9.297 -12.969 1 97.25 132 GLY B N 1
ATOM 3458 C CA . GLY B 1 132 ? 12.203 -8.852 -11.914 1 97.25 132 GLY B CA 1
ATOM 3459 C C . GLY B 1 132 ? 12.906 -8.648 -10.578 1 97.25 132 GLY B C 1
ATOM 3460 O O . GLY B 1 132 ? 13.938 -7.98 -10.516 1 97.25 132 GLY B O 1
ATOM 3461 N N . THR B 1 133 ? 12.336 -9.305 -9.617 1 97.12 133 THR B N 1
ATOM 3462 C CA . THR B 1 133 ? 12.82 -9.117 -8.25 1 97.12 133 THR B CA 1
ATOM 3463 C C . THR B 1 133 ? 14.195 -9.758 -8.07 1 97.12 133 THR B C 1
ATOM 3465 O O . THR B 1 133 ? 14.891 -9.484 -7.094 1 97.12 133 THR B O 1
ATOM 3468 N N . PHE B 1 134 ? 14.633 -10.531 -9.031 1 97.12 134 PHE B N 1
ATOM 3469 C CA . PHE B 1 134 ? 15.898 -11.25 -8.891 1 97.12 134 PHE B CA 1
ATOM 3470 C C . PHE B 1 134 ? 17.047 -10.422 -9.445 1 97.12 134 PHE B C 1
ATOM 3472 O O . PHE B 1 134 ? 18.188 -10.883 -9.477 1 97.12 134 PHE B O 1
ATOM 3479 N N . ASP B 1 135 ? 16.75 -9.234 -9.898 1 98.06 135 ASP B N 1
ATOM 3480 C CA . ASP B 1 135 ? 17.812 -8.328 -10.31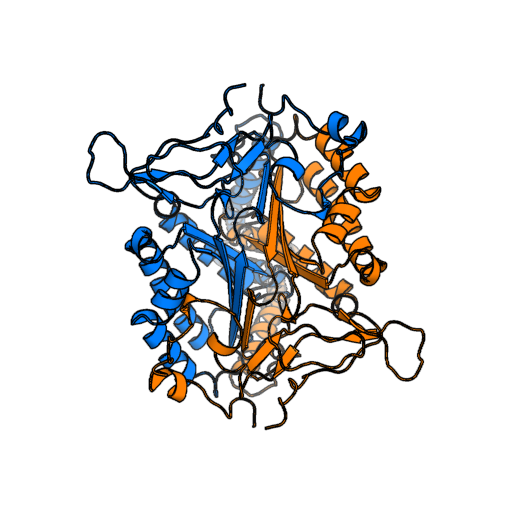2 1 98.06 135 ASP B CA 1
ATOM 3481 C C . ASP B 1 135 ? 18.812 -8.094 -9.172 1 98.06 135 ASP B C 1
ATOM 3483 O O . ASP B 1 135 ? 18.406 -7.742 -8.062 1 98.06 135 ASP B O 1
ATOM 3487 N N . PRO B 1 136 ? 20.109 -8.211 -9.461 1 97.56 136 PRO B N 1
ATOM 3488 C CA . PRO B 1 136 ? 21.094 -8.148 -8.391 1 97.56 136 PRO B CA 1
ATOM 3489 C C . PRO B 1 136 ? 21.125 -6.785 -7.699 1 97.56 136 PRO B C 1
ATOM 3491 O O . PRO B 1 136 ? 21.281 -6.715 -6.477 1 97.56 136 PRO B O 1
ATOM 3494 N N . VAL B 1 137 ? 21.031 -5.742 -8.438 1 98.06 137 VAL B N 1
ATOM 3495 C CA . VAL B 1 137 ? 21.062 -4.414 -7.84 1 98.06 137 VAL B CA 1
ATOM 3496 C C . VAL B 1 137 ? 19.812 -4.215 -6.977 1 98.06 137 VAL B C 1
ATOM 3498 O O . VAL B 1 137 ? 19.906 -3.686 -5.867 1 98.06 137 VAL B O 1
ATOM 3501 N N . PHE B 1 138 ? 18.719 -4.645 -7.477 1 98.56 138 PHE B N 1
ATOM 3502 C CA . PHE B 1 138 ? 17.484 -4.555 -6.723 1 98.56 138 PHE B CA 1
ATOM 3503 C C . PHE B 1 138 ? 17.578 -5.336 -5.418 1 98.56 138 PHE B C 1
ATOM 3505 O O . PHE B 1 138 ? 17.156 -4.852 -4.367 1 98.56 138 PHE B O 1
ATOM 3512 N N . LEU B 1 139 ? 18.125 -6.488 -5.473 1 98.5 139 LEU B N 1
ATOM 3513 C CA . LEU B 1 139 ? 18.281 -7.328 -4.293 1 98.5 139 LEU B CA 1
ATOM 3514 C C . LEU B 1 139 ? 19.219 -6.676 -3.281 1 98.5 139 LEU B C 1
ATOM 3516 O O . LEU B 1 139 ? 19 -6.77 -2.072 1 98.5 139 LEU B O 1
ATOM 3520 N N . LYS B 1 140 ? 20.234 -6.074 -3.756 1 98.5 140 LYS B N 1
ATOM 3521 C CA . LYS B 1 140 ? 21.156 -5.395 -2.859 1 98.5 140 LYS B CA 1
ATOM 3522 C C . LYS B 1 140 ? 20.484 -4.219 -2.156 1 98.5 140 LYS B C 1
ATOM 3524 O O . LYS B 1 140 ? 20.672 -4.016 -0.955 1 98.5 140 LYS B O 1
ATOM 3529 N N . LEU B 1 141 ? 19.719 -3.463 -2.887 1 98.06 141 LEU B N 1
ATOM 3530 C CA . LEU B 1 141 ? 18.969 -2.367 -2.283 1 98.06 141 LEU B CA 1
ATOM 3531 C C . LEU B 1 141 ? 17.969 -2.893 -1.258 1 98.06 141 LEU B C 1
ATOM 3533 O O . LEU B 1 141 ? 17.797 -2.299 -0.191 1 98.06 141 LEU B O 1
ATOM 3537 N N . ALA B 1 142 ? 17.344 -4 -1.619 1 98.19 142 ALA B N 1
ATOM 3538 C CA . ALA B 1 142 ? 16.422 -4.629 -0.689 1 98.19 142 ALA B CA 1
ATOM 3539 C C . ALA B 1 142 ? 17.125 -5.039 0.602 1 98.19 142 ALA B C 1
ATOM 3541 O O . ALA B 1 142 ? 16.547 -4.941 1.688 1 98.19 142 ALA B O 1
ATOM 3542 N N . ASP B 1 143 ? 18.281 -5.504 0.462 1 98.31 143 ASP B N 1
ATOM 3543 C CA . ASP B 1 143 ? 19.062 -5.883 1.631 1 98.31 143 ASP B CA 1
ATOM 3544 C C . ASP B 1 143 ? 19.359 -4.672 2.514 1 98.31 143 ASP B C 1
ATOM 3546 O O . ASP B 1 143 ? 19.234 -4.746 3.738 1 98.31 143 ASP B O 1
ATOM 3550 N N . TYR B 1 144 ? 19.766 -3.574 1.904 1 98.44 144 TYR B N 1
ATOM 3551 C CA . TYR B 1 144 ? 19.969 -2.34 2.652 1 98.44 144 TYR B CA 1
ATOM 3552 C C . TYR B 1 144 ? 18.703 -1.923 3.381 1 98.44 144 TYR B C 1
ATOM 3554 O O . TYR B 1 144 ? 18.75 -1.559 4.559 1 98.44 144 TYR B O 1
ATOM 3562 N N . PHE B 1 145 ? 17.641 -1.99 2.697 1 98.5 145 PHE B N 1
ATOM 3563 C CA . PHE B 1 145 ? 16.375 -1.585 3.285 1 98.5 145 PHE B CA 1
ATOM 3564 C C . PHE B 1 145 ? 16.016 -2.473 4.473 1 98.5 145 PHE B C 1
ATOM 3566 O O . PHE B 1 145 ? 15.586 -1.979 5.516 1 98.5 145 PHE B O 1
ATOM 3573 N N . SER B 1 146 ? 16.156 -3.766 4.254 1 97.81 146 SER B N 1
ATOM 3574 C CA . SER B 1 146 ? 15.852 -4.707 5.328 1 97.81 146 SER B CA 1
ATOM 3575 C C . SER B 1 146 ? 16.703 -4.422 6.562 1 97.81 146 SER B C 1
ATOM 3577 O O . SER B 1 146 ? 16.219 -4.48 7.691 1 97.81 146 SER B O 1
ATOM 3579 N N . LYS B 1 147 ? 17.938 -4.156 6.406 1 98.44 147 LYS B N 1
ATOM 3580 C CA . LYS B 1 147 ? 18.828 -3.826 7.512 1 98.44 147 LYS B CA 1
ATOM 3581 C C . LYS B 1 147 ? 18.406 -2.533 8.195 1 98.44 147 LYS B C 1
ATOM 3583 O O . LYS B 1 147 ? 18.453 -2.426 9.422 1 98.44 147 LYS B O 1
ATOM 3588 N N . MET B 1 148 ? 18 -1.562 7.414 1 98.69 148 MET B N 1
ATOM 3589 C CA . MET B 1 148 ? 17.531 -0.295 7.973 1 98.69 148 MET B CA 1
ATOM 3590 C C . MET B 1 148 ? 16.266 -0.497 8.805 1 98.69 148 MET B C 1
ATOM 3592 O O . MET B 1 148 ? 16.141 0.059 9.898 1 98.69 148 MET B O 1
ATOM 3596 N N . VAL B 1 149 ? 15.359 -1.276 8.273 1 98.12 149 VAL B N 1
ATOM 3597 C CA . VAL B 1 149 ? 14.117 -1.536 9 1 98.12 149 VAL B CA 1
ATOM 3598 C C . VAL B 1 149 ? 14.43 -2.252 10.312 1 98.12 149 VAL B C 1
ATOM 3600 O O . VAL B 1 149 ? 13.852 -1.937 11.352 1 98.12 149 VAL B O 1
ATOM 3603 N N . ARG B 1 150 ? 15.312 -3.191 10.258 1 97.31 150 ARG B N 1
ATOM 3604 C CA . ARG B 1 150 ? 15.742 -3.879 11.469 1 97.31 150 ARG B CA 1
ATOM 3605 C C . ARG B 1 150 ? 16.328 -2.895 12.484 1 97.31 150 ARG B C 1
ATOM 3607 O O . ARG B 1 150 ? 15.984 -2.939 13.664 1 97.31 150 ARG B O 1
ATOM 3614 N N . GLU B 1 151 ? 17.172 -2.053 12.047 1 98.19 151 GLU B N 1
ATOM 3615 C CA . GLU B 1 151 ? 17.766 -1.047 12.922 1 98.19 151 GLU B CA 1
ATOM 3616 C C . GLU B 1 151 ? 16.703 -0.131 13.523 1 98.19 151 GLU B C 1
ATOM 3618 O O . GLU B 1 151 ? 16.766 0.2 14.703 1 98.19 151 GLU B O 1
ATOM 3623 N N . LEU B 1 152 ? 15.781 0.299 12.695 1 98.31 152 LEU B N 1
ATOM 3624 C CA . LEU B 1 152 ? 14.688 1.135 13.172 1 98.31 152 LEU B CA 1
ATOM 3625 C C . LEU B 1 152 ? 13.898 0.427 14.273 1 98.31 152 LEU B C 1
ATOM 3627 O O . LEU B 1 152 ? 13.586 1.029 15.297 1 98.31 152 LEU B O 1
ATOM 3631 N N . ARG B 1 153 ? 13.633 -0.843 14.07 1 96.81 153 ARG B N 1
ATOM 3632 C CA . ARG B 1 153 ? 12.898 -1.622 15.062 1 96.81 153 ARG B CA 1
ATOM 3633 C C . ARG B 1 153 ? 13.688 -1.742 16.359 1 96.81 153 ARG B C 1
ATOM 3635 O O . ARG B 1 153 ? 13.125 -1.613 17.453 1 96.81 153 ARG B O 1
ATOM 3642 N N . GLU B 1 154 ? 14.922 -1.939 16.25 1 95.75 154 GLU B N 1
ATOM 3643 C CA . GLU B 1 154 ? 15.781 -2.172 17.406 1 95.75 154 GLU B CA 1
ATOM 3644 C C . GLU B 1 154 ? 16.031 -0.879 18.172 1 95.75 154 GLU B C 1
ATOM 3646 O O . GLU B 1 154 ? 16.375 -0.912 19.359 1 95.75 154 GLU B O 1
ATOM 3651 N N . THR B 1 155 ? 15.883 0.25 17.547 1 96.81 155 THR B N 1
ATOM 3652 C CA . THR B 1 155 ? 16.125 1.542 18.172 1 96.81 155 THR B CA 1
ATOM 3653 C C . THR B 1 155 ? 14.867 2.4 18.172 1 96.81 155 THR B C 1
ATOM 3655 O O . THR B 1 155 ? 14.945 3.621 18.016 1 96.81 155 THR B O 1
ATOM 3658 N N . ALA B 1 156 ? 13.797 1.818 18.281 1 96.56 156 ALA B N 1
ATOM 3659 C CA . ALA B 1 156 ? 12.5 2.459 18.047 1 96.56 156 ALA B CA 1
ATOM 3660 C C . ALA B 1 156 ? 12.312 3.664 18.953 1 96.56 156 ALA B C 1
ATOM 3662 O O . ALA B 1 156 ? 11.773 4.691 18.547 1 96.56 156 ALA B O 1
ATOM 3663 N N . GLU B 1 157 ? 12.75 3.584 20.156 1 93.94 157 GLU B N 1
ATOM 3664 C CA . GLU B 1 157 ? 12.602 4.703 21.094 1 93.94 157 GLU B CA 1
ATOM 3665 C C . GLU B 1 157 ? 13.398 5.918 20.609 1 93.94 157 GLU B C 1
ATOM 3667 O O . GLU B 1 157 ? 12.898 7.047 20.656 1 93.94 157 GLU B O 1
ATOM 3672 N N . GLU B 1 158 ? 14.555 5.688 20.156 1 94.75 158 GLU B N 1
ATOM 3673 C CA . GLU B 1 158 ? 15.438 6.758 19.688 1 94.75 158 GLU B CA 1
ATOM 3674 C C . GLU B 1 158 ? 15.055 7.234 18.297 1 94.75 158 GLU B C 1
ATOM 3676 O O . GLU B 1 158 ? 15.016 8.438 18.031 1 94.75 158 GLU B O 1
ATOM 3681 N N . SER B 1 159 ? 14.742 6.324 17.422 1 97.19 159 SER B N 1
ATOM 3682 C CA . SER B 1 159 ? 14.508 6.641 16.016 1 97.19 159 SER B CA 1
ATOM 3683 C C . SER B 1 159 ? 13.102 7.18 15.789 1 97.19 159 SER B C 1
ATOM 3685 O O . SER B 1 159 ? 12.789 7.707 14.719 1 97.19 159 SER B O 1
ATOM 3687 N N . GLY B 1 160 ? 12.273 6.996 16.781 1 97.44 160 GLY B N 1
ATOM 3688 C CA . GLY B 1 160 ? 10.898 7.449 16.641 1 97.44 160 GLY B CA 1
ATOM 3689 C C . GLY B 1 160 ? 10.055 6.535 15.766 1 97.44 160 GLY B C 1
ATOM 3690 O O . GLY B 1 160 ? 8.93 6.875 15.406 1 97.44 160 GLY B O 1
ATOM 3691 N N . TYR B 1 161 ? 10.602 5.363 15.461 1 98.25 161 TYR B N 1
ATOM 3692 C CA . TYR B 1 161 ? 9.891 4.387 14.641 1 98.25 161 TYR B CA 1
ATOM 3693 C C . TYR B 1 161 ? 8.703 3.805 15.398 1 98.25 161 TYR B C 1
ATOM 3695 O O . TYR B 1 161 ? 8.844 3.33 16.531 1 98.25 161 TYR B O 1
ATOM 3703 N N . LEU B 1 162 ? 7.516 3.811 14.75 1 98.19 162 LEU B N 1
ATOM 3704 C CA . LEU B 1 162 ? 6.312 3.332 15.43 1 98.19 162 LEU B CA 1
ATOM 3705 C C . LEU B 1 162 ? 5.832 2.02 14.82 1 98.19 162 LEU B C 1
ATOM 3707 O O . LEU B 1 162 ? 5.148 1.236 15.484 1 98.19 162 LEU B O 1
ATOM 3711 N N . GLY B 1 163 ? 6.133 1.807 13.562 1 97.62 163 GLY B N 1
ATOM 3712 C CA . GLY B 1 163 ? 5.691 0.615 12.859 1 97.62 163 GLY B CA 1
ATOM 3713 C C . GLY B 1 163 ? 5.586 0.815 11.359 1 97.62 163 GLY B C 1
ATOM 3714 O O . GLY B 1 163 ? 5.695 1.941 10.867 1 97.62 163 GLY B O 1
ATOM 3715 N N . SER B 1 164 ? 5.418 -0.295 10.656 1 97.88 164 SER B N 1
ATOM 3716 C CA . SER B 1 164 ? 5.277 -0.233 9.203 1 97.88 164 SER B CA 1
ATOM 3717 C C . SER B 1 164 ? 4.574 -1.474 8.664 1 97.88 164 SER B C 1
ATOM 3719 O O . SER B 1 164 ? 4.465 -2.484 9.359 1 97.88 164 SER B O 1
ATOM 3721 N N . SER B 1 165 ? 4.066 -1.349 7.508 1 97.56 165 SER B N 1
ATOM 3722 C CA . SER B 1 165 ? 3.482 -2.451 6.75 1 97.56 165 SER B CA 1
ATOM 3723 C C . SER B 1 165 ? 3.988 -2.463 5.312 1 97.56 165 SER B C 1
ATOM 3725 O O . SER B 1 165 ? 4.25 -1.406 4.73 1 97.56 165 SER B O 1
ATOM 3727 N N . ALA B 1 166 ? 4.109 -3.664 4.766 1 98.44 166 ALA B N 1
ATOM 3728 C CA . ALA B 1 166 ? 4.637 -3.842 3.416 1 98.44 166 ALA B CA 1
ATOM 3729 C C . ALA B 1 166 ? 3.52 -4.188 2.434 1 98.44 166 ALA B C 1
ATOM 3731 O O . ALA B 1 166 ? 2.619 -4.965 2.756 1 98.44 166 ALA B O 1
ATOM 3732 N N . TRP B 1 167 ? 3.648 -3.615 1.249 1 98.88 167 TRP B N 1
ATOM 3733 C CA . TRP B 1 167 ? 2.588 -3.719 0.254 1 98.88 167 TRP B CA 1
ATOM 3734 C C . TRP B 1 167 ? 3.168 -3.908 -1.144 1 98.88 167 TRP B C 1
ATOM 3736 O O . TRP B 1 167 ? 4.273 -3.447 -1.432 1 98.88 167 TRP B O 1
ATOM 3746 N N . ILE B 1 168 ? 2.391 -4.547 -2.033 1 98.94 168 ILE B N 1
ATOM 3747 C CA . ILE B 1 168 ? 2.725 -4.758 -3.438 1 98.94 168 ILE B CA 1
ATOM 3748 C C . ILE B 1 168 ? 1.678 -4.086 -4.324 1 98.94 168 ILE B C 1
ATOM 3750 O O . ILE B 1 168 ? 0.476 -4.297 -4.141 1 98.94 168 ILE B O 1
ATOM 3754 N N . SER B 1 169 ? 2.154 -3.307 -5.281 1 98.75 169 SER B N 1
ATOM 3755 C CA . SER B 1 169 ? 1.246 -2.641 -6.207 1 98.75 169 SER B CA 1
ATOM 3756 C C . SER B 1 169 ? 0.507 -3.65 -7.082 1 98.75 169 SER B C 1
ATOM 3758 O O . SER B 1 169 ? 0.888 -4.82 -7.141 1 98.75 169 SER B O 1
ATOM 3760 N N . THR B 1 170 ? -0.598 -3.188 -7.719 1 98.44 170 THR B N 1
ATOM 3761 C CA . THR B 1 170 ? -1.341 -4.051 -8.625 1 98.44 170 THR B CA 1
ATOM 3762 C C . THR B 1 170 ? -1.316 -3.49 -10.047 1 98.44 170 THR B C 1
ATOM 3764 O O . THR B 1 170 ? -2.15 -3.854 -10.875 1 98.44 170 THR B O 1
ATOM 3767 N N . GLU B 1 171 ? -0.451 -2.635 -10.32 1 96.06 171 GLU B N 1
ATOM 3768 C CA . GLU B 1 171 ? -0.541 -1.856 -11.555 1 96.06 171 GLU B CA 1
ATOM 3769 C C . GLU B 1 171 ? 0.048 -2.623 -12.734 1 96.06 171 GLU B C 1
ATOM 3771 O O . GLU B 1 171 ? -0.239 -2.309 -13.891 1 96.06 171 GLU B O 1
ATOM 3776 N N . ASP B 1 172 ? 0.896 -3.547 -12.469 1 96.81 172 ASP B N 1
ATOM 3777 C CA . ASP B 1 172 ? 1.48 -4.371 -13.523 1 96.81 172 ASP B CA 1
ATOM 3778 C C . ASP B 1 172 ? 1.054 -5.832 -13.375 1 96.81 172 ASP B C 1
ATOM 3780 O O . ASP B 1 172 ? 0.426 -6.203 -12.383 1 96.81 172 ASP B O 1
ATOM 3784 N N . THR B 1 173 ? 1.422 -6.594 -14.375 1 96.25 173 THR B N 1
ATOM 3785 C CA . THR B 1 173 ? 1.064 -8.008 -14.359 1 96.25 173 THR B CA 1
ATOM 3786 C C . THR B 1 173 ? 1.959 -8.781 -13.391 1 96.25 173 THR B C 1
ATOM 3788 O O . THR B 1 173 ? 1.521 -9.75 -12.773 1 96.25 173 THR B O 1
ATOM 3791 N N . THR B 1 174 ? 3.209 -8.383 -13.375 1 97.5 174 THR B N 1
ATOM 3792 C CA . THR B 1 174 ? 4.176 -9.039 -12.492 1 97.5 174 THR B CA 1
ATOM 3793 C C . THR B 1 174 ? 5.246 -8.047 -12.039 1 97.5 174 THR B C 1
ATOM 3795 O O . THR B 1 174 ? 5.309 -6.926 -12.539 1 97.5 174 THR B O 1
ATOM 3798 N N . SER B 1 175 ? 6.059 -8.523 -11.062 1 97.69 175 SER B N 1
ATOM 3799 C CA . SER B 1 175 ? 7.172 -7.719 -10.57 1 97.69 175 SER B CA 1
ATOM 3800 C C . SER B 1 175 ? 6.719 -6.301 -10.234 1 97.69 175 SER B C 1
ATOM 3802 O O . SER B 1 175 ? 7.301 -5.328 -10.719 1 97.69 175 SER B O 1
ATOM 3804 N N . ASN B 1 176 ? 5.672 -6.25 -9.484 1 98.62 176 ASN B N 1
ATOM 3805 C CA . ASN B 1 176 ? 5.047 -4.969 -9.18 1 98.62 176 ASN B CA 1
ATOM 3806 C C . ASN B 1 176 ? 5.887 -4.156 -8.195 1 98.62 176 ASN B C 1
ATOM 3808 O O . ASN B 1 176 ? 6.781 -4.695 -7.547 1 98.62 176 ASN B O 1
ATOM 3812 N N . GLU B 1 177 ? 5.598 -2.887 -8.156 1 98.69 177 GLU B N 1
ATOM 3813 C CA . GLU B 1 177 ? 6.242 -1.96 -7.234 1 98.69 177 GLU B CA 1
ATOM 3814 C C . GLU B 1 177 ? 5.9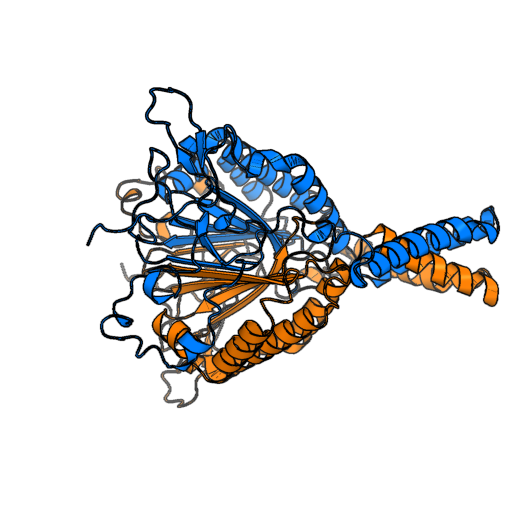8 -2.359 -5.785 1 98.69 177 GLU B C 1
ATOM 3816 O O . GLU B 1 177 ? 4.867 -2.75 -5.43 1 98.69 177 GLU B O 1
ATOM 3821 N N . LEU B 1 178 ? 7.012 -2.283 -4.996 1 98.81 178 LEU B N 1
ATOM 3822 C CA . LEU B 1 178 ? 6.922 -2.539 -3.562 1 98.81 178 LEU B CA 1
ATOM 3823 C C . LEU B 1 178 ? 6.863 -1.23 -2.779 1 98.81 178 LEU B C 1
ATOM 3825 O O . LEU B 1 178 ? 7.543 -0.264 -3.127 1 98.81 178 LEU B O 1
ATOM 3829 N N . MET B 1 179 ? 6.082 -1.239 -1.695 1 98.88 179 MET B N 1
ATOM 3830 C CA . MET B 1 179 ? 5.98 -0.05 -0.854 1 98.88 179 MET B CA 1
ATOM 3831 C C . MET B 1 179 ? 5.844 -0.434 0.615 1 98.88 179 MET B C 1
ATOM 3833 O O . MET B 1 179 ? 5.199 -1.433 0.942 1 98.88 179 MET B O 1
ATOM 3837 N N . ASN B 1 180 ? 6.473 0.339 1.449 1 98.75 180 ASN B N 1
ATOM 3838 C CA . ASN B 1 180 ? 6.203 0.317 2.883 1 98.75 180 ASN B CA 1
ATOM 3839 C C . ASN B 1 180 ? 5.5 1.591 3.342 1 98.75 180 ASN B C 1
ATOM 3841 O O . ASN B 1 180 ? 5.883 2.693 2.949 1 98.75 180 ASN B O 1
ATOM 3845 N N . VAL B 1 181 ? 4.438 1.416 4.062 1 98.88 181 VAL B N 1
ATOM 3846 C CA . VAL B 1 181 ? 3.85 2.506 4.836 1 98.88 181 VAL B CA 1
ATOM 3847 C C . VAL B 1 181 ? 4.441 2.518 6.246 1 98.88 181 VAL B C 1
ATOM 3849 O O . VAL B 1 181 ? 4.258 1.569 7.012 1 98.88 181 VAL B O 1
ATOM 3852 N N . MET B 1 182 ? 5.141 3.584 6.527 1 98.81 182 MET B N 1
ATOM 3853 C CA . MET B 1 182 ? 5.809 3.68 7.82 1 98.81 182 MET B CA 1
ATOM 3854 C C . MET B 1 182 ? 5.289 4.871 8.617 1 98.81 182 MET B C 1
ATOM 3856 O O . MET B 1 182 ? 4.895 5.887 8.039 1 98.81 182 MET B O 1
ATOM 3860 N N . TYR B 1 183 ? 5.312 4.688 9.906 1 98.81 183 TYR B N 1
ATOM 3861 C CA . TYR B 1 183 ? 4.895 5.746 10.82 1 98.81 183 TYR B CA 1
ATOM 3862 C C . TYR B 1 183 ? 6.023 6.121 11.773 1 98.81 183 TYR B C 1
ATOM 3864 O O . TYR B 1 183 ? 6.699 5.246 12.32 1 98.81 183 TYR B O 1
ATOM 3872 N N . PHE B 1 184 ? 6.242 7.406 11.953 1 98.75 184 PHE B N 1
ATOM 3873 C CA . PHE B 1 184 ? 7.246 7.922 12.875 1 98.75 184 PHE B CA 1
ATOM 3874 C C . PHE B 1 184 ? 6.629 8.93 13.844 1 98.75 184 PHE B C 1
ATOM 3876 O O . PHE B 1 184 ? 5.668 9.617 13.492 1 98.75 184 PHE B O 1
ATOM 3883 N N . ARG B 1 185 ? 7.23 9.031 14.93 1 97 185 ARG B N 1
ATOM 3884 C CA . ARG B 1 185 ? 6.793 9.938 15.984 1 97 185 ARG B CA 1
ATOM 3885 C C . ARG B 1 185 ? 6.887 11.391 15.539 1 97 185 ARG B C 1
ATOM 3887 O O . ARG B 1 185 ? 6.027 12.203 15.875 1 97 185 ARG B O 1
ATOM 3894 N N . ASP B 1 186 ? 7.965 11.758 14.867 1 96.56 186 ASP B N 1
ATOM 3895 C CA . ASP B 1 186 ? 8.188 13.133 14.445 1 96.56 186 ASP B CA 1
ATOM 3896 C C . ASP B 1 186 ? 9.18 13.203 13.281 1 96.56 186 ASP B C 1
ATOM 3898 O O . ASP B 1 186 ? 9.891 12.227 13.016 1 96.56 186 ASP B O 1
ATOM 3902 N N . PHE B 1 187 ? 9.109 14.336 12.609 1 96.75 187 PHE B N 1
ATOM 3903 C CA . PHE B 1 187 ? 9.953 14.547 11.438 1 96.75 187 PHE B CA 1
ATOM 3904 C C . PHE B 1 187 ? 11.422 14.602 11.836 1 96.75 187 PHE B C 1
ATOM 3906 O O . PHE B 1 187 ? 12.281 14.117 11.094 1 96.75 187 PHE B O 1
ATOM 3913 N N . GLU B 1 188 ? 11.773 15.188 12.938 1 94.81 188 GLU B N 1
ATOM 3914 C CA . GLU B 1 188 ? 13.148 15.312 13.414 1 94.81 188 GLU B CA 1
ATOM 3915 C C . GLU B 1 188 ? 13.82 13.953 13.523 1 94.81 188 GLU B C 1
ATOM 3917 O O . GLU B 1 188 ? 14.953 13.773 13.078 1 94.81 188 GLU B O 1
ATOM 3922 N N . SER B 1 189 ? 13.102 13.023 14.141 1 96.06 189 SER B N 1
ATOM 3923 C CA . SER B 1 189 ? 13.648 11.68 14.297 1 96.06 189 SER B CA 1
ATOM 3924 C C . SER B 1 189 ? 13.906 11.023 12.945 1 96.06 189 SER B C 1
ATOM 3926 O O . SER B 1 189 ? 14.945 10.398 12.742 1 96.06 189 SER B O 1
ATOM 3928 N N . LEU B 1 190 ? 12.938 11.141 12.055 1 97.06 190 LEU B N 1
ATOM 3929 C CA . LEU B 1 190 ? 13.102 10.586 10.711 1 97.06 190 LEU B CA 1
ATOM 3930 C C . LEU B 1 190 ? 14.32 11.195 10.023 1 97.06 190 LEU B C 1
ATOM 3932 O O . LEU B 1 190 ? 15.125 10.477 9.43 1 97.06 190 LEU B O 1
ATOM 3936 N N . HIS B 1 191 ? 14.406 12.5 10.094 1 95 191 HIS B N 1
ATOM 3937 C CA . HIS B 1 191 ? 15.523 13.203 9.461 1 95 191 HIS B CA 1
ATOM 3938 C C . HIS B 1 191 ? 16.859 12.789 10.078 1 95 191 HIS B C 1
ATOM 3940 O O . HIS B 1 191 ? 17.828 12.578 9.359 1 95 191 HIS B O 1
ATOM 3946 N N . LYS B 1 192 ? 16.922 12.711 11.375 1 94.06 192 LYS B N 1
ATOM 3947 C CA . LYS B 1 192 ? 18.141 12.258 12.055 1 94.06 192 LYS B CA 1
ATOM 3948 C C . LYS B 1 192 ? 18.547 10.867 11.586 1 94.06 192 LYS B C 1
ATOM 3950 O O . LYS B 1 192 ? 19.734 10.617 11.328 1 94.06 192 LYS B O 1
ATOM 3955 N N . TYR B 1 193 ? 17.625 10 11.508 1 96.62 193 TYR B N 1
ATOM 3956 C CA . TYR B 1 193 ? 17.938 8.656 11.031 1 96.62 193 TYR B CA 1
ATOM 3957 C C . TYR B 1 193 ? 18.5 8.703 9.609 1 96.62 193 TYR B C 1
ATOM 3959 O O . TYR B 1 193 ? 19.453 7.988 9.289 1 96.62 193 TYR B O 1
ATOM 3967 N N . ALA B 1 194 ? 17.859 9.477 8.766 1 93.94 194 ALA B N 1
ATOM 3968 C CA . ALA B 1 194 ? 18.25 9.578 7.363 1 93.94 194 ALA B CA 1
ATOM 3969 C C . ALA B 1 194 ? 19.703 10.039 7.227 1 93.94 194 ALA B C 1
ATOM 3971 O O . ALA B 1 194 ? 20.328 9.836 6.188 1 93.94 194 ALA B O 1
ATOM 3972 N N . HIS B 1 195 ? 20.203 10.586 8.258 1 91.69 195 HIS B N 1
ATOM 3973 C CA . HIS B 1 195 ? 21.578 11.07 8.227 1 91.69 195 HIS B CA 1
ATOM 3974 C C . HIS B 1 195 ? 22.5 10.148 9.023 1 91.69 195 HIS B C 1
ATOM 3976 O O . HIS B 1 195 ? 23.656 10.477 9.242 1 91.69 195 HIS B O 1
ATOM 3982 N N . GLY B 1 196 ? 21.984 9.078 9.438 1 93.38 196 GLY B N 1
ATOM 3983 C CA . GLY B 1 196 ? 22.781 8.086 10.156 1 93.38 196 GLY B CA 1
ATOM 3984 C C . GLY B 1 196 ? 23.672 7.262 9.258 1 93.38 196 GLY B C 1
ATOM 3985 O O . GLY B 1 196 ? 23.516 7.293 8.031 1 93.38 196 GLY B O 1
ATOM 3986 N N . PRO B 1 197 ? 24.469 6.461 9.867 1 94.75 197 PRO B N 1
ATOM 3987 C CA . PRO B 1 197 ? 25.531 5.797 9.109 1 94.75 197 PRO B CA 1
ATOM 3988 C C . PRO B 1 197 ? 25 4.754 8.133 1 94.75 197 PRO B C 1
ATOM 3990 O O . PRO B 1 197 ? 25.469 4.684 6.992 1 94.75 197 PRO B O 1
ATOM 3993 N N . LEU B 1 198 ? 24.078 3.963 8.57 1 97 198 LEU B N 1
ATOM 3994 C CA . LEU B 1 198 ? 23.594 2.904 7.688 1 97 198 LEU B CA 1
ATOM 3995 C C . LEU B 1 198 ? 22.875 3.488 6.48 1 97 198 LEU B C 1
ATOM 3997 O O . LEU B 1 198 ? 23.047 3.016 5.355 1 97 198 LEU B O 1
ATOM 4001 N N . HIS B 1 199 ? 22.031 4.41 6.738 1 96.44 199 HIS B N 1
ATOM 4002 C CA . HIS B 1 199 ? 21.328 5.043 5.625 1 96.44 199 HIS B CA 1
ATOM 4003 C C . HIS B 1 199 ? 22.312 5.684 4.652 1 96.44 199 HIS B C 1
ATOM 4005 O O . HIS B 1 199 ? 22.172 5.543 3.434 1 96.44 199 HIS B O 1
ATOM 4011 N N . ILE B 1 200 ? 23.297 6.391 5.125 1 94 200 ILE B N 1
ATOM 4012 C CA . ILE B 1 200 ? 24.281 7.051 4.273 1 94 200 ILE B CA 1
ATOM 4013 C C . ILE B 1 200 ? 25.031 6.012 3.449 1 94 200 ILE B C 1
ATOM 4015 O O . ILE B 1 200 ? 25.328 6.238 2.273 1 94 200 ILE B O 1
ATOM 4019 N N . LYS B 1 201 ? 25.359 4.91 4.078 1 95.25 201 LYS B N 1
ATOM 4020 C CA . LYS B 1 201 ? 25.984 3.822 3.334 1 95.25 201 LYS B CA 1
ATOM 4021 C C . LYS B 1 201 ? 25.109 3.375 2.166 1 95.25 201 LYS B C 1
ATOM 4023 O O . LYS B 1 201 ? 25.609 3.123 1.069 1 95.25 201 LYS B O 1
ATOM 4028 N N . GLY B 1 202 ? 23.812 3.227 2.391 1 95.31 202 GLY B N 1
ATOM 4029 C CA . GLY B 1 202 ? 22.891 2.887 1.324 1 95.31 202 GLY B CA 1
ATOM 4030 C C . GLY B 1 202 ? 22.828 3.934 0.229 1 95.31 202 GLY B C 1
ATOM 4031 O O . GLY B 1 202 ? 22.781 3.598 -0.957 1 95.31 202 GLY B O 1
ATOM 4032 N N . VAL B 1 203 ? 22.859 5.172 0.631 1 93.38 203 VAL B N 1
ATOM 4033 C CA . VAL B 1 203 ? 22.828 6.277 -0.322 1 93.38 203 VAL B CA 1
ATOM 4034 C C . VAL B 1 203 ? 24.078 6.25 -1.186 1 93.38 203 VAL B C 1
ATOM 4036 O O . VAL B 1 203 ? 24.016 6.457 -2.398 1 93.38 203 VAL B O 1
ATOM 4039 N N . LYS B 1 204 ? 25.203 6.047 -0.607 1 93 204 LYS B N 1
ATOM 4040 C CA . LYS B 1 204 ? 26.453 5.949 -1.348 1 93 204 LYS B CA 1
ATOM 4041 C C . LYS B 1 204 ? 26.406 4.816 -2.365 1 93 204 LYS B C 1
ATOM 4043 O O . LYS B 1 204 ? 26.844 4.98 -3.508 1 93 204 LYS B O 1
ATOM 4048 N N . TYR B 1 205 ? 25.953 3.705 -1.969 1 95.12 205 TYR B N 1
ATOM 4049 C CA . TYR B 1 205 ? 25.812 2.59 -2.898 1 95.12 205 TYR B CA 1
ATOM 4050 C C . TYR B 1 205 ? 24.906 2.969 -4.066 1 95.12 205 TYR B C 1
ATOM 4052 O O . TYR B 1 205 ? 25.281 2.791 -5.23 1 95.12 205 TYR B O 1
ATOM 4060 N N . TRP B 1 206 ? 23.75 3.486 -3.77 1 94.75 206 TRP B N 1
ATOM 4061 C CA . TRP B 1 206 ? 22.797 3.889 -4.805 1 94.75 206 TRP B CA 1
ATOM 4062 C C . TRP B 1 206 ? 23.453 4.863 -5.781 1 94.75 206 TRP B C 1
ATOM 4064 O O . TRP B 1 206 ? 23.328 4.703 -7 1 94.75 206 TRP B O 1
ATOM 4074 N N . SER B 1 207 ? 24.109 5.84 -5.25 1 91 207 SER B N 1
ATOM 4075 C CA . SER B 1 207 ? 24.766 6.852 -6.078 1 91 207 SER B CA 1
ATOM 4076 C C . SER B 1 207 ? 25.797 6.23 -7.012 1 91 207 SER B C 1
ATOM 4078 O O . SER B 1 207 ? 26 6.711 -8.125 1 91 207 SER B O 1
ATOM 4080 N N . SER B 1 208 ? 26.375 5.195 -6.566 1 91.75 208 SER B N 1
ATOM 4081 C CA . SER B 1 208 ? 27.422 4.555 -7.359 1 91.75 208 SER B CA 1
ATOM 4082 C C . SER B 1 208 ? 26.812 3.727 -8.492 1 91.75 208 SER B C 1
ATOM 4084 O O . SER B 1 208 ? 27.5 3.438 -9.484 1 91.75 208 SER B O 1
ATOM 4086 N N . VAL B 1 209 ? 25.516 3.408 -8.383 1 93.38 209 VAL B N 1
ATOM 4087 C CA . VAL B 1 209 ? 25.016 2.441 -9.352 1 93.38 209 VAL B CA 1
ATOM 4088 C C . VAL B 1 209 ? 23.891 3.072 -10.18 1 93.38 209 VAL B C 1
ATOM 4090 O O . VAL B 1 209 ? 23.516 2.543 -11.227 1 93.38 209 VAL B O 1
ATOM 4093 N N . VAL B 1 210 ? 23.281 4.129 -9.766 1 92.75 210 VAL B N 1
ATOM 4094 C CA . VAL B 1 210 ? 22.031 4.656 -10.305 1 92.75 210 VAL B CA 1
ATOM 4095 C C . VAL B 1 210 ? 22.203 4.957 -11.789 1 92.75 210 VAL B C 1
ATOM 4097 O O . VAL B 1 210 ? 21.281 4.715 -12.586 1 92.75 210 VAL B O 1
ATOM 4100 N N . ASN B 1 211 ? 23.297 5.41 -12.281 1 89.81 211 ASN B N 1
ATOM 4101 C CA . ASN B 1 211 ? 23.5 5.781 -13.68 1 89.81 211 ASN B CA 1
ATOM 4102 C C . ASN B 1 211 ? 23.484 4.555 -14.594 1 89.81 211 ASN B C 1
ATOM 4104 O O . ASN B 1 211 ? 23.141 4.656 -15.773 1 89.81 211 ASN B O 1
ATOM 4108 N N . ASP B 1 212 ? 23.797 3.459 -14.023 1 91.81 212 ASP B N 1
ATOM 4109 C CA . ASP B 1 212 ? 23.922 2.244 -14.82 1 91.81 212 ASP B CA 1
ATOM 4110 C C . ASP B 1 212 ? 22.75 1.299 -14.57 1 91.81 212 ASP B C 1
ATOM 4112 O O . ASP B 1 212 ? 22.781 0.143 -15 1 91.81 212 ASP B O 1
ATOM 4116 N N . THR B 1 213 ? 21.812 1.803 -13.844 1 94.06 213 THR B N 1
ATOM 4117 C CA . THR B 1 213 ? 20.719 0.915 -13.484 1 94.06 213 THR B CA 1
ATOM 4118 C C . THR B 1 213 ? 19.375 1.595 -13.727 1 94.06 213 THR B C 1
ATOM 4120 O O . THR B 1 213 ? 18.594 1.773 -12.789 1 94.06 213 THR B O 1
ATOM 4123 N N . PRO B 1 214 ? 19.109 1.904 -14.945 1 94.44 214 PRO B N 1
ATOM 4124 C CA . PRO B 1 214 ? 17.859 2.576 -15.258 1 94.44 214 PRO B CA 1
ATOM 4125 C C . PRO B 1 214 ? 16.625 1.741 -14.875 1 94.44 214 PRO B C 1
ATOM 4127 O O . PRO B 1 214 ? 15.531 2.281 -14.727 1 94.44 214 PRO B O 1
ATOM 4130 N N . HIS B 1 215 ? 16.828 0.464 -14.664 1 97.12 215 HIS B N 1
ATOM 4131 C CA . HIS B 1 215 ? 15.719 -0.462 -14.469 1 97.12 215 HIS B CA 1
ATOM 4132 C C . HIS B 1 215 ? 15.344 -0.559 -12.992 1 97.12 215 HIS B C 1
ATOM 4134 O O . HIS B 1 215 ? 14.414 -1.289 -12.633 1 97.12 215 HIS B O 1
ATOM 4140 N N . VAL B 1 216 ? 16 0.133 -12.102 1 98 216 VAL B N 1
ATOM 4141 C CA . VAL B 1 216 ? 15.648 0.139 -10.688 1 98 216 VAL B CA 1
ATOM 4142 C C . VAL B 1 216 ? 15.102 1.511 -10.297 1 98 216 VAL B C 1
ATOM 4144 O O . VAL B 1 216 ? 15.734 2.535 -10.562 1 98 216 VAL B O 1
ATOM 4147 N N . SER B 1 217 ? 13.914 1.461 -9.734 1 97.81 217 SER B N 1
ATOM 4148 C CA . SER B 1 217 ? 13.242 2.676 -9.289 1 97.81 217 SER B CA 1
ATOM 4149 C C . SER B 1 217 ? 13.195 2.748 -7.762 1 97.81 217 SER B C 1
ATOM 4151 O O . SER B 1 217 ? 12.984 1.731 -7.098 1 97.81 217 SER B O 1
ATOM 4153 N N . ILE B 1 218 ? 13.367 3.941 -7.219 1 97.75 218 ILE B N 1
ATOM 4154 C CA . ILE B 1 218 ? 13.109 4.195 -5.805 1 97.75 218 ILE B CA 1
ATOM 4155 C C . ILE B 1 218 ? 12.25 5.449 -5.656 1 97.75 218 ILE B C 1
ATOM 4157 O O . ILE B 1 218 ? 12.289 6.344 -6.508 1 97.75 218 ILE B O 1
ATOM 4161 N N . PHE B 1 219 ? 11.516 5.516 -4.586 1 98.31 219 PHE B N 1
ATOM 4162 C CA . PHE B 1 219 ? 10.766 6.727 -4.27 1 98.31 219 PHE B CA 1
ATOM 4163 C C . PHE B 1 219 ? 10.461 6.801 -2.779 1 98.31 219 PHE B C 1
ATOM 4165 O O . PHE B 1 219 ? 10.539 5.793 -2.074 1 98.31 219 PHE B O 1
ATOM 4172 N N . HIS B 1 220 ? 10.18 7.93 -2.305 1 98.62 220 HIS B N 1
ATOM 4173 C CA . HIS B 1 220 ? 9.492 8.07 -1.027 1 98.62 220 HIS B CA 1
ATOM 4174 C C . HIS B 1 220 ? 8.625 9.328 -1.005 1 98.62 220 HIS B C 1
ATOM 4176 O O . HIS B 1 220 ? 8.82 10.234 -1.812 1 98.62 220 HIS B O 1
ATOM 4182 N N . GLU B 1 221 ? 7.652 9.328 -0.208 1 98.81 221 GLU B N 1
ATOM 4183 C CA . GLU B 1 221 ? 6.773 10.438 0.149 1 98.81 221 GLU B CA 1
ATOM 4184 C C . GLU B 1 221 ? 6.723 10.633 1.661 1 98.81 221 GLU B C 1
ATOM 4186 O O . GLU B 1 221 ? 6.578 9.672 2.416 1 98.81 221 GLU B O 1
ATOM 4191 N N . THR B 1 222 ? 6.906 11.859 2.084 1 98.81 222 THR B N 1
ATOM 4192 C CA . THR B 1 222 ? 6.871 12.203 3.5 1 98.81 222 THR B CA 1
ATOM 4193 C C . THR B 1 222 ? 5.711 13.148 3.797 1 98.81 222 THR B C 1
ATOM 4195 O O . THR B 1 222 ? 5.586 14.203 3.166 1 98.81 222 THR B O 1
ATOM 4198 N N . TYR B 1 223 ? 4.93 12.82 4.746 1 98.88 223 TYR B N 1
ATOM 4199 C CA . TYR B 1 223 ? 3.807 13.648 5.18 1 98.88 223 TYR B CA 1
ATOM 4200 C C . TYR B 1 223 ? 3.881 13.922 6.676 1 98.88 223 TYR B C 1
ATOM 4202 O O . TYR B 1 223 ? 3.746 13.008 7.488 1 98.88 223 TYR B O 1
ATOM 4210 N N . VAL B 1 224 ? 4.102 15.164 7.02 1 98.62 224 VAL B N 1
ATOM 4211 C CA . VAL B 1 224 ? 4.121 15.594 8.414 1 98.62 224 VAL B CA 1
ATOM 4212 C C . VAL B 1 224 ? 2.744 16.125 8.812 1 98.62 224 VAL B C 1
ATOM 4214 O O . VAL B 1 224 ? 2.357 17.219 8.414 1 98.62 224 VAL B O 1
ATOM 4217 N N . VAL B 1 225 ? 2.031 15.367 9.633 1 98.5 225 VAL B N 1
ATOM 4218 C CA . VAL B 1 225 ? 0.63 15.641 9.93 1 98.5 225 VAL B CA 1
ATOM 4219 C C . VAL B 1 225 ? 0.506 16.219 11.336 1 98.5 225 VAL B C 1
ATOM 4221 O O . VAL B 1 225 ? 0.905 15.594 12.312 1 98.5 225 VAL B O 1
ATOM 4224 N N . PRO B 1 226 ? -0.039 17.406 11.484 1 97.38 226 PRO B N 1
ATOM 4225 C CA . PRO B 1 226 ? -0.111 18.062 12.797 1 97.38 226 PRO B CA 1
ATOM 4226 C C . PRO B 1 226 ? -1.146 17.422 13.719 1 97.38 226 PRO B C 1
ATOM 4228 O O . PRO B 1 226 ? -1.958 16.609 13.266 1 97.38 226 PRO B O 1
ATOM 4231 N N . GLN B 1 227 ? -1.015 17.797 14.969 1 97.25 227 GLN B N 1
ATOM 4232 C CA . GLN B 1 227 ? -2.014 17.438 15.961 1 97.25 227 GLN B CA 1
ATOM 4233 C C . GLN B 1 227 ? -3.422 17.766 15.484 1 97.25 227 GLN B C 1
ATOM 4235 O O . GLN B 1 227 ? -3.643 18.828 14.883 1 97.25 227 GLN B O 1
ATOM 4240 N N . GLY B 1 228 ? -4.305 16.797 15.695 1 97.25 228 GLY B N 1
ATOM 4241 C CA . GLY B 1 228 ? -5.715 17.016 15.406 1 97.25 228 GLY B CA 1
ATOM 4242 C C . GLY B 1 228 ? -6.066 16.828 13.945 1 97.25 228 GLY B C 1
ATOM 4243 O O . GLY B 1 228 ? -7.238 16.906 13.57 1 97.25 228 GLY B O 1
ATOM 4244 N N . ARG B 1 229 ? -5.09 16.531 13.102 1 97.88 229 ARG B N 1
ATOM 4245 C CA . ARG B 1 229 ? -5.352 16.531 11.664 1 97.88 229 ARG B CA 1
ATOM 4246 C C . ARG B 1 229 ? -5.215 15.141 11.07 1 97.88 229 ARG B C 1
ATOM 4248 O O . ARG B 1 229 ? -4.941 14.992 9.875 1 97.88 229 ARG B O 1
ATOM 4255 N N . TRP B 1 230 ? -5.309 14.148 11.844 1 98.25 230 TRP B N 1
ATOM 4256 C CA . TRP B 1 230 ? -5.352 12.773 11.359 1 98.25 230 TRP B CA 1
ATOM 4257 C C . TRP B 1 230 ? -6.418 11.977 12.094 1 98.25 230 TRP B C 1
ATOM 4259 O O . TRP B 1 230 ? -6.699 12.234 13.266 1 98.25 230 TRP B O 1
ATOM 4269 N N . GLU B 1 231 ? -7.035 11.047 11.422 1 97.94 231 GLU B N 1
ATOM 4270 C CA . GLU B 1 231 ? -8.016 10.125 11.992 1 97.94 231 GLU B CA 1
ATOM 4271 C C . GLU B 1 231 ? -8.008 8.781 11.273 1 97.94 231 GLU B C 1
ATOM 4273 O O . GLU B 1 231 ? -7.457 8.672 10.172 1 97.94 231 GLU B O 1
ATOM 4278 N N . ASN B 1 232 ? -8.531 7.793 11.898 1 98.25 232 ASN B N 1
ATOM 4279 C CA . ASN B 1 232 ? -8.625 6.453 11.328 1 98.25 232 ASN B CA 1
ATOM 4280 C C . ASN B 1 232 ? -9.758 5.652 11.969 1 98.25 232 ASN B C 1
ATOM 4282 O O . ASN B 1 232 ? -10.281 6.035 13.016 1 98.25 232 ASN B O 1
ATOM 4286 N N . ILE B 1 233 ? -10.156 4.594 11.352 1 96.62 233 ILE B N 1
ATOM 4287 C CA . ILE B 1 233 ? -11.164 3.664 11.859 1 96.62 233 ILE B CA 1
ATOM 4288 C C . ILE B 1 233 ? -10.898 2.268 11.297 1 96.62 233 ILE B C 1
ATOM 4290 O O . ILE B 1 233 ? -10.516 2.123 10.133 1 96.62 233 ILE B O 1
ATOM 4294 N N . TYR B 1 234 ? -11.117 1.276 12.133 1 96.62 234 TYR B N 1
ATOM 4295 C CA . TYR B 1 234 ? -10.953 -0.132 11.789 1 96.62 234 TYR B CA 1
ATOM 4296 C C . TYR B 1 234 ? -12.141 -0.952 12.266 1 96.62 234 TYR B C 1
ATOM 4298 O O . TYR B 1 234 ? -12.609 -0.782 13.398 1 96.62 234 TYR B O 1
ATOM 4306 N N . VAL B 1 235 ? -12.609 -1.823 11.43 1 95.38 235 VAL B N 1
ATOM 4307 C CA . VAL B 1 235 ? -13.719 -2.695 11.797 1 95.38 235 VAL B CA 1
ATOM 4308 C C . VAL B 1 235 ? -13.383 -4.141 11.438 1 95.38 235 VAL B C 1
ATOM 4310 O O . VAL B 1 235 ? -12.945 -4.426 10.32 1 95.38 235 VAL B O 1
ATOM 4313 N N . ASN B 1 236 ? -13.586 -5.07 12.398 1 95.56 236 ASN B N 1
ATOM 4314 C CA . ASN B 1 236 ? -13.336 -6.492 12.188 1 95.56 236 ASN B CA 1
ATOM 4315 C C . ASN B 1 236 ? -11.953 -6.738 11.586 1 95.56 236 ASN B C 1
ATOM 4317 O O . ASN B 1 236 ? -11.828 -7.453 10.586 1 95.56 236 ASN B O 1
ATOM 4321 N N . SER B 1 237 ? -11 -6.156 12.227 1 95.62 237 SER B N 1
ATOM 4322 C CA . SER B 1 237 ? -9.672 -6.188 11.625 1 95.62 237 SER B CA 1
ATOM 4323 C C . SER B 1 237 ? -8.625 -6.637 12.633 1 95.62 237 SER B C 1
ATOM 4325 O O . SER B 1 237 ? -8.727 -6.34 13.82 1 95.62 237 SER B O 1
ATOM 4327 N N . ARG B 1 238 ? -7.676 -7.402 12.133 1 94.62 238 ARG B N 1
ATOM 4328 C CA . ARG B 1 238 ? -6.41 -7.398 12.859 1 94.62 238 ARG B CA 1
ATOM 4329 C C . ARG B 1 238 ? -5.789 -6.004 12.867 1 94.62 238 ARG B C 1
ATOM 4331 O O . ARG B 1 238 ? -5.973 -5.234 11.922 1 94.62 238 ARG B O 1
ATOM 4338 N N . PRO B 1 239 ? -5.055 -5.719 13.945 1 94.38 239 PRO B N 1
ATOM 4339 C CA . PRO B 1 239 ? -4.367 -4.426 13.875 1 94.38 239 PRO B CA 1
ATOM 4340 C C . PRO B 1 239 ? -3.543 -4.27 12.594 1 94.38 239 PRO B C 1
ATOM 4342 O O . PRO B 1 239 ? -2.771 -5.164 12.242 1 94.38 239 PRO B O 1
ATOM 4345 N N . THR B 1 240 ? -3.777 -3.227 11.883 1 96.19 240 THR B N 1
ATOM 4346 C CA . THR B 1 240 ? -3.088 -2.91 10.633 1 96.19 240 THR B CA 1
ATOM 4347 C C . THR B 1 240 ? -2.818 -1.411 10.531 1 96.19 240 THR B C 1
ATOM 4349 O O . THR B 1 240 ? -3.35 -0.624 11.32 1 96.19 240 THR B O 1
ATOM 4352 N N . GLY B 1 241 ? -1.869 -0.997 9.57 1 97.31 241 GLY B N 1
ATOM 4353 C CA . GLY B 1 241 ? -1.546 0.417 9.461 1 97.31 241 GLY B CA 1
ATOM 4354 C C . GLY B 1 241 ? -1.114 1.032 10.781 1 97.31 241 GLY B C 1
ATOM 4355 O O . GLY B 1 241 ? -0.293 0.459 11.5 1 97.31 241 GLY B O 1
ATOM 4356 N N . LEU B 1 242 ? -1.707 2.201 11.055 1 98.38 242 LEU B N 1
ATOM 4357 C CA . LEU B 1 242 ? -1.401 2.871 12.312 1 98.38 242 LEU B CA 1
ATOM 4358 C C . LEU B 1 242 ? -1.924 2.066 13.5 1 98.38 242 LEU B C 1
ATOM 4360 O O . LEU B 1 242 ? -1.361 2.131 14.59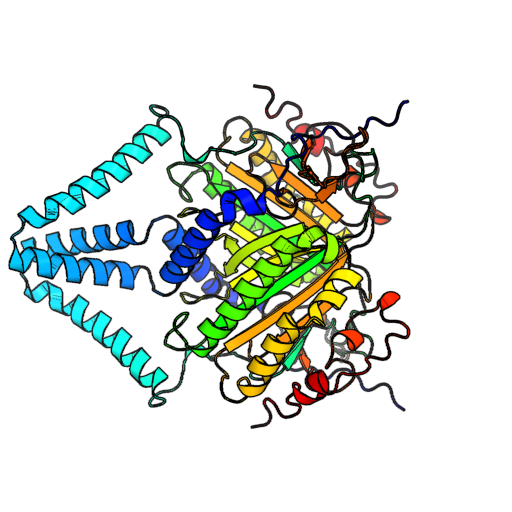4 1 98.38 242 LEU B O 1
ATOM 4364 N N . GLY B 1 243 ? -2.965 1.292 13.305 1 97.75 243 GLY B N 1
ATOM 4365 C CA . GLY B 1 243 ? -3.498 0.441 14.359 1 97.75 243 GLY B CA 1
ATOM 4366 C C . GLY B 1 243 ? -2.52 -0.623 14.82 1 97.75 243 GLY B C 1
ATOM 4367 O O . GLY B 1 243 ? -2.656 -1.168 15.914 1 97.75 243 GLY B O 1
ATOM 4368 N N . ALA B 1 244 ? -1.581 -0.95 13.992 1 97.06 244 ALA B N 1
ATOM 4369 C CA . ALA B 1 244 ? -0.595 -1.977 14.32 1 97.06 244 ALA B CA 1
ATOM 4370 C C . ALA B 1 244 ? 0.68 -1.353 14.883 1 97.06 244 ALA B C 1
ATOM 4372 O O . ALA B 1 244 ? 1.659 -2.057 15.141 1 97.06 244 ALA B O 1
ATOM 4373 N N . ALA B 1 245 ? 0.762 -0.026 15.039 1 97.44 245 ALA B N 1
ATOM 4374 C CA . ALA B 1 245 ? 1.929 0.665 15.586 1 97.44 245 ALA B CA 1
ATOM 4375 C C . ALA B 1 245 ? 2.119 0.339 17.062 1 97.44 245 ALA B C 1
ATOM 4377 O O . ALA B 1 245 ? 1.23 -0.232 17.703 1 97.44 245 ALA B O 1
ATOM 4378 N N . SER B 1 246 ? 3.283 0.648 17.594 1 97.31 246 SER B N 1
ATOM 4379 C CA . SER B 1 246 ? 3.611 0.489 19 1 97.31 246 SER B CA 1
ATOM 4380 C C . SER B 1 246 ? 4.27 1.746 19.562 1 97.31 246 SER B C 1
ATOM 4382 O O . SER B 1 246 ? 5.184 2.301 18.953 1 97.31 246 SER B O 1
ATOM 4384 N N . PHE B 1 247 ? 3.818 2.145 20.719 1 96.62 247 PHE B N 1
ATOM 4385 C CA . PHE B 1 247 ? 4.309 3.365 21.344 1 96.62 247 PHE B CA 1
ATOM 4386 C C . PHE B 1 247 ? 5.035 3.049 22.641 1 96.62 247 PHE B C 1
ATOM 4388 O O . PHE B 1 247 ? 4.555 2.254 23.453 1 96.62 247 PHE B O 1
ATOM 4395 N N . PRO B 1 248 ? 6.199 3.629 22.844 1 95.38 248 PRO B N 1
ATOM 4396 C CA . PRO B 1 248 ? 6.902 3.41 24.109 1 95.38 248 PRO B CA 1
ATOM 4397 C C . PRO B 1 248 ? 6.203 4.078 25.281 1 95.38 248 PRO B C 1
ATOM 4399 O O . PRO B 1 248 ? 5.754 5.223 25.172 1 95.38 248 PRO B O 1
ATOM 4402 N N . VAL B 1 249 ? 6.039 3.295 26.344 1 94.31 249 VAL B N 1
ATOM 4403 C CA . VAL B 1 249 ? 5.445 3.82 27.562 1 94.31 249 VAL B CA 1
ATOM 4404 C C . VAL B 1 249 ? 6.285 3.398 28.781 1 94.31 249 VAL B C 1
ATOM 4406 O O . VAL B 1 249 ? 7.078 2.459 28.688 1 94.31 249 VAL B O 1
ATOM 4409 N N . ARG B 1 250 ? 6.242 4.223 29.812 1 88.94 250 ARG B N 1
ATOM 4410 C CA . ARG B 1 250 ? 6.945 3.91 31.047 1 88.94 250 ARG B CA 1
ATOM 4411 C C . ARG B 1 250 ? 5.977 3.807 32.219 1 88.94 250 ARG B C 1
ATOM 4413 O O . ARG B 1 250 ? 5.082 4.645 32.375 1 88.94 250 ARG B O 1
ATOM 4420 N N . SER B 1 251 ? 5.824 2.541 32.688 1 70.88 251 SER B N 1
ATOM 4421 C CA . SER B 1 251 ? 4.91 2.354 33.812 1 70.88 251 SER B CA 1
ATOM 4422 C C . SER B 1 251 ? 5.254 3.289 34.969 1 70.88 251 SER B C 1
ATOM 4424 O O . SER B 1 251 ? 6.422 3.621 35.188 1 70.88 251 SER B O 1
ATOM 4426 N N . ALA B 1 252 ? 4.242 3.955 35.5 1 59.16 252 ALA B N 1
ATOM 4427 C CA . ALA B 1 252 ? 4.371 4.801 36.688 1 59.16 252 ALA B CA 1
ATOM 4428 C C . ALA B 1 252 ? 5.086 4.062 37.812 1 59.16 252 ALA B C 1
ATOM 4430 O O . ALA B 1 252 ? 5.535 4.684 38.781 1 59.16 252 ALA B O 1
ATOM 4431 N N . GLN B 1 253 ? 4.848 2.752 37.938 1 54.22 253 GLN B N 1
ATOM 4432 C CA . GLN B 1 253 ? 5.281 2.127 39.188 1 54.22 253 GLN B CA 1
ATOM 4433 C C . GLN B 1 253 ? 6.805 2.027 39.25 1 54.22 253 GLN B C 1
ATOM 4435 O O . GLN B 1 253 ? 7.348 1.211 39.969 1 54.22 253 GLN B O 1
ATOM 4440 N N . GLY B 1 254 ? 7.445 2.895 38.656 1 55.78 254 GLY B N 1
ATOM 4441 C CA . GLY B 1 254 ? 8.867 2.971 38.969 1 55.78 254 GLY B CA 1
ATOM 4442 C C . GLY B 1 254 ? 9.727 2.115 38.062 1 55.78 254 GLY B C 1
ATOM 4443 O O . GLY B 1 254 ? 10.906 1.91 38.312 1 55.78 254 GLY B O 1
ATOM 4444 N N . LYS B 1 255 ? 9.023 1.346 37.25 1 58.44 255 LYS B N 1
ATOM 4445 C CA . LYS B 1 255 ? 9.883 0.451 36.469 1 58.44 255 LYS B CA 1
ATOM 4446 C C . LYS B 1 255 ? 10.664 1.217 35.406 1 58.44 255 LYS B C 1
ATOM 4448 O O . LYS B 1 255 ? 10.109 2.094 34.75 1 58.44 255 LYS B O 1
ATOM 4453 N N . THR B 1 256 ? 11.969 1.194 35.406 1 67.75 256 THR B N 1
ATOM 4454 C CA . THR B 1 256 ? 12.984 1.846 34.594 1 67.75 256 THR B CA 1
ATOM 4455 C C . THR B 1 256 ? 12.961 1.312 33.156 1 67.75 256 THR B C 1
ATOM 4457 O O . THR B 1 256 ? 13.531 1.919 32.25 1 67.75 256 THR B O 1
ATOM 4460 N N . GLU B 1 257 ? 12.094 0.24 32.938 1 83.69 257 GLU B N 1
ATOM 4461 C CA . GLU B 1 257 ? 12.203 -0.367 31.625 1 83.69 257 GLU B CA 1
ATOM 4462 C C . GLU B 1 257 ? 11.062 0.083 30.703 1 83.69 257 GLU B C 1
ATOM 4464 O O . GLU B 1 257 ? 9.93 0.253 31.156 1 83.69 257 GLU B O 1
ATOM 4469 N N . THR B 1 258 ? 11.336 0.329 29.484 1 90.81 258 THR B N 1
ATOM 4470 C CA . THR B 1 258 ? 10.367 0.735 28.469 1 90.81 258 THR B CA 1
ATOM 4471 C C . THR B 1 258 ? 9.445 -0.427 28.109 1 90.81 258 THR B C 1
ATOM 4473 O O . THR B 1 258 ? 9.898 -1.556 27.922 1 90.81 258 THR B O 1
ATOM 4476 N N . GLU B 1 259 ? 8.156 -0.179 28.219 1 94.38 259 GLU B N 1
ATOM 4477 C CA . GLU B 1 259 ? 7.141 -1.063 27.656 1 94.38 259 GLU B CA 1
ATOM 4478 C C . GLU B 1 259 ? 6.504 -0.455 26.422 1 94.38 259 GLU B C 1
ATOM 4480 O O . GLU B 1 259 ? 6.793 0.69 26.062 1 94.38 259 GLU B O 1
ATOM 4485 N N . TRP B 1 260 ? 5.742 -1.311 25.75 1 95.38 260 TRP B N 1
ATOM 4486 C CA . TRP B 1 260 ? 5.168 -0.87 24.484 1 95.38 260 TRP B CA 1
ATOM 4487 C C . TRP B 1 260 ? 3.65 -1.039 24.484 1 95.38 260 TRP B C 1
ATOM 4489 O O . TRP B 1 260 ? 3.139 -2.094 24.875 1 95.38 260 TRP B O 1
ATOM 4499 N N . MET B 1 261 ? 3.016 0.035 24.078 1 96.12 261 MET B N 1
ATOM 4500 C CA . MET B 1 261 ? 1.557 0.054 24.109 1 96.12 261 MET B CA 1
ATOM 4501 C C . MET B 1 261 ? 0.981 0.133 22.703 1 96.12 261 MET B C 1
ATOM 4503 O O . MET B 1 261 ? 1.437 0.937 21.875 1 96.12 261 MET B O 1
ATOM 4507 N N . SER B 1 262 ? -0.008 -0.772 22.391 1 96.56 262 SER B N 1
ATOM 4508 C CA . SER B 1 262 ? -0.806 -0.646 21.172 1 96.56 262 SER B CA 1
ATOM 4509 C C . SER B 1 262 ? -1.69 0.595 21.219 1 96.56 262 SER B C 1
ATOM 4511 O O . SER B 1 262 ? -2.221 0.947 22.281 1 96.56 262 SER B O 1
ATOM 4513 N N . PRO B 1 263 ? -1.922 1.235 20.109 1 97.69 263 PRO B N 1
ATOM 4514 C CA . PRO B 1 263 ? -2.684 2.486 20.109 1 97.69 263 PRO B CA 1
ATOM 4515 C C . PRO B 1 263 ? -4.188 2.262 20 1 97.69 263 PRO B C 1
ATOM 4517 O O . PRO B 1 263 ? -4.961 3.225 19.953 1 97.69 263 PRO B O 1
ATOM 4520 N N . ILE B 1 264 ? -4.68 1.118 19.969 1 97.38 264 ILE B N 1
ATOM 4521 C CA . ILE B 1 264 ? -6.062 0.84 19.609 1 97.38 264 ILE B CA 1
ATOM 4522 C C . ILE B 1 264 ? -6.969 1.089 20.812 1 97.38 264 ILE B C 1
ATOM 4524 O O . ILE B 1 264 ? -6.703 0.592 21.906 1 97.38 264 ILE B O 1
ATOM 4528 N N . VAL B 1 265 ? -7.992 1.867 20.625 1 96.81 265 VAL B N 1
ATOM 4529 C CA . VAL B 1 265 ? -9.016 2.168 21.609 1 96.81 265 VAL B CA 1
ATOM 4530 C C . VAL B 1 265 ? -10.398 1.918 21.016 1 96.81 265 VAL B C 1
ATOM 4532 O O . VAL B 1 265 ? -10.578 1.966 19.797 1 96.81 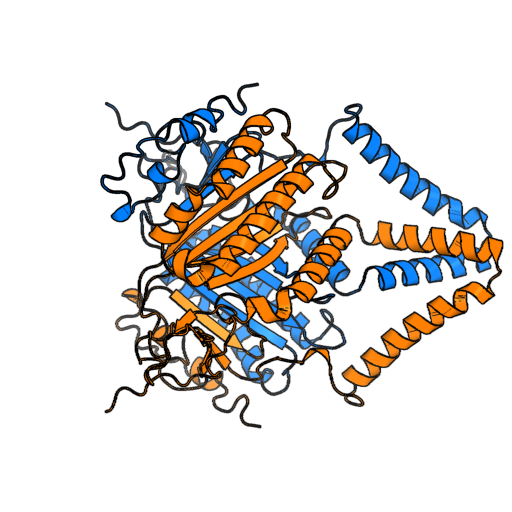265 VAL B O 1
ATOM 4535 N N . ASP B 1 266 ? -11.281 1.668 21.828 1 93.81 266 ASP B N 1
ATOM 4536 C CA . ASP B 1 266 ? -12.656 1.377 21.422 1 93.81 266 ASP B CA 1
ATOM 4537 C C . ASP B 1 266 ? -13.297 2.592 20.75 1 93.81 266 ASP B C 1
ATOM 4539 O O . ASP B 1 266 ? -13.133 3.721 21.219 1 93.81 266 ASP B O 1
ATOM 4543 N N . ALA B 1 267 ? -14.008 2.365 19.641 1 92.81 267 ALA B N 1
ATOM 4544 C CA . ALA B 1 267 ? -14.625 3.471 18.906 1 92.81 267 ALA B CA 1
ATOM 4545 C C . ALA B 1 267 ? -16.094 3.191 18.625 1 92.81 267 ALA B C 1
ATOM 4547 O O . ALA B 1 267 ? -16.688 3.768 17.703 1 92.81 267 ALA B O 1
ATOM 4548 N N . ARG B 1 268 ? -16.703 2.254 19.281 1 88.94 268 ARG B N 1
ATOM 4549 C CA . ARG B 1 268 ? -18.094 1.891 19.078 1 88.94 268 ARG B CA 1
ATOM 4550 C C . ARG B 1 268 ? -19.031 2.98 19.594 1 88.94 268 ARG B C 1
ATOM 4552 O O . ARG B 1 268 ? -20.125 3.176 19.062 1 88.94 268 ARG B O 1
ATOM 4559 N N . ALA B 1 269 ? -18.469 3.654 20.562 1 81.56 269 ALA B N 1
ATOM 4560 C CA . ALA B 1 269 ? -19.297 4.676 21.203 1 81.56 269 ALA B CA 1
ATOM 4561 C C . ALA B 1 269 ? -18.484 5.914 21.547 1 81.56 269 ALA B C 1
ATOM 4563 O O . ALA B 1 269 ? -17.266 5.945 21.328 1 81.56 269 ALA B O 1
ATOM 4564 N N . GLY B 1 270 ? -19.281 6.996 21.938 1 82 270 GLY B N 1
ATOM 4565 C CA . GLY B 1 270 ? -18.625 8.203 22.391 1 82 270 GLY B CA 1
ATOM 4566 C C . GLY B 1 270 ? -18.156 9.086 21.25 1 82 270 GLY B C 1
ATOM 4567 O O . GLY B 1 270 ? -18.719 9.047 20.156 1 82 270 GLY B O 1
ATOM 4568 N N . ALA B 1 271 ? -17.203 9.883 21.547 1 84.19 271 ALA B N 1
ATOM 4569 C CA . ALA B 1 271 ? -16.75 10.906 20.625 1 84.19 271 ALA B CA 1
ATOM 4570 C C . ALA B 1 271 ? -16.047 10.281 19.406 1 84.19 271 ALA B C 1
ATOM 4572 O O . ALA B 1 271 ? -16.062 10.844 18.312 1 84.19 271 ALA B O 1
ATOM 4573 N N . LEU B 1 272 ? -15.547 9.078 19.609 1 90.69 272 LEU B N 1
ATOM 4574 C CA . LEU B 1 272 ? -14.703 8.469 18.594 1 90.69 272 LEU B CA 1
ATOM 4575 C C . LEU B 1 272 ? -15.539 7.684 17.594 1 90.69 272 LEU B C 1
ATOM 4577 O O . LEU B 1 272 ? -15.008 7.117 16.625 1 90.69 272 LEU B O 1
ATOM 4581 N N . ARG B 1 273 ? -16.797 7.672 17.75 1 86.94 273 ARG B N 1
ATOM 4582 C CA . ARG B 1 273 ? -17.688 6.867 16.906 1 86.94 273 ARG B CA 1
ATOM 4583 C C . ARG B 1 273 ? -17.688 7.367 15.469 1 86.94 273 ARG B C 1
ATOM 4585 O O . ARG B 1 273 ? -17.641 6.566 14.531 1 86.94 273 ARG B O 1
ATOM 4592 N N . GLY B 1 274 ? -17.766 8.672 15.312 1 86.06 274 GLY B N 1
ATOM 4593 C CA . GLY B 1 274 ? -17.812 9.266 13.992 1 86.06 274 GLY B CA 1
ATOM 4594 C C . GLY B 1 274 ? -16.547 10.016 13.633 1 86.06 274 GLY B C 1
ATOM 4595 O O . GLY B 1 274 ? -15.766 10.391 14.508 1 86.06 274 GLY B O 1
ATOM 4596 N N . MET B 1 275 ? -16.422 10.258 12.367 1 89.38 275 MET B N 1
ATOM 4597 C CA . MET B 1 275 ? -15.227 10.938 11.883 1 89.38 275 MET B CA 1
ATOM 4598 C C . MET B 1 275 ? -15.102 12.328 12.508 1 89.38 275 MET B C 1
ATOM 4600 O O . MET B 1 275 ? -13.992 12.781 12.789 1 89.38 275 MET B O 1
ATOM 4604 N N . GLU B 1 276 ? -16.172 13 12.727 1 87.06 276 GLU B N 1
ATOM 4605 C CA . GLU B 1 276 ? -16.172 14.359 13.266 1 87.06 276 GLU B CA 1
ATOM 4606 C C . GLU B 1 276 ? -15.602 14.398 14.68 1 87.06 276 GLU B C 1
ATOM 4608 O O . GLU B 1 276 ? -15.117 15.438 15.125 1 87.06 276 GLU B O 1
ATOM 4613 N N . GLY B 1 277 ? -15.625 13.289 15.297 1 88.31 277 GLY B N 1
ATOM 4614 C CA . GLY B 1 277 ? -15.07 13.211 16.641 1 88.31 277 GLY B CA 1
ATOM 4615 C C . GLY B 1 277 ? -13.609 12.797 16.656 1 88.31 277 GLY B C 1
ATOM 4616 O O . GLY B 1 277 ? -12.992 12.711 17.719 1 88.31 277 GLY B O 1
ATOM 4617 N N . ARG B 1 278 ? -13.078 12.602 15.453 1 94.06 278 ARG B N 1
ATOM 4618 C CA . ARG B 1 278 ? -11.719 12.055 15.414 1 94.06 278 ARG B CA 1
ATOM 4619 C C . ARG B 1 278 ? -10.773 13 14.68 1 94.06 278 ARG B C 1
ATOM 4621 O O . ARG B 1 278 ? -9.57 12.742 14.594 1 94.06 278 ARG B O 1
ATOM 4628 N N . ILE B 1 279 ? -11.297 14.086 14.141 1 94.44 279 ILE B N 1
ATOM 4629 C CA . ILE B 1 279 ? -10.43 14.984 13.375 1 94.44 279 ILE B CA 1
ATOM 4630 C C . ILE B 1 279 ? -10.883 16.422 13.586 1 94.44 279 ILE B C 1
ATOM 4632 O O . ILE B 1 279 ? -12.078 16.703 13.664 1 94.44 279 ILE B O 1
ATOM 4636 N N . GLN B 1 280 ? -9.922 17.266 13.695 1 90.88 280 GLN B N 1
ATOM 4637 C CA . GLN B 1 280 ? -10.203 18.703 13.812 1 90.88 280 GLN B CA 1
ATOM 4638 C C . GLN B 1 280 ? -10.227 19.375 12.445 1 90.88 280 GLN B C 1
ATOM 4640 O O . GLN B 1 280 ? -9.344 19.141 11.617 1 90.88 280 GLN B O 1
ATOM 4645 N N . SER B 1 281 ? -11.266 20.062 12.172 1 89.19 281 SER B N 1
ATOM 4646 C CA . SER B 1 281 ? -11.375 20.859 10.953 1 89.19 281 SER B CA 1
ATOM 4647 C C . SER B 1 281 ? -12.289 22.047 11.156 1 89.19 281 SER B C 1
ATOM 4649 O O . SER B 1 281 ? -13.359 21.938 11.766 1 89.19 281 SER B O 1
ATOM 4651 N N . ASP B 1 282 ? -11.82 23.172 10.664 1 85.94 282 ASP B N 1
ATOM 4652 C CA . ASP B 1 282 ? -12.664 24.359 10.719 1 85.94 282 ASP B CA 1
ATOM 4653 C C . ASP B 1 282 ? -13.961 24.156 9.938 1 85.94 282 ASP B C 1
ATOM 4655 O O . ASP B 1 282 ? -15.008 24.688 10.32 1 85.94 282 ASP B O 1
ATOM 4659 N N . TYR B 1 283 ? -13.805 23.438 8.953 1 85.81 283 TYR B N 1
ATOM 4660 C CA . TYR B 1 283 ? -14.953 23.141 8.102 1 85.81 283 TYR B CA 1
ATOM 4661 C C . TYR B 1 283 ? -16.062 22.453 8.883 1 85.81 283 TYR B C 1
ATOM 4663 O O . TYR B 1 283 ? -17.25 22.625 8.586 1 85.81 283 TYR B O 1
ATOM 4671 N N . LEU B 1 284 ? -15.672 21.734 9.789 1 85.31 284 LEU B N 1
ATOM 4672 C CA . LEU B 1 284 ? -16.641 20.938 10.539 1 85.31 284 LEU B CA 1
ATOM 4673 C C . LEU B 1 284 ? -17.266 21.766 11.648 1 85.31 284 LEU B C 1
ATOM 4675 O O . LEU B 1 284 ? -18.234 21.328 12.289 1 85.31 284 LEU B O 1
ATOM 4679 N N . GLU B 1 285 ? -16.609 23 11.836 1 78.06 285 GLU B N 1
ATOM 4680 C CA . GLU B 1 285 ? -17.203 23.844 12.852 1 78.06 285 GLU B CA 1
ATOM 4681 C C . GLU B 1 285 ? -18.625 24.25 12.453 1 78.06 285 GLU B C 1
ATOM 4683 O O . GLU B 1 285 ? -18.828 24.859 11.391 1 78.06 285 GLU B O 1
ATOM 4688 N N . GLY B 1 286 ? -19.562 23.969 13.141 1 66.12 286 GLY B N 1
ATOM 4689 C CA . GLY B 1 286 ? -20.953 24.281 12.852 1 66.12 286 GLY B CA 1
ATOM 4690 C C . GLY B 1 286 ? -21.656 23.188 12.062 1 66.12 286 GLY B C 1
ATOM 4691 O O . GLY B 1 286 ? -22.828 23.344 11.695 1 66.12 286 GLY B O 1
ATOM 4692 N N . PHE B 1 287 ? -20.734 22.406 11.422 1 63.91 287 PHE B N 1
ATOM 4693 C CA . PHE B 1 287 ? -21.344 21.312 10.68 1 63.91 287 PHE B CA 1
ATOM 4694 C C . PHE B 1 287 ? -22.188 20.438 11.602 1 63.91 287 PHE B C 1
ATOM 4696 O O . PHE B 1 287 ? -21.641 19.719 12.438 1 63.91 287 PHE B O 1
ATOM 4703 N N . GLU B 1 288 ? -23.031 21.109 12.445 1 54.38 288 GLU B N 1
ATOM 4704 C CA . GLU B 1 288 ? -23.875 20.203 13.211 1 54.38 288 GLU B CA 1
ATOM 4705 C C . GLU B 1 288 ? -24.234 18.953 12.398 1 54.38 288 GLU B C 1
ATOM 4707 O O . GLU B 1 288 ? -24.781 19.078 11.297 1 54.38 288 GLU B O 1
ATOM 4712 N N . GLU B 1 289 ? -23.375 18.031 12.477 1 52.69 289 GLU B N 1
ATOM 4713 C CA . GLU B 1 289 ? -23.797 16.844 11.758 1 52.69 289 GLU B CA 1
ATOM 4714 C C . GLU B 1 289 ? -25.312 16.688 11.758 1 52.69 289 GLU B C 1
ATOM 4716 O O . GLU B 1 289 ? -25.922 16.531 12.82 1 52.69 289 GLU B O 1
ATOM 4721 N N . LYS B 1 290 ? -25.969 17.562 11.227 1 49.84 290 LYS B N 1
ATOM 4722 C CA . LYS B 1 290 ? -27.266 16.906 11.008 1 49.84 290 LYS B CA 1
ATOM 4723 C C . LYS B 1 290 ? -27.094 15.406 10.805 1 49.84 290 LYS B C 1
ATOM 4725 O O . LYS B 1 290 ? -26.641 14.961 9.75 1 49.84 290 LYS B O 1
ATOM 4730 N N . LYS B 1 291 ? -26.469 14.797 11.828 1 51.19 291 LYS B N 1
ATOM 4731 C CA . LYS B 1 291 ? -26.391 13.344 11.953 1 51.19 291 LYS B CA 1
ATOM 4732 C C . LYS B 1 291 ? -27.516 12.672 11.156 1 51.19 291 LYS B C 1
ATOM 4734 O O . LYS B 1 291 ? -28.688 12.734 11.555 1 51.19 291 LYS B O 1
ATOM 4739 N N . SER B 1 292 ? -27.203 12.789 9.93 1 54.06 292 SER B N 1
ATOM 4740 C CA . SER B 1 292 ? -28.266 12.125 9.164 1 54.06 292 SER B CA 1
ATOM 4741 C C . SER B 1 292 ? -28.688 10.812 9.82 1 54.06 292 SER B C 1
ATOM 4743 O O . SER B 1 292 ? -27.859 10.117 10.414 1 54.06 292 SER B O 1
ATOM 4745 N N . LYS B 1 293 ? -29.953 10.719 10.18 1 55.16 293 LYS B N 1
ATOM 4746 C CA . LYS B 1 293 ? -30.594 9.484 10.625 1 55.16 293 LYS B CA 1
ATOM 4747 C C . LYS B 1 293 ? -29.859 8.258 10.102 1 55.16 293 LYS B C 1
ATOM 4749 O O . LYS B 1 293 ? -29.766 7.238 10.789 1 55.16 293 LYS B O 1
ATOM 4754 N N . VAL B 1 294 ? -29.172 8.508 9.039 1 58.5 294 VAL B N 1
ATOM 4755 C CA . VAL B 1 294 ? -28.562 7.336 8.414 1 58.5 294 VAL B CA 1
ATOM 4756 C C . VAL B 1 294 ? -27.312 6.93 9.188 1 58.5 294 VAL B C 1
ATOM 4758 O O . VAL B 1 294 ? -27.078 5.738 9.422 1 58.5 294 VAL B O 1
ATOM 4761 N N . TRP B 1 295 ? -26.469 7.906 9.586 1 62.62 295 TRP B N 1
ATOM 4762 C CA . TRP B 1 295 ? -25.266 7.523 10.305 1 62.62 295 TRP B CA 1
ATOM 4763 C C . TRP B 1 295 ? -25.609 6.914 11.656 1 62.62 295 TRP B C 1
ATOM 4765 O O . TRP B 1 295 ? -24.969 5.957 12.094 1 62.62 295 TRP B O 1
ATOM 4775 N N . ASP B 1 296 ? -26.547 7.484 12.195 1 61.22 296 ASP B N 1
ATOM 4776 C CA . ASP B 1 296 ? -27 6.934 13.477 1 61.22 296 ASP B CA 1
ATOM 4777 C C . ASP B 1 296 ? -27.562 5.527 13.305 1 61.22 296 ASP B C 1
ATOM 4779 O O . ASP B 1 296 ? -27.391 4.676 14.18 1 61.22 296 ASP B O 1
ATOM 4783 N N . GLN B 1 297 ? -28.156 5.34 12.258 1 59.34 297 GLN B N 1
ATOM 4784 C CA . GLN B 1 297 ? -28.781 4.043 12.016 1 59.34 297 GLN B CA 1
ATOM 4785 C C . GLN B 1 297 ? -27.75 3.014 11.547 1 59.34 297 GLN B C 1
ATOM 4787 O O . GLN B 1 297 ? -27.984 1.808 11.648 1 59.34 297 GLN B O 1
ATOM 4792 N N . THR B 1 298 ? -26.766 3.531 11.008 1 58.09 298 THR B N 1
ATOM 4793 C CA . THR B 1 298 ? -25.844 2.582 10.391 1 58.09 298 THR B CA 1
ATOM 4794 C C . THR B 1 298 ? -24.766 2.15 11.375 1 58.09 298 THR B C 1
ATOM 4796 O O . THR B 1 298 ? -24.031 1.195 11.125 1 58.09 298 THR B O 1
ATOM 4799 N N . TYR B 1 299 ? -24.875 2.871 12.453 1 59.84 299 TYR B N 1
ATOM 4800 C CA . TYR B 1 299 ? -23.906 2.479 13.461 1 59.84 299 TYR B CA 1
ATOM 4801 C C . TYR B 1 299 ? -24.484 1.432 14.406 1 59.84 299 TYR B C 1
ATOM 4803 O O . TYR B 1 299 ? -25.594 1.611 14.938 1 59.84 299 TYR B O 1
ATOM 4811 N N . ASN B 1 300 ? -24 0.218 14.219 1 60.78 300 ASN B N 1
ATOM 4812 C CA . ASN B 1 300 ? -24.375 -0.792 15.203 1 60.78 300 ASN B CA 1
ATOM 4813 C C . ASN B 1 300 ? -23.547 -0.65 16.484 1 60.78 300 ASN B C 1
ATOM 4815 O O . ASN B 1 300 ? -22.438 -1.161 16.578 1 60.78 300 ASN B O 1
ATOM 4819 N N . VAL B 1 301 ? -24.188 0.081 17.438 1 58.78 301 VAL B N 1
ATOM 4820 C CA . VAL B 1 301 ? -23.516 0.375 18.703 1 58.78 301 VAL B CA 1
ATOM 4821 C C . VAL B 1 301 ? -23.203 -0.927 19.438 1 58.78 301 VAL B C 1
ATOM 4823 O O . VAL B 1 301 ? -22.297 -0.977 20.266 1 58.78 301 VAL B O 1
ATOM 4826 N N . ASN B 1 302 ? -23.922 -1.937 19.078 1 59.81 302 ASN B N 1
ATOM 4827 C CA . ASN B 1 302 ? -23.734 -3.184 19.797 1 59.81 302 ASN B CA 1
ATOM 4828 C C . ASN B 1 302 ? -22.859 -4.16 19.016 1 59.81 302 ASN B C 1
ATOM 4830 O O . ASN B 1 302 ? -22.812 -5.352 19.344 1 59.81 302 ASN B O 1
ATOM 4834 N N . TYR B 1 303 ? -22.297 -3.59 18.062 1 65.62 303 TYR B N 1
ATOM 4835 C CA . TYR B 1 303 ? -21.469 -4.504 17.281 1 65.62 303 TYR B CA 1
ATOM 4836 C C . TYR B 1 303 ? -20.297 -5.027 18.109 1 65.62 303 TYR B C 1
ATOM 4838 O O . TYR B 1 303 ? -19.625 -4.258 18.797 1 65.62 303 TYR B O 1
ATOM 4846 N N . GLY B 1 304 ? -20.125 -6.297 18.078 1 61.69 304 GLY B N 1
ATOM 4847 C CA . GLY B 1 304 ? -19.047 -6.949 18.797 1 61.69 304 GLY B CA 1
ATOM 4848 C C . GLY B 1 304 ? -19.453 -7.473 20.156 1 61.69 304 GLY B C 1
ATOM 4849 O O . GLY B 1 304 ? -18.688 -8.18 20.812 1 61.69 304 GLY B O 1
ATOM 4850 N N . ASN B 1 305 ? -20.562 -6.934 20.781 1 55.06 305 ASN B N 1
ATOM 4851 C CA . ASN B 1 305 ? -21.016 -7.391 22.094 1 55.06 305 ASN B CA 1
ATOM 4852 C C . ASN B 1 305 ? -21.578 -8.812 22.016 1 55.06 305 ASN B C 1
ATOM 4854 O O . ASN B 1 305 ? -22.047 -9.344 23.031 1 55.06 305 ASN B O 1
ATOM 4858 N N . ALA B 1 306 ? -21.25 -9.656 21.156 1 44.03 306 ALA B N 1
ATOM 4859 C CA . ALA B 1 306 ? -21.891 -10.953 21.375 1 44.03 306 ALA B CA 1
ATOM 4860 C C . ALA B 1 306 ? -21.281 -11.664 22.594 1 44.03 306 ALA B C 1
ATOM 4862 O O . ALA B 1 306 ? -20.094 -11.516 22.859 1 44.03 306 ALA B O 1
#

Organism: Ajellomyces capsulatus (strain G186AR / H82 / ATCC MYA-2454 / RMSCC 2432) (NCBI:txid447093)

Solvent-accessible surface area (backbone atoms only — not comparable to full-atom values): 31080 Å² total; per-residue (Å²): 127,83,81,67,50,51,48,62,77,66,67,71,30,80,57,45,65,68,65,75,47,40,69,60,34,51,53,18,33,52,51,47,52,57,52,36,50,45,46,67,66,52,40,21,41,52,18,14,52,54,36,40,52,44,31,72,74,66,31,72,73,61,51,48,63,49,51,51,52,50,49,48,54,51,49,54,34,49,35,29,64,71,64,75,41,78,60,71,64,48,65,76,42,41,62,37,40,29,27,53,41,74,57,40,58,60,60,47,45,58,68,63,52,30,72,56,46,37,23,46,35,39,37,36,38,31,36,38,38,68,62,19,71,69,31,66,69,53,45,51,52,48,50,49,49,54,53,49,52,51,49,37,65,76,36,20,85,75,40,24,43,30,41,69,46,51,32,34,39,22,68,40,77,41,32,40,40,37,36,33,49,31,36,29,53,36,64,67,31,49,52,52,48,60,68,29,70,68,47,43,53,47,46,48,53,47,44,73,41,50,85,80,32,64,38,46,20,43,36,38,37,41,37,46,24,50,53,24,25,31,39,51,41,37,29,25,35,48,69,47,74,71,35,40,22,33,40,76,17,36,53,80,84,67,50,89,57,69,28,18,30,58,22,34,21,59,17,52,54,75,59,49,47,43,69,78,45,26,40,61,52,75,78,53,60,82,50,59,67,69,62,45,70,58,57,65,67,31,50,64,63,62,54,56,69,120,126,84,80,68,50,53,48,65,77,66,69,72,30,80,57,45,64,68,64,76,47,38,68,60,35,51,53,19,34,51,50,46,53,58,53,35,50,45,47,68,65,53,40,21,41,53,19,14,52,54,36,40,52,44,31,74,74,68,32,72,74,61,50,47,64,49,51,49,51,50,49,49,54,52,50,53,33,48,35,27,65,71,63,76,39,80,59,70,63,48,66,77,41,41,58,36,42,30,26,53,42,73,58,39,58,59,59,48,46,58,69,62,51,30,71,54,46,37,23,46,36,40,38,36,38,31,36,38,39,68,61,18,70,70,29,66,68,53,43,51,50,49,49,48,48,51,53,50,52,50,50,37,64,75,36,21,84,75,41,24,42,29,42,69,46,52,32,33,40,24,68,40,77,40,32,42,40,36,35,33,50,31,36,29,55,37,66,66,30,50,53,53,49,60,68,29,70,69,48,43,52,46,44,45,51,45,45,74,41,50,85,81,33,64,38,46,21,43,37,39,36,41,36,45,24,49,54,25,25,33,39,51,42,36,29,24,33,49,69,48,75,70,37,41,21,34,41,76,19,36,52,77,85,68,51,90,57,68,27,18,29,59,24,35,22,58,18,54,52,75,60,50,48,44,70,76,47,27,39,63,52,76,78,53,59,82,49,60,66,71,64,47,68,58,60,63,65,35,50,60,66,64,52,55,68,121

Secondary structure (DSSP, 8-state):
-------BSS--BSS-HHHHTHHHHHHHHHHHHHHHTS-HHHHHHHHHHHHHHHHHHH-GGGGHHHHHHHHHHHHHHHHHHTTSS--GGGTT-EEEEEEE-PPPTTS---SSTT-S-EEEEEEEEEE-STTGGG-HHHHHHHHHHHHHHHHHHHTHHHH-EEEEEEEEE-SSSSSPPEEEEEEES-HHHHHHHHTSHHHHHHHHHHHHHGGG-TTEEEEEEEEEE-TT-EEEEEEEE-S-GGGG--EEEE-TTS--SEEEE--EEE-SSGGGGSGGGT---GGGTT------HHHHHH--TTTT--/-------BSS--BSS-HHHHTHHHHHHHHHHHHHHHTS-HHHHHHHHHHHHHHHHHHH-GGGGHHHHHHHHHHHHHHHHHHTTSS--GGGTT-EEEEEEE-PPPTTS---SSTT-S-EEEEEEEEEE-STTGGG-HHHHHHHHHHHHHHHHHHHTHHHH-EEEEEEEEE-SSSSSPPEEEEEEES-HHHHHHHHTSHHHHHHHHHHHHHGGG-TTEEEEEEEEEE-TT-EEEEEEEE-S-GGGG--EEEE-TTS--SEEEE--EEE-SSGGGGSGGGT---GGGTT------HHHHHH--TTTT--

Sequence (612 aa):
MAEKSFHPLSSPQKTPSYMQLRKTLSQNRRTNIIRDNFTITTWLLVGGLIQGVVVALLGYLSLLPAVAVLAYRFGNNLLMALGWTKNRYLSNVLLTKFTAQMPRSDGSFGSTFAERPLVVFLIGAKSSHPLGTFDPVFLKLADYFSKMVRELRETAEESGYLGSSAWISTEDTTSNELMNVMYFRDFESLHKYAHGPLHIKGVKYWSSVVNDTPHVSIFHETYVVPQGRWENIYVNSRPTGLGAASFPVRSAQGKTETEWMSPIVDARAGALRGMEGRIQSDYLEGFEEKKSKVWDQTYNVNYGNAMAEKSFHPLSSPQKTPSYMQLRKTLSQNRRTNIIRDNFTITTWLLVGGLIQGVVVALLGYLSLLPAVAVLAYRFGNNLLMALGWTKNRYLSNVLLTKFTAQMPRSDGSFGSTFAERPLVVFLIGAKSSHPLGTFDPVFLKLADYFSKMVRELRETAEESGYLGSSAWISTEDTTSNELMNVMYFRDFESLHKYAHGPLHIKGVKYWSSVVNDTPHVSIFHETYVVPQGRWENIYVNSRPTGLGAASFPVRSAQGKTETEWMSPIVDARAGALRGMEGRIQSDYLEGFEEKKSKVWDQTYNVNYGNA

Radius of gyration: 25.3 Å; Cα contacts (8 Å, |Δi|>4): 1163; chains: 2; bounding box: 61×80×66 Å

pLDDT: mean 91.77, std 11.93, range [32.81, 98.94]